Protein 6Q6I (pdb70)

Sequence (749 aa):
YKDLKFPVLIVHRDIKADTVAGERVRGIAHELEQDGFSILSTASSAEGRIVASTHHGLACILVAAEGAGENQRLLQDVVELIRVARVRAPQLPIFALGEQVTIENAPAESMADLHQLRGILYLFEDTVPFLARQVARAARNYLAGLLPPFFRALVEHTAQSNYSWHTPGHGGGVAYRKSPVGQAFHQFFGENTLRSDLSVSVPELGSLLDHTGPLAEAEDRAARNFGADHTFFVINGTSTANKIVWHSMVGREDLVLVDRNCHKSILHSIIMTGAIPLYLTPERNELGIIGPIPLSEFSKESIAAKIAASPLARGREPKVKLAVVTNSTYDGLCYNAELIKQTLGDSVEVLHFDEAWYAYAAFHEFYDGRYGMGTSRSEEGPLVFATHSTHKMLAAFSQASMIHVQDGGTRKLDVARFNEAFMMHISTSPQYGIIASLDVASAMMEGPAGRSLIQETFDEALSFRRALANVRQNLDRNDWWFGVWQPEQVEGTDQVGTHDWVLEPSADWHGFGDIAEDYVLLDPIKVTLTTPGLSAGGKLSEQGIPAAIVSRFLWERGLVVEKTGLYSFLVLFSMGITKGKWSTLVTELLEFKRCYDANLPLLDVLPSVAQAGGKRYNGVGLRDLSDAMHASYRDNATAKAMKRMYTVLPEVAMRPSEAYDKLVRGEVEAVPIARLEGRIAAVMLVPYPPGIPLIMPGERFTEATRSILDYLEFARTFERAFPGFDSDVHGLQHQDGPSGRCYTVECIK

InterPro domains:
  IPR000310 Orn/Lys/Arg decarboxylase, major domain [PF01276] (149-581)
  IPR000310 Orn/Lys/Arg decarboxylase, major domain [PS00703] (388-402)
  IPR000310 Orn/Lys/Arg decarboxylase, major domain [cd00615] (150-469)
  IPR005308 Orn/Lys/Arg decarboxylase, N-terminal [PF03709] (22-143)
  IPR008286 Orn/Lys/Arg decarboxylase, C-terminal [PF03711] (607-736)
  IPR011193 Ornithine/lysine/arginine decarboxylase [PIRSF009393] (9-751)
  IPR011193 Ornithine/lysine/arginine decarboxylase [PTHR45229] (16-744)
  IPR015421 Pyridoxal phosphate-dependent transferase, major domain [G3DSA:3.40.640.10] (149-454)
  IPR015422 Pyridoxal phosphate-dependent transferase, small domain [G3DSA:3.90.1150.10] (455-627)
  IPR015424 Pyridoxal phosphate-dependent transferase [SSF53383] (149-599)
  IPR036633 Orn/Lys/Arg decarboxylase, C-terminal domain superfamily [SSF55904] (602-751)

GO terms:
  GO:0008923 lysine decarboxylase activity (F, EXP)

Solvent-accessible surface area: 31708 Å² total; per-residue (Å²): 93,189,71,49,141,55,19,0,0,6,0,4,44,93,127,53,8,104,44,116,98,33,43,93,7,93,27,0,10,106,70,1,84,147,67,54,22,40,37,54,78,16,35,35,16,56,113,0,62,116,30,13,54,66,118,88,39,9,0,0,1,0,2,5,3,56,0,70,20,83,155,119,129,31,2,46,8,2,0,42,1,1,123,42,6,49,70,49,36,35,117,10,0,0,2,0,0,1,47,122,95,0,20,119,69,28,91,93,24,49,148,16,1,88,131,43,18,106,26,55,0,58,5,87,92,35,83,46,93,56,3,1,56,68,0,4,177,8,0,123,88,25,6,41,55,50,12,6,11,0,60,95,19,12,39,72,5,27,65,123,61,62,218,82,206,52,96,63,60,41,35,20,0,77,55,69,120,147,61,114,125,13,83,67,80,7,133,155,88,32,76,84,61,11,103,10,50,24,38,85,4,98,72,87,0,1,16,4,18,94,42,59,32,30,0,30,106,0,4,66,62,0,8,176,36,6,31,18,54,40,2,19,0,0,6,38,6,17,65,20,0,1,41,0,0,0,56,23,20,8,43,172,85,25,2,0,3,3,6,11,23,9,121,32,8,0,5,87,1,5,24,85,8,15,0,1,4,6,22,5,43,9,66,26,19,88,19,2,0,7,1,2,7,31,41,77,45,5,49,132,124,25,6,43,55,47,18,73,44,8,38,86,24,127,12,202,121,39,111,0,19,0,4,4,5,16,0,0,2,41,0,0,0,0,6,14,0,41,44,0,18,137,30,3,15,56,9,4,9,0,6,0,0,6,1,11,36,0,0,2,0,19,11,17,109,2,0,80,28,10,34,0,11,21,3,95,126,60,164,90,2,7,0,0,4,0,0,3,1,0,77,63,11,0,53,14,118,80,94,0,0,0,0,0,0,2,44,11,28,111,86,104,42,15,148,51,170,3,34,118,13,1,91,110,33,17,67,96,50,7,0,50,17,36,1,3,17,0,2,50,0,2,16,71,2,51,53,66,20,0,69,37,45,1,58,37,3,4,88,7,0,7,32,0,1,102,30,0,18,61,23,114,148,100,172,42,203,116,106,80,25,0,26,10,19,1,89,63,128,13,63,6,63,106,107,53,20,53,133,32,3,10,0,83,51,86,34,126,21,11,39,2,50,127,12,28,124,48,2,0,0,0,0,0,1,0,0,0,0,21,0,26,7,31,45,90,78,29,113,25,57,84,61,0,2,3,9,9,2,0,2,54,2,0,130,91,94,54,33,123,8,38,30,4,5,17,4,1,1,0,11,44,9,21,35,67,54,86,155,36,101,77,50,44,12,22,79,31,0,66,60,2,16,185,27,2,67,71,26,78,52,1,48,64,12,2,53,46,6,5,56,89,23,60,96,58,7,75,65,56,19,5,93,103,12,1,41,62,17,1,26,28,16,88,120,56,40,0,21,85,0,1,110,125,6,11,74,48,94,25,68,6,15,34,43,1,24,63,0,116,62,64,86,128,171,45,51,47,91,84,1,40,7,80,152,4,77,46,69,22,0,4,27,25,5,17,4,89,31,9,20,6,4,11,4,7,6,0,0,96,9,93,45,69,81,18,18,5,27,39,7,7,46,1,0,66,63,3,15,142,74,14,44,48,26,26,32,32,9,110,29,22,93,61,72,133,51,136,59,42,102,37,7,20,2,10,0,14,112

Radius of gyration: 29.62 Å; Cα contacts (8 Å, |Δi|>4): 1468; chains: 1; bounding box: 69×91×63 Å

Secondary structure (DSSP, 8-state):
--S----EEEE--TTTSSS-SS-STTHHHHHHHHHT---EEESSSTTHHHHTTSS---SEEEEE--SS-TTTTSHHHHHHHHHHHTTS-TTS-EEEEESS--STT--S--SSSTTTEEEEEETTTS-HHHHHHHHHHHHHHHHHHSS-HHHHHHHTTSSS-SSS---SSSTTTTGGGSSHHHHHHHHHH-STTGGG--SS--TTT--TTTT-GGGGGTTTTHHHHHT-SEEEEE-S-HHHHHHHHHHSS--SS-EEEEESS--TTHHHHHHHHT-EEEEEPPP--SSS---PPPGGGSSTTHHHHHHHT-SS---SS---EEEEE-SSBTTTB---HHHHHHHHTTT-S-EEE--SS-TTGGGSSSSTTTSTT-S---TT---EEEE--TTSSS---TT-EEEEE---TT----SSTTHHHHGGGS-S--SSHHHHHTTTTTTTTSTHHHHHHHHHHHHHHTTTSHHHHTTTTSS-SSS-S-EES--STT-SSS---TTTSSPPTT-SSS--SS--TT--PBPTTS-EEEPTTB-TTSSB-S----HHHHHHHHHHHT------SSSEEE----SSS-TT-HHHHHHHHHTGGGSSSS--BGGGT-TTTTTTSTTTTTT-BHHHHHHHHHHHTTTTTHHHHHHHHHHS--EE-S-TTTTTHHHHSS-EEEEESTT-TTSBB-S-BB-TTT-S-SB-TTEE--STTS-THHHHHHHHHHHHHSSSSS---BT-EE--SSSSS-EEEEEE-

Foldseek 3Di:
DVDDQAAAEEEDAQCQPPHDDDDLVVVLVVLVVVVPHHYHYDHHLVRLLVVLLPDGRHLEYEAEFAAPVVVVCRLVSQLSSLVSNCQQPLLRAYEYEEQDDGNVHHPPPCVRRVVRHPYYCNRPPDDRSVSSVVVVVSRVVVVLVLAAQLLSQLVVCLVVHDDDDPDPDCQQLNVLVVDPVSVVVDVVVDRSQSRFQFQFDDDQNHFQLVCDHCLVVLWVVLCVLQPFPTKHKAFQALLVLLLLVLQLPAQDAAEAEEEFQDDPSNLVSLLRSNYFYFYFFAAAFLWQDRDDGDLVCAAVPNVVVSLVVAPADRDPQALHEEYEDAAQGPLFWQWQLLSSCVRHLQSYQAAEHAPEQVQCQRQEPQCASRANSRRPADARRRWHKYWYGQVFFLNFPHRIIMIGTHTHHDDDPCPCSSSVSSPVRHDNRDRHRSSSRSSVSSSCRRDSNCNVLVVVLLVLQLVLQQVQCVCCVPPQPDHAHWDWLCPDDSRHDDDSHNPVQFDDAQDQSGRRHGDDDSTTRGDSQFTWTAHAFADSVRGGDQQFAFQVVLQLQCVVVPDHFAGATGRTRTRGGHSPDDRPCSVVVSVSRVVVVVQVVVQFQCLVRGCPFDVVVPDQRPRNGSRVVGRVVSCLCPVLVVSVVSSQLSPDDFNQQDRLNRLAVLVVVVQWDWDFDPPQQFFFASWFKAQPPHGGRSHHSRRGHPGCSNVNVSVVVSLLVVCQNGPDDRVPIPQWAFDDDDDRRGTTHITGD

Structure (mmCIF, N/CA/C/O backbone):
data_6Q6I
#
_entry.id   6Q6I
#
_cell.length_a   1.00
_cell.length_b   1.00
_cell.length_c   1.00
_cell.angle_alpha   90.00
_cell.angle_beta   90.00
_cell.angle_gamma   90.00
#
_symmetry.space_group_name_H-M   'P 1'
#
loop_
_entity.id
_entity.type
_entity.pdbx_description
1 polymer 'Biodegradative arginine decarboxylase'
2 non-polymer "PYRIDOXAL-5'-PHOSPHATE"
#
loop_
_atom_site.group_PDB
_atom_site.id
_atom_site.type_symbol
_atom_site.label_atom_id
_atom_site.label_alt_id
_atom_site.label_comp_id
_atom_site.label_asym_id
_atom_site.label_entity_id
_atom_site.label_seq_id
_atom_site.pdbx_PDB_ins_code
_atom_site.Cartn_x
_atom_site.Cartn_y
_atom_site.Cartn_z
_atom_site.occupancy
_atom_site.B_iso_or_equiv
_atom_site.auth_seq_id
_atom_site.auth_comp_id
_atom_site.auth_asym_id
_atom_site.auth_atom_id
_atom_site.pdbx_PDB_model_num
ATOM 1 N N . TYR A 1 2 ? -22.073 24.200 5.345 1.00 52.90 2 TYR A N 1
ATOM 2 C CA . TYR A 1 2 ? -22.515 24.039 3.966 1.00 52.90 2 TYR A CA 1
ATOM 3 C C . TYR A 1 2 ? -21.437 23.339 3.153 1.00 52.90 2 TYR A C 1
ATOM 4 O O . TYR A 1 2 ? -20.932 22.288 3.546 1.00 52.90 2 TYR A O 1
ATOM 13 N N . LYS A 1 3 ? -21.091 23.929 2.008 1.00 50.69 3 LYS A N 1
ATOM 14 C CA . LYS A 1 3 ? -19.930 23.460 1.258 1.00 50.69 3 LYS A CA 1
ATOM 15 C C . LYS A 1 3 ? -18.660 23.939 1.942 1.00 50.69 3 LYS A C 1
ATOM 16 O O . LYS A 1 3 ? -17.634 23.252 1.954 1.00 50.69 3 LYS A O 1
ATOM 22 N N . ASP A 1 4 ? -18.730 25.129 2.516 1.00 50.72 4 ASP A N 1
ATOM 23 C CA . ASP A 1 4 ? -17.825 25.646 3.528 1.00 50.72 4 ASP A CA 1
ATOM 24 C C . ASP A 1 4 ? -18.377 25.239 4.897 1.00 50.72 4 ASP A C 1
ATOM 25 O O . ASP A 1 4 ? -19.075 24.226 5.008 1.00 50.72 4 ASP A O 1
ATOM 30 N N . LEU A 1 5 ? -18.011 25.981 5.948 1.00 46.70 5 LEU A N 1
ATOM 31 C CA . LEU A 1 5 ? -18.508 25.814 7.320 1.00 46.70 5 LEU A CA 1
ATOM 32 C C . LEU A 1 5 ? -18.103 24.448 7.886 1.00 46.70 5 LEU A C 1
ATOM 33 O O . LEU A 1 5 ? -18.913 23.541 8.071 1.00 46.70 5 LEU A O 1
ATOM 38 N N . LYS A 1 6 ? -16.795 24.329 8.144 1.00 47.92 6 LYS A N 1
ATOM 39 C CA . LYS A 1 6 ? -16.178 23.131 8.708 1.00 47.92 6 LYS A CA 1
ATOM 40 C C . LYS A 1 6 ? -16.316 23.038 10.229 1.00 47.92 6 LYS A C 1
ATOM 41 O O . LYS A 1 6 ? -15.467 22.392 10.856 1.00 47.92 6 LYS A O 1
ATOM 47 N N . PHE A 1 7 ? -17.325 23.702 10.809 1.00 42.91 7 PHE A N 1
ATOM 48 C CA . PHE A 1 7 ? -17.748 23.732 12.204 1.00 42.91 7 PHE A CA 1
ATOM 49 C C . PHE A 1 7 ? -17.720 22.353 12.841 1.00 42.91 7 PHE A C 1
ATOM 50 O O . PHE A 1 7 ? -18.373 21.433 12.341 1.00 42.91 7 PHE A O 1
ATOM 58 N N . PRO A 1 8 ? -17.003 22.166 13.933 1.00 43.51 8 PRO A N 1
ATOM 59 C CA . PRO A 1 8 ? -16.853 20.833 14.510 1.00 43.51 8 PRO A CA 1
ATOM 60 C C . PRO A 1 8 ? -18.046 20.466 15.381 1.00 43.51 8 PRO A C 1
ATOM 61 O O . PRO A 1 8 ? -18.980 21.238 15.559 1.00 43.51 8 PRO A O 1
ATOM 65 N N . VAL A 1 9 ? -18.001 19.248 15.912 1.00 39.34 9 VAL A N 1
ATOM 66 C CA . VAL A 1 9 ? -18.970 18.763 16.884 1.00 39.34 9 VAL A CA 1
ATOM 67 C C . VAL A 1 9 ? -18.183 18.096 18.001 1.00 39.34 9 VAL A C 1
ATOM 68 O O . VAL A 1 9 ? -17.486 17.103 17.768 1.00 39.34 9 VAL A O 1
ATOM 72 N N . LEU A 1 10 ? -18.240 18.669 19.190 1.00 41.17 10 LEU A N 1
ATOM 73 C CA . LEU A 1 10 ? -17.498 18.121 20.307 1.00 41.17 10 LEU A CA 1
ATOM 74 C C . LEU A 1 10 ? -18.180 16.862 20.797 1.00 41.17 10 LEU A C 1
ATOM 75 O O . LEU A 1 10 ? -19.396 16.828 20.965 1.00 41.17 10 LEU A O 1
ATOM 80 N N . ILE A 1 11 ? -17.401 15.813 21.017 1.00 45.47 11 ILE A N 1
ATOM 81 C CA . ILE A 1 11 ? -17.923 14.562 21.537 1.00 45.47 11 ILE A CA 1
ATOM 82 C C . ILE A 1 11 ? -17.192 14.270 22.836 1.00 45.47 11 ILE A C 1
ATOM 83 O O . ILE A 1 11 ? -15.973 14.059 22.835 1.00 45.47 11 ILE A O 1
ATOM 88 N N . VAL A 1 12 ? -17.920 14.288 23.942 1.00 51.97 12 VAL A N 1
ATOM 89 C CA . VAL A 1 12 ? -17.385 13.945 25.249 1.00 51.97 12 VAL A CA 1
ATOM 90 C C . VAL A 1 12 ? -17.957 12.597 25.632 1.00 51.97 12 VAL A C 1
ATOM 91 O O . VAL A 1 12 ? -19.174 12.398 25.572 1.00 51.97 12 VAL A O 1
ATOM 95 N N . HIS A 1 13 ? -17.091 11.673 26.015 1.00 70.84 13 HIS A N 1
ATOM 96 C CA . HIS A 1 13 ? -17.538 10.402 26.553 1.00 70.84 13 HIS A CA 1
ATOM 97 C C . HIS A 1 13 ? -16.435 9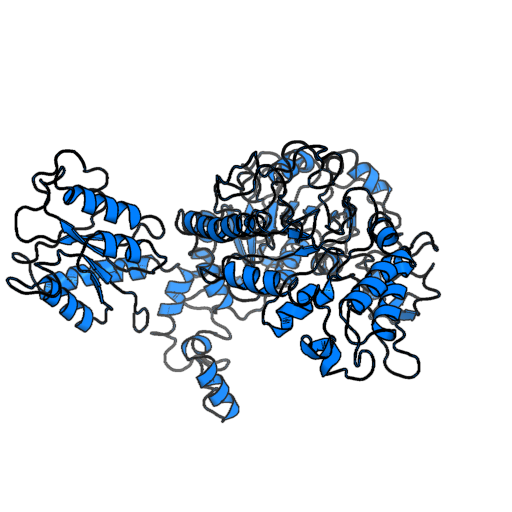.887 27.455 1.00 70.84 13 HIS A C 1
ATOM 98 O O . HIS A 1 13 ? -15.312 10.392 27.431 1.00 70.84 13 HIS A O 1
ATOM 105 N N . ARG A 1 14 ? -16.760 8.883 28.260 1.00 80.98 14 ARG A N 1
ATOM 106 C CA . ARG A 1 14 ? -15.810 8.406 29.252 1.00 80.98 14 ARG A CA 1
ATOM 107 C C . ARG A 1 14 ? -14.655 7.678 28.583 1.00 80.98 14 ARG A C 1
ATOM 108 O O . ARG A 1 14 ? -14.795 7.116 27.496 1.00 80.98 14 ARG A O 1
ATOM 116 N N . ASP A 1 15 ? -13.493 7.724 29.243 1.00 91.00 15 ASP A N 1
ATOM 117 C CA . ASP A 1 15 ? -12.247 7.220 28.672 1.00 91.00 15 ASP A CA 1
ATOM 118 C C . ASP A 1 15 ? -12.242 5.709 28.508 1.00 91.00 15 ASP A C 1
ATOM 119 O O . ASP A 1 15 ? -11.463 5.189 27.704 1.00 91.00 15 ASP A O 1
ATOM 124 N N . ILE A 1 16 ? -13.088 4.996 29.256 1.00 92.99 16 ILE A N 1
ATOM 125 C CA . ILE A 1 16 ? -13.273 3.568 29.025 1.00 92.99 16 ILE A CA 1
ATOM 126 C C . ILE A 1 16 ? -14.154 3.350 27.796 1.00 92.99 16 ILE A C 1
ATOM 127 O O . ILE A 1 16 ? -14.044 2.323 27.114 1.00 92.99 16 ILE A O 1
ATOM 132 N N . LYS A 1 17 ? -14.993 4.335 27.448 1.00 88.93 17 LYS A N 1
ATOM 133 C CA . LYS A 1 17 ? -15.952 4.166 26.363 1.00 88.93 17 LYS A CA 1
ATOM 134 C C . LYS A 1 17 ? -15.860 5.253 25.294 1.00 88.93 17 LYS A C 1
ATOM 135 O O . LYS A 1 17 ? -16.812 5.428 24.525 1.00 88.93 17 LYS A O 1
ATOM 141 N N . ALA A 1 18 ? -14.759 5.998 25.236 1.00 87.19 18 ALA A N 1
ATOM 142 C CA . ALA A 1 18 ? -14.422 6.813 24.079 1.00 87.19 18 ALA A CA 1
ATOM 143 C C . ALA A 1 18 ? -12.997 6.486 23.679 1.00 87.19 18 ALA A C 1
ATOM 144 O O . ALA A 1 18 ? -12.173 6.150 24.536 1.00 87.19 18 ALA A O 1
ATOM 146 N N . ASP A 1 19 ? -12.729 6.584 22.367 1.00 89.17 19 ASP A N 1
ATOM 147 C CA . ASP A 1 19 ? -11.542 6.091 21.652 1.00 89.17 19 ASP A CA 1
ATOM 148 C C . ASP A 1 19 ? -11.052 4.734 22.160 1.00 89.17 19 ASP A C 1
ATOM 149 O O . ASP A 1 19 ? -9.846 4.500 22.285 1.00 89.17 19 ASP A O 1
ATOM 154 N N . THR A 1 20 ? -11.991 3.830 22.414 1.00 90.35 20 THR A N 1
ATOM 155 C CA . THR A 1 20 ? -11.766 2.549 23.072 1.00 90.35 20 THR A CA 1
ATOM 156 C C . THR A 1 20 ? -12.748 1.535 22.490 1.00 90.35 20 THR A C 1
ATOM 157 O O . THR A 1 20 ? -13.242 1.698 21.370 1.00 90.35 20 THR A O 1
ATOM 161 N N . VAL A 1 21 ? -13.009 0.469 23.242 1.00 88.82 21 VAL A N 1
ATOM 162 C CA . VAL A 1 21 ? -13.678 -0.725 22.735 1.00 88.82 21 VAL A CA 1
ATOM 163 C C . VAL A 1 21 ? -14.952 -1.037 23.516 1.00 88.82 21 VAL A C 1
ATOM 164 O O . VAL A 1 21 ? -15.402 -0.231 24.341 1.00 88.82 21 VAL A O 1
ATOM 168 N N . ALA A 1 22 ? -15.556 -2.191 23.200 1.00 79.50 22 ALA A N 1
ATOM 169 C CA . ALA A 1 22 ? -16.672 -2.806 23.933 1.00 79.50 22 ALA A CA 1
ATOM 170 C C . ALA A 1 22 ? -17.941 -1.955 23.874 1.00 79.50 22 ALA A C 1
ATOM 171 O O . ALA A 1 22 ? -18.434 -1.437 24.876 1.00 79.50 22 ALA A O 1
ATOM 173 N N . GLY A 1 23 ? -18.461 -1.819 22.662 1.00 74.98 23 GLY A N 1
ATOM 174 C CA . GLY A 1 23 ? -19.684 -1.088 22.426 1.00 74.98 23 GLY A CA 1
ATOM 175 C C . GLY A 1 23 ? -19.344 0.287 21.905 1.00 74.98 23 GLY A C 1
ATOM 176 O O . GLY A 1 23 ? -19.074 1.206 22.684 1.00 74.98 23 GLY A O 1
ATOM 177 N N . GLU A 1 24 ? -19.362 0.440 20.583 1.00 72.44 24 GLU A N 1
ATOM 178 C CA . GLU A 1 24 ? -18.859 1.649 19.938 1.00 72.44 24 GLU A CA 1
ATOM 179 C C . GLU A 1 24 ? -19.805 2.060 18.822 1.00 72.44 24 GLU A C 1
ATOM 180 O O . GLU A 1 24 ? -19.607 1.713 17.656 1.00 72.44 24 GLU A O 1
ATOM 186 N N . ARG A 1 25 ? -20.831 2.811 19.195 1.00 67.65 25 ARG A N 1
ATOM 187 C CA . ARG A 1 25 ? -21.655 3.520 18.241 1.00 67.65 25 ARG A CA 1
ATOM 188 C C . ARG A 1 25 ? -21.402 5.011 18.284 1.00 67.65 25 ARG A C 1
ATOM 189 O O . ARG A 1 25 ? -21.815 5.721 17.363 1.00 67.65 25 ARG A O 1
ATOM 197 N N . VAL A 1 26 ? -20.720 5.491 19.326 1.00 68.74 26 VAL A N 1
ATOM 198 C CA . VAL A 1 26 ? -20.313 6.887 19.379 1.00 68.74 26 VAL A CA 1
ATOM 199 C C . VAL A 1 26 ? -19.249 7.167 18.321 1.00 68.74 26 VAL A C 1
ATOM 200 O O . VAL A 1 26 ? -19.281 8.205 17.649 1.00 68.74 26 VAL A O 1
ATOM 204 N N . ARG A 1 27 ? -18.348 6.215 18.085 1.00 66.18 27 ARG A N 1
ATOM 205 C CA . ARG A 1 27 ? -17.435 6.361 16.961 1.00 66.18 27 ARG A CA 1
ATOM 206 C C . ARG A 1 27 ? -18.151 6.152 15.641 1.00 66.18 27 ARG A C 1
ATOM 207 O O . ARG A 1 27 ? -17.771 6.746 14.629 1.00 66.18 27 ARG A O 1
ATOM 215 N N . GLY A 1 28 ? -19.205 5.338 15.639 1.00 69.86 28 GLY A N 1
ATOM 216 C CA . GLY A 1 28 ? -20.010 5.191 14.440 1.00 69.86 28 GLY A CA 1
ATOM 217 C C . GLY A 1 28 ? -20.760 6.459 14.082 1.00 69.86 28 GLY A C 1
ATOM 218 O O . GLY A 1 28 ? -20.844 6.827 12.907 1.00 69.86 28 GLY A O 1
ATOM 219 N N . ILE A 1 29 ? -21.299 7.160 15.087 1.00 66.89 29 ILE A N 1
ATOM 220 C CA . ILE A 1 29 ? -21.948 8.441 14.817 1.00 66.89 29 ILE A CA 1
ATOM 221 C C . ILE A 1 29 ? -20.958 9.585 14.763 1.00 66.89 29 ILE A C 1
ATOM 222 O O . ILE A 1 29 ? -21.367 10.736 14.574 1.00 66.89 29 ILE A O 1
ATOM 227 N N . ALA A 1 30 ? -19.673 9.316 14.958 1.00 63.50 30 ALA A N 1
ATOM 228 C CA . ALA A 1 30 ? -18.677 10.258 14.474 1.00 63.50 30 ALA A CA 1
ATOM 229 C C . ALA A 1 30 ? -18.399 10.024 12.998 1.00 63.50 30 ALA A C 1
ATOM 230 O O . ALA A 1 30 ? -18.300 10.978 12.220 1.00 63.50 30 ALA A O 1
ATOM 232 N N . HIS A 1 31 ? -18.294 8.754 12.603 1.00 67.57 31 HIS A N 1
ATOM 233 C CA . HIS A 1 31 ? -17.947 8.422 11.228 1.00 67.57 31 HIS A CA 1
ATOM 234 C C . HIS A 1 31 ? -19.055 8.791 10.258 1.00 67.57 31 HIS A C 1
ATOM 235 O O . HIS A 1 31 ? -18.777 9.268 9.155 1.00 67.57 31 HIS A O 1
ATOM 242 N N . GLU A 1 32 ? -20.311 8.590 10.645 1.00 65.86 32 GLU A N 1
ATOM 243 C CA . GLU A 1 32 ? -21.395 8.962 9.746 1.00 65.86 32 GLU A CA 1
ATOM 244 C C . GLU A 1 32 ? -21.516 10.476 9.625 1.00 65.86 32 GLU A C 1
ATOM 245 O O . GLU A 1 32 ? -21.862 10.986 8.552 1.00 65.86 32 GLU A O 1
ATOM 251 N N . LEU A 1 33 ? -21.180 11.211 10.687 1.00 61.51 33 LEU A N 1
ATOM 252 C CA . LEU A 1 33 ? -21.127 12.663 10.580 1.00 61.51 33 LEU A CA 1
ATOM 253 C C . LEU A 1 33 ? -19.965 13.110 9.709 1.00 61.51 33 LEU A C 1
ATOM 254 O O . LEU A 1 33 ? -20.059 14.137 9.028 1.00 61.51 33 LEU A O 1
ATOM 259 N N . GLU A 1 34 ? -18.869 12.351 9.712 1.00 64.85 34 GLU A N 1
ATOM 260 C CA . GLU A 1 34 ? -17.779 12.639 8.786 1.00 64.85 34 GLU A CA 1
ATOM 261 C C . GLU A 1 34 ? -18.209 12.397 7.347 1.00 64.85 34 GLU A C 1
ATOM 262 O O . GLU A 1 34 ? -17.880 13.186 6.455 1.00 64.85 34 GLU A O 1
ATOM 268 N N . GLN A 1 35 ? -18.973 11.329 7.106 1.00 67.66 35 GLN A N 1
ATOM 269 C CA . GLN A 1 35 ? -19.528 11.113 5.774 1.00 67.66 35 GLN A CA 1
ATOM 270 C C . GLN A 1 35 ? -20.598 12.138 5.426 1.00 67.66 35 GLN A C 1
ATOM 271 O O . GLN A 1 35 ? -20.935 12.283 4.248 1.00 67.66 35 GLN A O 1
ATOM 277 N N . ASP A 1 36 ? -21.158 12.830 6.418 1.00 66.79 36 ASP A N 1
ATOM 278 C CA . ASP A 1 36 ? -21.924 14.031 6.114 1.00 66.79 36 ASP A CA 1
ATOM 279 C C . ASP A 1 36 ? -20.998 15.194 5.783 1.00 66.79 36 ASP A C 1
ATOM 280 O O . ASP A 1 36 ? -21.382 16.099 5.035 1.00 66.79 36 ASP A O 1
ATOM 285 N N . GLY A 1 37 ? -19.771 15.171 6.294 1.00 62.66 37 GLY A N 1
ATOM 286 C CA . GLY A 1 37 ? -18.884 16.304 6.123 1.00 62.66 37 GLY A CA 1
ATOM 287 C C . GLY A 1 37 ? -18.801 17.176 7.356 1.00 62.66 37 GLY A C 1
ATOM 288 O O . GLY A 1 37 ? -18.939 18.401 7.274 1.00 62.66 37 GLY A O 1
ATOM 289 N N . PHE A 1 38 ? -18.589 16.551 8.510 1.00 54.20 38 PHE A N 1
ATOM 290 C CA . PHE A 1 38 ? -18.443 17.259 9.770 1.00 54.20 38 PHE A CA 1
ATOM 291 C C . PHE A 1 38 ? -17.076 16.988 10.370 1.00 54.20 38 PHE A C 1
ATOM 292 O O . PHE A 1 38 ? -16.504 15.908 10.198 1.00 54.20 38 PHE A O 1
ATOM 300 N N . SER A 1 39 ? -16.558 17.978 11.081 1.00 48.40 39 SER A N 1
ATOM 301 C CA . SER A 1 39 ? -15.377 17.746 11.883 1.00 48.40 39 SER A CA 1
ATOM 302 C C . SER A 1 39 ? -15.778 17.048 13.176 1.00 48.40 39 SER A C 1
ATOM 303 O O . SER A 1 39 ? -16.956 16.957 13.522 1.00 48.40 39 SER A O 1
ATOM 306 N N . ILE A 1 40 ? -14.786 16.526 13.888 1.00 48.16 40 ILE A N 1
ATOM 307 C CA . ILE A 1 40 ? -15.023 15.836 15.148 1.00 48.16 40 ILE A CA 1
ATOM 308 C C . ILE A 1 40 ? -13.949 16.278 16.123 1.00 48.16 40 ILE A C 1
ATOM 309 O O . ILE A 1 40 ? -12.756 16.163 15.826 1.00 48.16 40 ILE A O 1
ATOM 314 N N . LEU A 1 41 ? -14.355 16.804 17.267 1.00 47.41 41 LEU A N 1
ATOM 315 C CA . LEU A 1 41 ? -13.432 17.033 18.367 1.00 47.41 41 LEU A CA 1
ATOM 316 C C . LEU A 1 41 ? -13.776 15.997 19.426 1.00 47.41 41 LEU A C 1
ATOM 317 O O . LEU A 1 41 ? -14.633 16.222 20.277 1.00 47.41 41 LEU A O 1
ATOM 322 N N . SER A 1 42 ? -13.120 14.848 19.353 1.00 49.77 42 SER A N 1
ATOM 323 C CA . SER A 1 42 ? -13.282 13.845 20.385 1.00 49.77 42 SER A CA 1
ATOM 324 C C . SER A 1 42 ? -12.656 14.334 21.680 1.00 49.77 42 SER A C 1
ATOM 325 O O . SER A 1 42 ? -11.771 15.188 21.686 1.00 49.77 42 SER A O 1
ATOM 328 N N . THR A 1 43 ? -13.146 13.809 22.793 1.00 57.56 43 THR A N 1
ATOM 329 C CA . THR A 1 43 ? -12.581 14.144 24.091 1.00 57.56 43 THR A CA 1
ATOM 330 C C . THR A 1 43 ? -12.795 12.962 25.019 1.00 57.56 43 THR A C 1
ATOM 331 O O . THR A 1 43 ? -13.889 12.399 25.060 1.00 57.56 43 THR A O 1
ATOM 335 N N . ALA A 1 44 ? -11.753 12.583 25.747 1.00 66.75 44 ALA A N 1
ATOM 336 C CA . ALA A 1 44 ? -11.801 11.373 26.546 1.00 66.75 44 ALA A CA 1
ATOM 337 C C . ALA A 1 44 ? -12.357 11.582 27.945 1.00 66.75 44 ALA A C 1
ATOM 338 O O . ALA A 1 44 ? -12.631 10.593 28.628 1.00 66.75 44 ALA A O 1
ATOM 340 N N . SER A 1 45 ? -12.531 12.816 28.403 1.00 64.14 45 SER A N 1
ATOM 341 C CA . SER A 1 45 ? -13.003 13.022 29.763 1.00 64.14 45 SER A CA 1
ATOM 342 C C . SER A 1 45 ? -13.812 14.305 29.838 1.00 64.14 45 SER A C 1
ATOM 343 O O . SER A 1 45 ? -13.959 15.032 28.855 1.00 64.14 45 SER A O 1
ATOM 346 N N . SER A 1 46 ? -14.324 14.589 31.034 1.00 65.30 46 SER A N 1
ATOM 347 C CA . SER A 1 46 ? -15.244 15.705 31.210 1.00 65.30 46 SER A CA 1
ATOM 348 C C . SER A 1 46 ? -14.513 17.041 31.205 1.00 65.30 46 SER A C 1
ATOM 349 O O . SER A 1 46 ? -14.839 17.934 30.416 1.00 65.30 46 SER A O 1
ATOM 352 N N . ALA A 1 47 ? -13.519 17.195 32.083 1.00 65.11 47 ALA A N 1
ATOM 353 C CA . ALA A 1 47 ? -12.866 18.488 32.246 1.00 65.11 47 ALA A CA 1
ATOM 354 C C . ALA A 1 47 ? -11.992 18.852 31.060 1.00 65.11 47 ALA A C 1
ATOM 355 O O . ALA A 1 47 ? -11.690 20.031 30.868 1.00 65.11 47 ALA A O 1
ATOM 357 N N . GLU A 1 48 ? -11.585 17.874 30.259 1.00 67.87 48 GLU A N 1
ATOM 358 C CA . GLU A 1 48 ? -10.910 18.183 29.011 1.00 67.87 48 GLU A CA 1
ATOM 359 C C . GLU A 1 48 ? -11.882 18.660 27.945 1.00 67.87 48 GLU A C 1
ATOM 360 O O . GLU A 1 48 ? -11.456 19.258 26.955 1.00 67.87 48 GLU A O 1
ATOM 366 N N . GLY A 1 49 ? -13.172 18.412 28.127 1.00 63.42 49 GLY A N 1
ATOM 367 C CA . GLY A 1 49 ? -14.175 18.922 27.218 1.00 63.42 49 GLY A CA 1
ATOM 368 C C . GLY A 1 49 ? -14.708 20.260 27.675 1.00 63.42 49 GLY A C 1
ATOM 369 O O . GLY A 1 49 ? -15.105 21.102 26.867 1.00 63.42 49 GLY A O 1
ATOM 370 N N . ARG A 1 50 ? -14.687 20.476 28.988 1.00 67.33 50 ARG A N 1
ATOM 371 C CA . ARG A 1 50 ? -15.117 21.741 29.565 1.00 67.33 50 ARG A CA 1
ATOM 372 C C . ARG A 1 50 ? -14.130 22.867 29.334 1.00 67.33 50 ARG A C 1
ATOM 373 O O . ARG A 1 50 ? -14.394 23.993 29.762 1.00 67.33 50 ARG A O 1
ATOM 381 N N . ILE A 1 51 ? -13.000 22.590 28.698 1.00 61.74 51 ILE A N 1
ATOM 382 C CA . ILE A 1 51 ? -12.077 23.608 28.236 1.00 61.74 51 ILE A CA 1
ATOM 383 C C . ILE A 1 51 ? -12.310 23.934 26.768 1.00 61.74 51 ILE A C 1
ATOM 384 O O . ILE A 1 51 ? -12.451 25.100 26.403 1.00 61.74 51 ILE A O 1
ATOM 389 N N . VAL A 1 52 ? -12.400 22.906 25.919 1.00 58.37 52 VAL A N 1
ATOM 390 C CA . VAL A 1 52 ? -12.574 23.121 24.486 1.00 58.37 52 VAL A CA 1
ATOM 391 C C . VAL A 1 52 ? -13.963 23.668 24.185 1.00 58.37 52 VAL A C 1
ATOM 392 O O . VAL A 1 52 ? -14.135 24.461 23.251 1.00 58.37 52 VAL A O 1
ATOM 396 N N . ALA A 1 53 ? -14.961 23.331 25.003 1.00 58.29 53 ALA A N 1
ATOM 397 C CA . ALA A 1 53 ? -16.266 23.951 24.830 1.00 58.29 53 ALA A CA 1
ATOM 398 C C . ALA A 1 53 ? -16.274 25.373 25.360 1.00 58.29 53 ALA A C 1
ATOM 399 O O . ALA A 1 53 ? -17.064 26.201 24.894 1.00 58.29 53 ALA A O 1
ATOM 401 N N . SER A 1 54 ? -15.404 25.676 26.322 1.00 62.57 54 SER A N 1
ATOM 402 C CA . SER A 1 54 ? -15.396 26.999 26.926 1.00 62.57 54 SER A CA 1
ATOM 403 C C . SER A 1 54 ? -14.680 28.022 26.066 1.00 62.57 54 SER A C 1
ATOM 404 O O . SER A 1 54 ? -15.065 29.196 26.076 1.00 62.57 54 SER A O 1
ATOM 407 N N . THR A 1 55 ? -13.641 27.616 25.340 1.00 57.53 55 THR A N 1
ATOM 408 C CA . THR A 1 55 ? -12.961 28.542 24.453 1.00 57.53 55 THR A CA 1
ATOM 409 C C . THR A 1 55 ? -13.842 28.883 23.264 1.00 57.53 55 THR A C 1
ATOM 410 O O . THR A 1 55 ? -14.775 28.157 22.917 1.00 57.53 55 THR A O 1
ATOM 414 N N . HIS A 1 56 ? -13.486 29.977 22.592 1.00 49.63 56 HIS A N 1
ATOM 415 C CA . HIS A 1 56 ? -14.393 30.675 21.687 1.00 49.63 56 HIS A CA 1
ATOM 416 C C . HIS A 1 56 ? -14.570 29.957 20.359 1.00 49.63 56 HIS A C 1
ATOM 417 O O . HIS A 1 56 ? -14.357 30.542 19.296 1.00 49.63 56 HIS A O 1
ATOM 424 N N . HIS A 1 57 ? -14.980 28.700 20.413 1.00 47.00 57 HIS A N 1
ATOM 425 C CA . HIS A 1 57 ? -15.226 27.941 19.212 1.00 47.00 57 HIS A CA 1
ATOM 426 C C . HIS A 1 57 ? -16.568 28.322 18.625 1.00 47.00 57 HIS A C 1
ATOM 427 O O . HIS A 1 57 ? -17.446 28.856 19.306 1.00 47.00 57 HIS A O 1
ATOM 434 N N . GLY A 1 58 ? -16.715 28.054 17.336 1.00 42.32 58 GLY A N 1
ATOM 435 C CA . GLY A 1 58 ? -18.037 27.935 16.769 1.00 42.32 58 GLY A CA 1
ATOM 436 C C . GLY A 1 58 ? -18.397 26.470 16.754 1.00 42.32 58 GLY A C 1
ATOM 437 O O . GLY A 1 58 ? -18.012 25.745 15.837 1.00 42.32 58 GLY A O 1
ATOM 438 N N . LEU A 1 59 ? -19.115 26.014 17.770 1.00 40.36 59 LEU A N 1
ATOM 439 C CA . LEU A 1 59 ? -19.397 24.600 17.943 1.00 40.36 59 LEU A CA 1
ATOM 440 C C . LEU A 1 59 ? -20.814 24.311 17.476 1.00 40.36 59 LEU A C 1
ATOM 441 O O . LEU A 1 59 ? -21.761 24.976 17.902 1.00 40.36 59 LEU A O 1
ATOM 446 N N . ALA A 1 60 ? -20.955 23.325 16.596 1.00 40.08 60 ALA A N 1
ATOM 447 C CA . ALA A 1 60 ? -22.276 22.986 16.097 1.00 40.08 60 ALA A CA 1
ATOM 448 C C . ALA A 1 60 ? -23.076 22.242 17.155 1.00 40.08 60 ALA A C 1
ATOM 449 O O . ALA A 1 60 ? -24.078 22.754 17.654 1.00 40.08 60 ALA A O 1
ATOM 451 N N . CYS A 1 61 ? -22.633 21.052 17.538 1.00 39.61 61 CYS A N 1
ATOM 452 C CA . CYS A 1 61 ? -23.301 20.279 18.573 1.00 39.61 61 CYS A CA 1
ATOM 453 C C . CYS A 1 61 ? -22.309 19.897 19.650 1.00 39.61 61 CYS A C 1
ATOM 454 O O . CYS A 1 61 ? -21.102 20.064 19.505 1.00 39.61 61 CYS A O 1
ATOM 457 N N . ILE A 1 62 ? -22.836 19.364 20.740 1.00 35.42 62 ILE A N 1
ATOM 458 C CA . ILE A 1 62 ? -22.03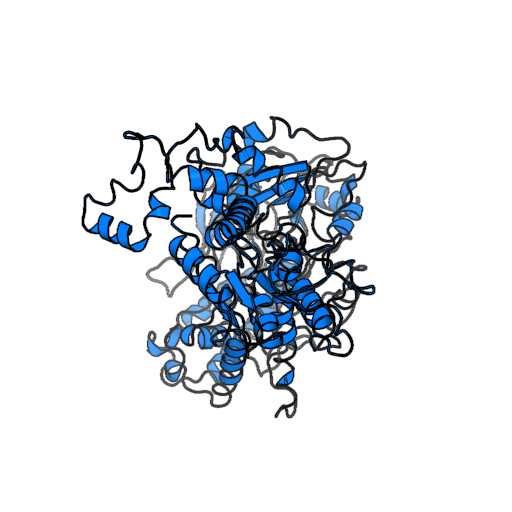8 18.848 21.839 1.00 35.42 62 ILE A CA 1
ATOM 459 C C . ILE A 1 62 ? -22.670 17.535 22.273 1.00 35.42 62 ILE A C 1
ATOM 460 O O . ILE A 1 62 ? -23.886 17.464 22.459 1.00 35.42 62 ILE A O 1
ATOM 465 N N . LEU A 1 63 ? -21.869 16.493 22.406 1.00 39.27 63 LEU A N 1
ATOM 466 C CA . LEU A 1 63 ? -22.376 15.182 22.781 1.00 39.27 63 LEU A CA 1
ATOM 467 C C . LEU A 1 63 ? -21.767 14.793 24.119 1.00 39.27 63 LEU A C 1
ATOM 468 O O . LEU A 1 63 ? -20.563 14.548 24.205 1.00 39.27 63 LEU A O 1
ATOM 473 N N . VAL A 1 64 ? -22.595 14.717 25.151 1.00 43.95 64 VAL A N 1
ATOM 474 C CA . VAL A 1 64 ? -22.142 14.493 26.517 1.00 43.95 64 VAL A CA 1
ATOM 475 C C . VAL A 1 64 ? -22.512 13.078 26.935 1.00 43.95 64 VAL A C 1
ATOM 476 O O . VAL A 1 64 ? -23.467 12.496 26.420 1.00 43.95 64 VAL A O 1
ATOM 480 N N . ALA A 1 65 ? -21.759 12.518 27.873 1.00 56.14 65 ALA A N 1
ATOM 481 C CA . ALA A 1 65 ? -22.052 11.201 28.421 1.00 56.14 65 ALA A CA 1
ATOM 482 C C . ALA A 1 65 ? -22.713 11.358 29.781 1.00 56.14 65 ALA A C 1
ATOM 483 O O . ALA A 1 65 ? -22.084 11.851 30.719 1.00 56.14 65 ALA A O 1
ATOM 485 N N . ALA A 1 66 ? -23.961 10.912 29.898 1.00 63.66 66 ALA A N 1
ATOM 486 C CA . ALA A 1 66 ? -24.728 11.071 31.124 1.00 63.66 66 ALA A CA 1
ATOM 487 C C . ALA A 1 66 ? -25.120 9.713 31.694 1.00 63.66 66 ALA A C 1
ATOM 488 O O . ALA A 1 66 ? -25.339 8.755 30.950 1.00 63.66 66 ALA A O 1
ATOM 490 N N . GLU A 1 67 ? -25.173 9.633 33.038 1.00 77.19 67 GLU A N 1
ATOM 491 C CA . GLU A 1 67 ? -25.592 8.419 33.736 1.00 77.19 67 GLU A CA 1
ATOM 492 C C . GLU A 1 67 ? -26.471 8.688 34.955 1.00 77.19 67 GLU A C 1
ATOM 493 O O . GLU A 1 67 ? -26.770 7.745 35.696 1.00 77.19 67 GLU A O 1
ATOM 499 N N . GLY A 1 68 ? -26.845 9.936 35.221 1.00 83.04 68 GLY A N 1
ATOM 500 C CA . GLY A 1 68 ? -28.003 10.229 36.048 1.00 83.04 68 GLY A CA 1
ATOM 501 C C . GLY A 1 68 ? -27.898 10.189 37.558 1.00 83.04 68 GLY A C 1
ATOM 502 O O . GLY A 1 68 ? -27.868 11.242 38.198 1.00 83.04 68 GLY A O 1
ATOM 503 N N . ALA A 1 69 ? -27.866 8.996 38.152 1.00 94.30 69 ALA A N 1
ATOM 504 C CA . ALA A 1 69 ? -28.011 8.891 39.600 1.00 94.30 69 ALA A CA 1
ATOM 505 C C . ALA A 1 69 ? -26.760 9.298 40.370 1.00 94.30 69 ALA A C 1
ATOM 506 O O . ALA A 1 69 ? -26.860 9.606 41.562 1.00 94.30 69 ALA A O 1
ATOM 508 N N . GLY A 1 70 ? -25.599 9.316 39.726 1.00 103.66 70 GLY A N 1
ATOM 509 C CA . GLY A 1 70 ? -24.362 9.598 40.425 1.00 103.66 70 GLY A CA 1
ATOM 510 C C . GLY A 1 70 ? -24.075 11.069 40.624 1.00 103.66 70 GLY A C 1
ATOM 511 O O . GLY A 1 70 ? -23.213 11.631 39.944 1.00 103.66 70 GLY A O 1
ATOM 512 N N . GLU A 1 71 ? -24.783 11.705 41.559 1.00 113.98 71 GLU A N 1
ATOM 513 C CA . GLU A 1 71 ? -24.546 13.114 41.856 1.00 113.98 71 GLU A CA 1
ATOM 514 C C . GLU A 1 71 ? -23.420 13.322 42.859 1.00 113.98 71 GLU A C 1
ATOM 515 O O . GLU A 1 71 ? -22.667 14.292 42.740 1.00 113.98 71 GLU A O 1
ATOM 521 N N . ASN A 1 72 ? -23.296 12.453 43.865 1.00 119.34 72 ASN A N 1
ATOM 522 C CA . ASN A 1 72 ? -22.088 12.455 44.678 1.00 119.34 72 ASN A CA 1
ATOM 523 C C . ASN A 1 72 ? -20.905 11.863 43.924 1.00 119.34 72 ASN A C 1
ATOM 524 O O . ASN A 1 72 ? -19.754 12.159 44.262 1.00 119.34 72 ASN A O 1
ATOM 529 N N . GLN A 1 73 ? -21.172 11.043 42.905 1.00 113.87 73 GLN A N 1
ATOM 530 C CA . GLN A 1 73 ? -20.210 10.680 41.872 1.00 113.87 73 GLN A CA 1
ATOM 531 C C . GLN A 1 73 ? -19.929 11.841 40.922 1.00 113.87 73 GLN A C 1
ATOM 532 O O . GLN A 1 73 ? -18.893 11.825 40.244 1.00 113.87 73 GLN A O 1
ATOM 538 N N . ARG A 1 74 ? -20.787 12.869 40.943 1.00 100.78 74 ARG A N 1
ATOM 539 C CA . ARG A 1 74 ? -20.809 14.046 40.061 1.00 100.78 74 ARG A CA 1
ATOM 540 C C . ARG A 1 74 ? -20.535 13.686 38.603 1.00 100.78 74 ARG A C 1
ATOM 541 O O . ARG A 1 74 ? -19.576 14.132 37.975 1.00 100.78 74 ARG A O 1
ATOM 549 N N . LEU A 1 75 ? -21.418 12.846 38.067 1.00 88.13 75 LEU A N 1
ATOM 550 C CA . LEU A 1 75 ? -21.428 12.569 36.639 1.00 88.13 75 LEU A CA 1
ATOM 551 C C . LEU A 1 75 ? -22.538 13.348 35.944 1.00 88.13 75 LEU A C 1
ATOM 552 O O . LEU A 1 75 ? -22.284 14.036 34.952 1.00 88.13 75 LEU A O 1
ATOM 557 N N . LEU A 1 76 ? -23.768 13.253 36.463 1.00 84.59 76 LEU A N 1
ATOM 558 C CA . LEU A 1 76 ? -24.832 14.172 36.071 1.00 84.59 76 LEU A CA 1
ATOM 559 C C . LEU A 1 76 ? -24.468 15.611 36.403 1.00 84.59 76 LEU A C 1
ATOM 560 O O . LEU A 1 76 ? -24.795 16.537 35.651 1.00 84.59 76 LEU A O 1
ATOM 565 N N . GLN A 1 77 ? -23.785 15.812 37.529 1.00 83.20 77 GLN A N 1
ATOM 566 C CA . GLN A 1 77 ? -23.315 17.144 37.886 1.00 83.20 77 GLN A CA 1
ATOM 567 C C . GLN A 1 77 ? -22.232 17.621 36.923 1.00 83.20 77 GLN A C 1
ATOM 568 O O . GLN A 1 77 ? -22.189 18.804 36.572 1.00 83.20 77 GLN A O 1
ATOM 574 N N . ASP A 1 78 ? -21.390 16.707 36.434 1.00 78.38 78 ASP A N 1
ATOM 575 C CA . ASP A 1 78 ? -20.427 17.073 35.400 1.00 78.38 78 ASP A CA 1
ATOM 576 C C . ASP A 1 78 ? -21.125 17.406 34.085 1.00 78.38 78 ASP A C 1
ATOM 577 O O . ASP A 1 78 ? -20.688 18.304 33.352 1.00 78.38 78 ASP A O 1
ATOM 579 N N . VAL A 1 79 ? -22.222 16.703 33.785 1.00 73.45 79 VAL A N 1
ATOM 580 C CA . VAL A 1 79 ? -23.016 16.993 32.590 1.00 73.45 79 VAL A CA 1
ATOM 581 C C . VAL A 1 79 ? -23.610 18.395 32.670 1.00 73.45 79 VAL A C 1
ATOM 582 O O . VAL A 1 79 ? -23.551 19.169 31.705 1.00 73.45 79 VAL A O 1
ATOM 586 N N . VAL A 1 80 ? -24.159 18.757 33.832 1.00 74.36 80 VAL A N 1
ATOM 587 C CA . VAL A 1 80 ? -24.795 20.067 33.926 1.00 74.36 80 VAL A CA 1
ATOM 588 C C . VAL A 1 80 ? -23.744 21.179 34.001 1.00 74.36 80 VAL A C 1
ATOM 589 O O . VAL A 1 80 ? -23.989 22.295 33.519 1.00 74.36 80 VAL A O 1
ATOM 593 N N . GLU A 1 81 ? -22.536 20.879 34.508 1.00 73.27 81 GLU A N 1
ATOM 594 C CA . GLU A 1 81 ? -21.443 21.843 34.391 1.00 73.27 81 GLU A CA 1
ATOM 595 C C . GLU A 1 81 ? -21.047 22.056 32.940 1.00 73.27 81 GLU A C 1
ATOM 596 O O . GLU A 1 81 ? -20.785 23.192 32.528 1.00 73.27 81 GLU A O 1
ATOM 602 N N . LEU A 1 82 ? -21.004 20.977 32.155 1.00 62.31 82 LEU A N 1
ATOM 603 C CA . LEU A 1 82 ? -20.601 21.108 30.760 1.00 62.31 82 LEU A CA 1
ATOM 604 C C . LEU A 1 82 ? -21.650 21.871 29.966 1.00 62.31 82 LEU A C 1
ATOM 605 O O . LEU A 1 82 ? -21.312 22.671 29.088 1.00 62.31 82 LEU A O 1
ATOM 610 N N . ILE A 1 83 ? -22.925 21.658 30.285 1.00 62.39 83 ILE A N 1
ATOM 611 C CA . ILE A 1 83 ? -24.002 22.367 29.602 1.00 62.39 83 ILE A CA 1
ATOM 612 C C . ILE A 1 83 ? -23.970 23.854 29.940 1.00 62.39 83 ILE A C 1
ATOM 613 O O . ILE A 1 83 ? -24.110 24.715 29.052 1.00 62.39 83 ILE A O 1
ATOM 618 N N . ARG A 1 84 ? -23.755 24.178 31.223 1.00 64.99 84 ARG A N 1
ATOM 619 C CA . ARG A 1 84 ? -23.695 25.572 31.650 1.00 64.99 84 ARG A CA 1
ATOM 620 C C . ARG A 1 84 ? -22.505 26.296 31.037 1.00 64.99 84 ARG A C 1
ATOM 621 O O . ARG A 1 84 ? -22.638 27.437 30.586 1.00 64.99 84 ARG A O 1
ATOM 629 N N . VAL A 1 85 ? -21.344 25.641 30.974 1.00 60.79 85 VAL A N 1
ATOM 630 C CA . VAL A 1 85 ? -20.198 26.303 30.364 1.00 60.79 85 VAL A CA 1
ATOM 631 C C . VAL A 1 85 ? -20.331 26.325 28.845 1.00 60.79 85 VAL A C 1
ATOM 632 O O . VAL A 1 85 ? -19.699 27.155 28.184 1.00 60.79 85 VAL A O 1
ATOM 636 N N . ALA A 1 86 ? -21.175 25.467 28.270 1.00 55.71 86 ALA A N 1
ATOM 637 C CA . ALA A 1 86 ? -21.408 25.521 26.834 1.00 55.71 86 ALA A CA 1
ATOM 638 C C . ALA A 1 86 ? -22.234 26.736 26.454 1.00 55.71 86 ALA A C 1
ATOM 639 O O . ALA A 1 86 ? -21.835 27.528 25.595 1.00 55.71 86 ALA A O 1
ATOM 641 N N . ARG A 1 87 ? -23.394 26.897 27.083 1.00 54.20 87 ARG A N 1
ATOM 642 C CA . ARG A 1 87 ? -24.360 27.909 26.640 1.00 54.20 87 ARG A CA 1
ATOM 643 C C . ARG A 1 87 ? -24.077 29.256 27.309 1.00 54.20 87 ARG A C 1
ATOM 644 O O . ARG A 1 87 ? -24.804 29.721 28.187 1.00 54.20 87 ARG A O 1
ATOM 652 N N . VAL A 1 88 ? -22.986 29.891 26.879 1.00 54.32 88 VAL A N 1
ATOM 653 C CA . VAL A 1 88 ? -22.655 31.213 27.401 1.00 54.32 88 VAL A CA 1
ATOM 654 C C . VAL A 1 88 ? -22.398 32.208 26.280 1.00 54.32 88 VAL A C 1
ATOM 655 O O . VAL A 1 88 ? -22.606 33.412 26.451 1.00 54.32 88 VAL A O 1
ATOM 659 N N . ARG A 1 89 ? -21.948 31.725 25.129 1.00 50.56 89 ARG A N 1
ATOM 660 C CA . ARG A 1 89 ? -21.595 32.603 24.028 1.00 50.56 89 ARG A CA 1
ATOM 661 C C . ARG A 1 89 ? -22.382 32.321 22.766 1.00 50.56 89 ARG A C 1
ATOM 662 O O . ARG A 1 89 ? -22.342 33.135 21.840 1.00 50.56 89 ARG A O 1
ATOM 664 N N . ALA A 1 90 ? -23.068 31.197 22.695 1.00 52.09 90 ALA A N 1
ATOM 665 C CA . ALA A 1 90 ? -23.952 30.831 21.604 1.00 52.09 90 ALA A CA 1
ATOM 666 C C . ALA A 1 90 ? -24.936 29.827 22.174 1.00 52.09 90 ALA A C 1
ATOM 667 O O . ALA A 1 90 ? -24.731 28.618 22.038 1.00 52.09 90 ALA A O 1
ATOM 669 N N . PRO A 1 91 ? -26.002 30.287 22.829 1.00 53.48 91 PRO A N 1
ATOM 670 C CA . PRO A 1 91 ? -26.820 29.370 23.629 1.00 53.48 91 PRO A CA 1
ATOM 671 C C . PRO A 1 91 ? -27.668 28.431 22.803 1.00 53.48 91 PRO A C 1
ATOM 672 O O . PRO A 1 91 ? -28.139 27.422 23.338 1.00 53.48 91 PRO A O 1
ATOM 676 N N . GLN A 1 92 ? -27.854 28.697 21.519 1.00 51.59 92 GLN A N 1
ATOM 677 C CA . GLN A 1 92 ? -28.717 27.859 20.706 1.00 51.59 92 GLN A CA 1
ATOM 678 C C . GLN A 1 92 ? -28.014 26.634 20.146 1.00 51.59 92 GLN A C 1
ATOM 679 O O . GLN A 1 92 ? -28.607 25.949 19.311 1.00 51.59 92 GLN A O 1
ATOM 685 N N . LEU A 1 93 ? -26.787 26.329 20.570 1.00 42.76 93 LEU A N 1
ATOM 686 C CA . LEU A 1 93 ? -26.130 25.148 20.030 1.00 42.76 93 LEU A CA 1
ATOM 687 C C . LEU A 1 93 ? -26.712 23.899 20.675 1.00 42.76 93 LEU A C 1
ATOM 688 O O . LEU A 1 93 ? -26.788 23.822 21.901 1.00 42.76 93 LEU A O 1
ATOM 693 N N . PRO A 1 94 ? -27.156 22.946 19.900 1.00 40.05 94 PRO A N 1
ATOM 694 C CA . PRO A 1 94 ? -27.857 21.798 20.468 1.00 40.05 94 PRO A CA 1
ATOM 695 C C . PRO A 1 94 ? -26.959 20.837 21.213 1.00 40.05 94 PRO A C 1
ATOM 696 O O . PRO A 1 94 ? -26.176 20.103 20.609 1.00 40.05 94 PRO A O 1
ATOM 700 N N . ILE A 1 95 ? -27.082 20.828 22.532 1.00 39.02 95 ILE A N 1
ATOM 701 C CA . ILE A 1 95 ? -26.360 19.883 23.368 1.00 39.02 95 ILE A CA 1
ATOM 702 C C . ILE A 1 95 ? -27.139 18.579 23.410 1.00 39.02 95 ILE A C 1
ATOM 703 O O . ILE A 1 95 ? -28.318 18.565 23.768 1.00 39.02 95 ILE A O 1
ATOM 708 N N . PHE A 1 96 ? -26.490 17.483 23.048 1.00 40.35 96 PHE A N 1
ATOM 709 C CA . PHE A 1 96 ? -27.099 16.167 23.130 1.00 40.35 96 PHE A CA 1
ATOM 710 C C . PHE A 1 96 ? -26.419 15.355 24.217 1.00 40.35 96 PHE A C 1
ATOM 711 O O . PHE A 1 96 ? -25.232 15.530 24.486 1.00 40.35 96 PHE A O 1
ATOM 719 N N . ALA A 1 97 ? -27.167 14.462 24.836 1.00 45.71 97 ALA A N 1
ATOM 720 C CA . ALA A 1 97 ? -26.551 13.547 25.775 1.00 45.71 97 ALA A CA 1
ATOM 721 C C . ALA A 1 97 ? -26.252 12.234 25.064 1.00 45.71 97 ALA A C 1
ATOM 722 O O . ALA A 1 97 ? -26.525 12.070 23.876 1.00 45.71 97 ALA A O 1
ATOM 724 N N . LEU A 1 98 ? -25.651 11.295 25.781 1.00 56.17 98 LEU A N 1
ATOM 725 C CA . LEU A 1 98 ? -25.463 9.939 25.291 1.00 56.17 98 LEU A CA 1
ATOM 726 C C . LEU A 1 98 ? -25.827 8.974 26.409 1.00 56.17 98 LEU A C 1
ATOM 727 O O . LEU A 1 98 ? -26.228 9.383 27.500 1.00 56.17 98 LEU A O 1
ATOM 732 N N . GLY A 1 99 ? -25.687 7.683 26.144 1.00 67.57 99 GLY A N 1
ATOM 733 C CA . GLY A 1 99 ? -26.007 6.710 27.162 1.00 67.57 99 GLY A CA 1
ATOM 734 C C . GLY A 1 99 ? -26.483 5.390 26.603 1.00 67.57 99 GLY A C 1
ATOM 735 O O . GLY A 1 99 ? -27.197 5.349 25.600 1.00 67.57 99 GLY A O 1
ATOM 736 N N . GLU A 1 100 ? -26.091 4.298 27.251 1.00 75.18 100 GLU A N 1
ATOM 737 C CA . GLU A 1 100 ? -26.419 2.957 26.794 1.00 75.18 100 GLU A CA 1
ATOM 738 C C . GLU A 1 100 ? -27.579 2.329 27.551 1.00 75.18 100 GLU A C 1
ATOM 739 O O . GLU A 1 100 ? -28.154 1.346 27.076 1.00 75.18 100 GLU A O 1
ATOM 745 N N . GLN A 1 101 ? -27.931 2.876 28.706 1.00 72.86 101 GLN A N 1
ATOM 746 C CA . GLN A 1 101 ? -28.959 2.315 29.566 1.00 72.86 101 GLN A CA 1
ATOM 747 C C . GLN A 1 101 ? -29.745 3.492 30.124 1.00 72.86 101 GLN A C 1
ATOM 748 O O . GLN A 1 101 ? -29.718 4.585 29.549 1.00 72.86 101 GLN A O 1
ATOM 754 N N . VAL A 1 102 ? -30.475 3.245 31.219 1.00 70.14 102 VAL A N 1
ATOM 755 C CA . VAL A 1 102 ? -31.294 4.267 31.871 1.00 70.14 102 VAL A CA 1
ATOM 756 C C . VAL A 1 102 ? -30.430 5.458 32.279 1.00 70.14 102 VAL A C 1
ATOM 757 O O . VAL A 1 102 ? -29.484 5.338 33.067 1.00 70.14 102 VAL A O 1
ATOM 761 N N . THR A 1 103 ? -30.735 6.618 31.696 1.00 70.10 103 THR A N 1
ATOM 762 C CA . THR A 1 103 ? -29.794 7.724 31.612 1.00 70.10 103 THR A CA 1
ATOM 763 C C . THR A 1 103 ? -30.211 8.937 32.431 1.00 70.10 103 THR A C 1
ATOM 764 O O . THR A 1 103 ? -29.465 9.368 33.308 1.00 70.10 103 THR A O 1
ATOM 768 N N . ILE A 1 104 ? -31.369 9.533 32.154 1.00 71.45 104 ILE A N 1
ATOM 769 C CA . ILE A 1 104 ? -31.826 10.655 32.964 1.00 71.45 104 ILE A CA 1
ATOM 770 C C . ILE A 1 104 ? -33.231 10.290 33.432 1.00 71.45 104 ILE A C 1
ATOM 771 O O . ILE A 1 104 ? -34.091 11.148 33.655 1.00 71.45 104 ILE A O 1
ATOM 776 N N . GLU A 1 105 ? -33.477 8.998 33.581 1.00 73.32 105 GLU A N 1
ATOM 777 C CA . GLU A 1 105 ? -34.750 8.508 34.083 1.00 73.32 105 GLU A CA 1
ATOM 778 C C . GLU A 1 105 ? -34.865 8.608 35.598 1.00 73.32 105 GLU A C 1
ATOM 779 O O . GLU A 1 105 ? -35.892 8.206 36.152 1.00 73.32 105 GLU A O 1
ATOM 785 N N . ASN A 1 106 ? -33.835 9.116 36.279 1.00 82.91 106 ASN A N 1
ATOM 786 C CA . ASN A 1 106 ? -33.845 9.234 37.730 1.00 82.91 106 ASN A CA 1
ATOM 787 C C . ASN A 1 106 ? -33.173 10.519 38.198 1.00 82.91 106 ASN A C 1
ATOM 788 O O . ASN A 1 106 ? -32.511 10.523 39.241 1.00 82.91 106 ASN A O 1
ATOM 793 N N . ALA A 1 107 ? -33.301 11.600 37.436 1.00 87.08 107 ALA A N 1
ATOM 794 C CA . ALA A 1 107 ? -32.663 12.864 37.805 1.00 87.08 107 ALA A CA 1
ATOM 795 C C . ALA A 1 107 ? -33.350 13.442 39.034 1.00 87.08 107 ALA A C 1
ATOM 796 O O . ALA A 1 107 ? -34.549 13.747 38.971 1.00 87.08 107 ALA A O 1
ATOM 798 N N . PRO A 1 108 ? -32.646 13.576 40.172 1.00 85.27 108 PRO A N 1
ATOM 799 C CA . PRO A 1 108 ? -33.317 13.921 41.436 1.00 85.27 108 PRO A CA 1
ATOM 800 C C . PRO A 1 108 ? -33.928 15.314 41.481 1.00 85.27 108 PRO A C 1
ATOM 801 O O . PRO A 1 108 ? -35.136 15.451 41.684 1.00 85.27 108 PRO A O 1
ATOM 805 N N . ALA A 1 109 ? -33.115 16.349 41.299 1.00 85.94 109 ALA A N 1
ATOM 806 C CA . ALA A 1 109 ? -33.632 17.709 41.296 1.00 85.94 109 ALA A CA 1
ATOM 807 C C . ALA A 1 109 ? -32.904 18.646 40.348 1.00 85.94 109 ALA A C 1
ATOM 808 O O . ALA A 1 109 ? -33.252 19.830 40.299 1.00 85.94 109 ALA A O 1
ATOM 810 N N . GLU A 1 110 ? -31.910 18.172 39.603 1.00 81.40 110 GLU A N 1
ATOM 811 C CA . GLU A 1 110 ? -31.219 19.013 38.632 1.00 81.40 110 GLU A CA 1
ATOM 812 C C . GLU A 1 110 ? -31.944 18.834 37.309 1.00 81.40 110 GLU A C 1
ATOM 813 O O . GLU A 1 110 ? -31.637 17.941 36.525 1.00 81.40 110 GLU A O 1
ATOM 819 N N . SER A 1 111 ? -32.946 19.672 37.077 1.00 81.38 111 SER A N 1
ATOM 820 C CA . SER A 1 111 ? -33.715 19.594 35.845 1.00 81.38 111 SER A CA 1
ATOM 821 C C . SER A 1 111 ? -34.002 20.959 35.246 1.00 81.38 111 SER A C 1
ATOM 822 O O . SER A 1 111 ? -34.641 21.027 34.193 1.00 81.38 111 SER A O 1
ATOM 825 N N . MET A 1 112 ? -33.568 22.040 35.879 1.00 79.53 112 MET A N 1
ATOM 826 C CA . MET A 1 112 ? -33.701 23.360 35.287 1.00 79.53 112 MET A CA 1
ATOM 827 C C . MET A 1 112 ? -32.631 23.639 34.251 1.00 79.53 112 MET A C 1
ATOM 828 O O . MET A 1 112 ? -32.781 24.575 33.460 1.00 79.53 112 MET A O 1
ATOM 833 N N . ALA A 1 113 ? -31.551 22.864 34.253 1.00 76.19 113 ALA A N 1
ATOM 834 C CA . ALA A 1 113 ? -30.499 23.023 33.265 1.00 76.19 113 ALA A CA 1
ATOM 835 C C . ALA A 1 113 ? -29.998 21.700 32.715 1.00 76.19 113 ALA A C 1
ATOM 836 O O . ALA A 1 113 ? -29.119 21.710 31.852 1.00 76.19 113 ALA A O 1
ATOM 838 N N . ASP A 1 114 ? -30.514 20.565 33.185 1.00 72.86 114 ASP A N 1
ATOM 839 C CA . ASP A 1 114 ? -30.154 19.283 32.593 1.00 72.86 114 ASP A CA 1
ATOM 840 C C . ASP A 1 114 ? -31.169 18.873 31.533 1.00 72.86 114 ASP A C 1
ATOM 841 O O . ASP A 1 114 ? -30.855 18.854 30.342 1.00 72.86 114 ASP A O 1
ATOM 846 N N . LEU A 1 115 ? -32.404 18.606 31.942 1.00 73.96 115 LEU A N 1
ATOM 847 C CA . LEU A 1 115 ? -33.452 18.217 31.007 1.00 73.96 115 LEU A CA 1
ATOM 848 C C . LEU A 1 115 ? -34.031 19.397 30.256 1.00 73.96 115 LEU A C 1
ATOM 849 O O . LEU A 1 115 ? -34.791 19.200 29.305 1.00 73.96 115 LEU A O 1
ATOM 854 N N . HIS A 1 116 ? -33.693 20.609 30.666 1.00 74.39 116 HIS A N 1
ATOM 855 C CA . HIS A 1 116 ? -34.187 21.813 30.028 1.00 74.39 116 HIS A CA 1
ATOM 856 C C . HIS A 1 116 ? -33.349 22.243 28.841 1.00 74.39 116 HIS A C 1
ATOM 857 O O . HIS A 1 116 ? -33.897 22.769 27.867 1.00 74.39 116 HIS A O 1
ATOM 864 N N . GLN A 1 117 ? -32.040 22.041 28.888 1.00 63.46 117 GLN A N 1
ATOM 865 C CA . GLN A 1 117 ? -31.192 22.543 27.824 1.00 63.46 117 GLN A CA 1
ATOM 866 C C . GLN A 1 117 ? -30.853 21.495 26.779 1.00 63.46 117 GLN A C 1
ATOM 867 O O . GLN A 1 117 ? -30.560 21.860 25.639 1.00 63.46 117 GLN A O 1
ATOM 873 N N . LEU A 1 118 ? -30.893 20.215 27.141 1.00 52.93 118 LEU A N 1
ATOM 874 C CA . LEU A 1 118 ? -30.581 19.145 26.203 1.00 52.93 118 LEU A CA 1
ATOM 875 C C . LEU A 1 118 ? -31.641 19.054 25.121 1.00 52.93 118 LEU A C 1
ATOM 876 O O . LEU A 1 118 ? -32.835 18.977 25.412 1.00 52.93 118 LEU A O 1
ATOM 881 N N . ARG A 1 119 ? -31.208 19.052 23.865 1.00 45.07 119 ARG A N 1
ATOM 882 C CA . ARG A 1 119 ? -32.136 19.012 22.747 1.00 45.07 119 ARG A CA 1
ATOM 883 C C . ARG A 1 119 ? -32.386 17.604 22.251 1.00 45.07 119 ARG A C 1
ATOM 884 O O . ARG A 1 119 ? -32.625 17.403 21.057 1.00 45.07 119 ARG A O 1
ATOM 892 N N . GLY A 1 120 ? -32.348 16.630 23.137 1.00 51.56 120 GLY A N 1
ATOM 893 C CA . GLY A 1 120 ? -32.586 15.242 22.798 1.00 51.56 120 GLY A CA 1
ATOM 894 C C . GLY A 1 120 ? -31.560 14.381 23.496 1.00 51.56 120 GLY A C 1
ATOM 895 O O . GLY A 1 120 ? -30.513 14.843 23.937 1.00 51.56 120 GLY A O 1
ATOM 896 N N . ILE A 1 121 ? -31.879 13.106 23.626 1.00 52.82 121 ILE A N 1
ATOM 897 C CA . ILE A 1 121 ? -30.931 12.126 24.128 1.00 52.82 121 ILE A CA 1
ATOM 898 C C . ILE A 1 121 ? -30.641 11.181 22.984 1.00 52.82 121 ILE A C 1
ATOM 899 O O . ILE A 1 121 ? -31.485 10.948 22.118 1.00 52.82 121 ILE A O 1
ATOM 904 N N . LEU A 1 122 ? -29.432 10.668 22.956 1.00 55.74 122 LEU A N 1
ATOM 905 C CA . LEU A 1 122 ? -29.033 9.718 21.940 1.00 55.74 122 LEU A CA 1
ATOM 906 C C . LEU A 1 122 ? -28.718 8.433 22.683 1.00 55.74 122 LEU A C 1
ATOM 907 O O . LEU A 1 122 ? -27.586 8.216 23.112 1.00 55.74 122 LEU A O 1
ATOM 912 N N . TYR A 1 123 ? -29.726 7.595 22.862 1.00 61.07 123 TYR A N 1
ATOM 913 C CA . TYR A 1 123 ? -29.474 6.262 23.386 1.00 61.07 123 TYR A CA 1
ATOM 914 C C . TYR A 1 123 ? -28.772 5.472 22.297 1.00 61.07 123 TYR A C 1
ATOM 915 O O . TYR A 1 123 ? -29.421 4.979 21.375 1.00 61.07 123 TYR A O 1
ATOM 924 N N . LEU A 1 124 ? -27.449 5.359 22.388 1.00 66.21 124 LEU A N 1
ATOM 925 C CA . LEU A 1 124 ? -26.661 4.978 21.224 1.00 66.21 124 LEU A CA 1
ATOM 926 C C . LEU A 1 124 ? -26.787 3.505 20.858 1.00 66.21 124 LEU A C 1
ATOM 927 O O . LEU A 1 124 ? -26.540 3.154 19.700 1.00 66.21 124 LEU A O 1
ATOM 932 N N . PHE A 1 125 ? -27.179 2.638 21.790 1.00 68.07 125 PHE A N 1
ATOM 933 C CA . PHE A 1 125 ? -27.366 1.231 21.443 1.00 68.07 125 PHE A CA 1
ATOM 934 C C . PHE A 1 125 ? -28.743 0.980 20.841 1.00 68.07 125 PHE A C 1
ATOM 935 O O . PHE A 1 125 ? -28.867 0.364 19.778 1.00 68.07 125 PHE A O 1
ATOM 943 N N . GLU A 1 126 ? -29.791 1.455 21.518 1.00 0.00 126 GLU A N 1
ATOM 944 C CA . GLU A 1 126 ? -31.156 1.121 21.130 1.00 0.00 126 GLU A CA 1
ATOM 945 C C . GLU A 1 126 ? -31.563 1.816 19.840 1.00 0.00 126 GLU A C 1
ATOM 946 O O . GLU A 1 126 ? -32.290 1.252 19.020 1.00 0.00 126 GLU A O 1
ATOM 948 N N . ASP A 1 127 ? -31.086 3.035 19.634 1.00 0.00 127 ASP A N 1
ATOM 949 C CA . ASP A 1 127 ? -31.583 3.865 18.547 1.00 0.00 127 ASP A CA 1
ATOM 950 C C . ASP A 1 127 ? -30.928 3.479 17.222 1.00 0.00 127 ASP A C 1
ATOM 951 O O . ASP A 1 127 ? -30.299 2.429 17.070 1.00 0.00 127 ASP A O 1
ATOM 953 N N . THR A 1 128 ? -31.079 4.376 16.249 1.00 0.00 128 THR A N 1
ATOM 954 C CA . THR A 1 128 ? -31.136 4.033 14.834 1.00 0.00 128 THR A CA 1
ATOM 955 C C . THR A 1 128 ? -29.934 4.645 14.117 1.00 0.00 128 THR A C 1
ATOM 956 O O . THR A 1 128 ? -30.066 5.665 13.452 1.00 0.00 128 THR A O 1
ATOM 960 N N . VAL A 1 129 ? -28.791 3.952 14.166 1.00 0.00 129 VAL A N 1
ATOM 961 C CA . VAL A 1 129 ? -27.432 4.504 13.986 1.00 0.00 129 VAL A CA 1
ATOM 962 C C . VAL A 1 129 ? -27.236 5.452 12.793 1.00 0.00 129 VAL A C 1
ATOM 963 O O . VAL A 1 129 ? -26.797 6.592 13.022 1.00 0.00 129 VAL A O 1
ATOM 967 N N . PRO A 1 130 ? -27.598 5.112 11.524 1.00 0.00 130 PRO A N 1
ATOM 968 C CA . PRO A 1 130 ? -27.431 6.130 10.477 1.00 0.00 130 PRO A CA 1
ATOM 969 C C . PRO A 1 130 ? -28.502 7.211 10.542 1.00 0.00 130 PRO A C 1
ATOM 970 O O . PRO A 1 130 ? -28.200 8.383 10.317 1.00 0.00 130 PRO A O 1
ATOM 974 N N . PHE A 1 131 ? -29.742 6.859 10.896 1.00 0.00 131 PHE A N 1
ATOM 975 C CA . PHE A 1 131 ? -30.751 7.882 11.135 1.00 0.00 131 PHE A CA 1
ATOM 976 C C . PHE A 1 131 ? -30.514 8.608 12.451 1.00 0.00 131 PHE A C 1
ATOM 977 O O . PHE A 1 131 ? -30.979 9.739 12.609 1.00 0.00 131 PHE A O 1
ATOM 979 N N . LEU A 1 132 ? -29.777 7.989 13.380 1.00 0.00 132 LEU A N 1
ATOM 980 C CA . LEU A 1 132 ? -29.327 8.676 14.588 1.00 0.00 132 LEU A CA 1
ATOM 981 C C . LEU A 1 132 ? -28.397 9.826 14.242 1.00 0.00 132 LEU A C 1
ATOM 982 O O . LEU A 1 132 ? -28.630 10.979 14.632 1.00 0.00 132 LEU A O 1
ATOM 987 N N . ALA A 1 133 ? -27.346 9.529 13.481 1.00 0.00 133 ALA A N 1
ATOM 988 C CA . ALA A 1 133 ? -26.438 10.588 13.075 1.00 0.00 133 ALA A CA 1
ATOM 989 C C . ALA A 1 133 ? -27.091 11.516 12.062 1.00 0.00 133 ALA A C 1
ATOM 990 O O . ALA A 1 133 ? -26.706 12.681 11.948 1.00 0.00 133 ALA A O 1
ATOM 992 N N . ARG A 1 134 ? -28.115 11.043 11.353 1.00 0.00 134 ARG A N 1
ATOM 993 C CA . ARG A 1 134 ? -28.908 11.937 10.518 1.00 0.00 134 ARG A CA 1
ATOM 994 C C . ARG A 1 134 ? -29.747 12.913 11.328 1.00 0.00 134 ARG A C 1
ATOM 995 O O . ARG A 1 134 ? -29.907 14.054 10.902 1.00 0.00 134 ARG A O 1
ATOM 997 N N . GLN A 1 135 ? -30.260 12.509 12.487 1.00 58.11 135 GLN A N 1
ATOM 998 C CA . GLN A 1 135 ? -30.929 13.411 13.417 1.00 58.11 135 GLN A CA 1
ATOM 999 C C . GLN A 1 135 ? -29.966 14.426 14.020 1.00 58.11 135 GLN A C 1
ATOM 1000 O O . GLN A 1 135 ? -30.304 15.615 14.130 1.00 58.11 135 GLN A O 1
ATOM 1006 N N . VAL A 1 136 ? -28.768 13.967 14.404 1.00 53.29 136 VAL A N 1
ATOM 1007 C CA . VAL A 1 136 ? -27.728 14.876 14.893 1.00 53.29 136 VAL A CA 1
ATOM 1008 C C . VAL A 1 136 ? -27.359 15.892 13.823 1.00 53.29 136 VAL A C 1
ATOM 1009 O O . VAL A 1 136 ? -27.276 17.092 14.088 1.00 53.29 136 VAL A O 1
ATOM 1013 N N . ALA A 1 137 ? -27.169 15.426 12.591 1.00 54.12 137 ALA A N 1
ATOM 1014 C CA . ALA A 1 137 ? -26.857 16.315 11.486 1.00 54.12 137 ALA A CA 1
ATOM 1015 C C . ALA A 1 137 ? -28.038 17.179 11.082 1.00 54.12 137 ALA A C 1
ATOM 1016 O O . ALA A 1 137 ? -27.838 18.225 10.455 1.00 54.12 137 ALA A O 1
ATOM 1018 N N . ARG A 1 138 ? -29.259 16.761 11.400 1.00 53.14 138 ARG A N 1
ATOM 1019 C CA . ARG A 1 138 ? -30.412 17.612 11.161 1.00 53.14 138 ARG A CA 1
ATOM 1020 C C . ARG A 1 138 ? -30.414 18.783 12.129 1.00 53.14 138 ARG A C 1
ATOM 1021 O O . ARG A 1 138 ? -30.557 19.935 11.714 1.00 53.14 138 ARG A O 1
ATOM 1029 N N . ALA A 1 139 ? -30.222 18.502 13.422 1.00 49.95 139 ALA A N 1
ATOM 1030 C CA . ALA A 1 139 ? -30.213 19.574 14.412 1.00 49.95 139 ALA A CA 1
ATOM 1031 C C . ALA A 1 139 ? -28.996 20.468 14.256 1.00 49.95 139 ALA A C 1
ATOM 1032 O O . ALA A 1 139 ? -29.094 21.685 14.456 1.00 49.95 139 ALA A O 1
ATOM 1034 N N . ALA A 1 140 ? -27.866 19.889 13.848 1.00 54.15 140 ALA A N 1
ATOM 1035 C CA . ALA A 1 140 ? -26.637 20.648 13.654 1.00 54.15 140 ALA A CA 1
ATOM 1036 C C . ALA A 1 140 ? -26.790 21.663 12.541 1.00 54.15 140 ALA A C 1
ATOM 1037 O O . ALA A 1 140 ? -26.547 22.854 12.735 1.00 54.15 140 ALA A O 1
ATOM 1039 N N . ARG A 1 141 ? -27.211 21.207 11.365 1.00 57.59 141 ARG A N 1
ATOM 1040 C CA . ARG A 1 141 ? -27.373 22.117 10.244 1.00 57.59 141 ARG A CA 1
ATOM 1041 C C . ARG A 1 141 ? -28.609 22.987 10.389 1.00 57.59 141 ARG A C 1
ATOM 1042 O O . ARG A 1 141 ? -28.647 24.072 9.804 1.00 57.59 141 ARG A O 1
ATOM 1050 N N . ASN A 1 142 ? -29.582 22.574 11.205 1.00 52.57 142 ASN A N 1
ATOM 1051 C CA . ASN A 1 142 ? -30.692 23.448 11.555 1.00 52.57 142 ASN A CA 1
ATOM 1052 C C . ASN A 1 142 ? -30.201 24.656 12.344 1.00 52.57 142 ASN A C 1
ATOM 1053 O O . ASN A 1 142 ? -30.510 25.804 12.005 1.00 52.57 142 ASN A O 1
ATOM 1058 N N . TYR A 1 143 ? -29.394 24.415 13.380 1.00 50.27 143 TYR A N 1
ATOM 1059 C CA . TYR A 1 143 ? -28.804 25.522 14.123 1.00 50.27 143 TYR A CA 1
ATOM 1060 C C . TYR A 1 143 ? -27.792 26.288 13.281 1.00 50.27 143 TYR A C 1
ATOM 1061 O O . TYR A 1 143 ? -27.691 27.511 13.406 1.00 50.27 143 TYR A O 1
ATOM 1070 N N . LEU A 1 144 ? -27.068 25.600 12.396 1.00 51.35 144 LEU A N 1
ATOM 1071 C CA . LEU A 1 144 ? -26.069 26.253 11.559 1.00 51.35 144 LEU A CA 1
ATOM 1072 C C . LEU A 1 144 ? -26.704 27.136 10.502 1.00 51.35 144 LEU A C 1
ATOM 1073 O O . LEU A 1 144 ? -26.064 28.074 10.020 1.00 51.35 144 LEU A O 1
ATOM 1078 N N . ALA A 1 145 ? -27.941 26.851 10.117 1.00 51.58 145 ALA A N 1
ATOM 1079 C CA . ALA A 1 145 ? -28.694 27.781 9.297 1.00 51.58 145 ALA A CA 1
ATOM 1080 C C . ALA A 1 145 ? -29.374 28.851 10.131 1.00 51.58 145 ALA A C 1
ATOM 1081 O O . ALA A 1 145 ? -29.593 29.964 9.641 1.00 51.58 145 ALA A O 1
ATOM 1083 N N . GLY A 1 146 ? -29.709 28.542 11.386 1.00 48.07 146 GLY A N 1
ATOM 1084 C CA . GLY A 1 146 ? -30.367 29.519 12.228 1.00 48.07 146 GLY A CA 1
ATOM 1085 C C . GLY A 1 146 ? -29.452 30.567 12.816 1.00 48.07 146 GLY A C 1
ATOM 1086 O O . GLY A 1 146 ? -29.931 31.629 13.224 1.00 48.07 146 GLY A O 1
ATOM 1087 N N . LEU A 1 147 ? -28.151 30.296 12.875 1.00 48.83 147 LEU A N 1
ATOM 1088 C CA . LEU A 1 147 ? -27.223 31.237 13.486 1.00 48.83 147 LEU A CA 1
ATOM 1089 C C . LEU A 1 147 ? -26.777 32.330 12.539 1.00 48.83 147 LEU A C 1
ATOM 1090 O O . LEU A 1 147 ? -26.301 33.365 13.005 1.00 48.83 147 LEU A O 1
ATOM 1095 N N . LEU A 1 148 ? -26.888 32.119 11.237 1.00 41.50 148 LEU A N 1
ATOM 1096 C CA . LEU A 1 148 ? -26.541 33.166 10.295 1.00 41.50 148 LEU A CA 1
ATOM 1097 C C . LEU A 1 148 ? -27.578 34.284 10.356 1.00 41.50 148 LEU A C 1
ATOM 1098 O O . LEU A 1 148 ? -28.761 34.020 10.568 1.00 41.50 148 LEU A O 1
ATOM 1103 N N . PRO A 1 149 ? -27.169 35.533 10.187 1.00 36.77 149 PRO A N 1
ATOM 1104 C CA . PRO A 1 149 ? -28.120 36.637 10.140 1.00 36.77 149 PRO A CA 1
ATOM 1105 C C . PRO A 1 149 ? -28.880 36.616 8.825 1.00 36.77 149 PRO A C 1
ATOM 1106 O O . PRO A 1 149 ? -28.512 35.844 7.930 1.00 36.77 149 PRO A O 1
ATOM 1110 N N . PRO A 1 150 ? -29.956 37.412 8.673 1.00 36.86 150 PRO A N 1
ATOM 1111 C CA . PRO A 1 150 ? -30.767 37.312 7.439 1.00 36.86 150 PRO A CA 1
ATOM 1112 C C . PRO A 1 150 ? -30.038 37.653 6.151 1.00 36.86 150 PRO A C 1
ATOM 1113 O O . PRO A 1 150 ? -30.076 36.859 5.194 1.00 36.86 150 PRO A O 1
ATOM 1117 N N . PHE A 1 151 ? -29.374 38.809 6.108 1.00 35.20 151 PHE A N 1
ATOM 1118 C CA . PHE A 1 151 ? -28.715 39.246 4.885 1.00 35.20 151 PHE A CA 1
ATOM 1119 C C . PHE A 1 151 ? -27.579 38.318 4.504 1.00 35.20 151 PHE A C 1
ATOM 1120 O O . PHE A 1 151 ? -27.382 38.028 3.321 1.00 35.20 151 PHE A O 1
ATOM 1128 N N . PHE A 1 152 ? -26.815 37.854 5.482 1.00 30.57 152 PHE A N 1
ATOM 1129 C CA . PHE A 1 152 ? -25.715 36.970 5.150 1.00 30.57 152 PHE A CA 1
ATOM 1130 C C . PHE A 1 152 ? -26.213 35.594 4.755 1.00 30.57 152 PHE A C 1
ATOM 1131 O O . PHE A 1 152 ? -25.572 34.925 3.942 1.00 30.57 152 PHE A O 1
ATOM 1139 N N . ARG A 1 153 ? -27.358 35.167 5.285 1.00 35.87 153 ARG A N 1
ATOM 1140 C CA . ARG A 1 153 ? -27.925 33.896 4.854 1.00 35.87 153 ARG A CA 1
ATOM 1141 C C . ARG A 1 153 ? -28.373 33.969 3.406 1.00 35.87 153 ARG A C 1
ATOM 1142 O O . ARG A 1 153 ? -28.091 33.061 2.613 1.00 35.87 153 ARG A O 1
ATOM 1150 N N . ALA A 1 154 ? -29.026 35.068 3.037 1.00 34.48 154 ALA A N 1
ATOM 1151 C CA . ALA A 1 154 ? -29.438 35.229 1.650 1.00 34.48 154 ALA A CA 1
ATOM 1152 C C . ALA A 1 154 ? -28.242 35.416 0.728 1.00 34.48 154 ALA A C 1
ATOM 1153 O O . ALA A 1 154 ? -28.266 34.946 -0.412 1.00 34.48 154 ALA A O 1
ATOM 1155 N N . LEU A 1 155 ? -27.174 36.052 1.203 1.00 29.56 155 LEU A N 1
ATOM 1156 C CA . LEU A 1 155 ? -26.010 36.245 0.350 1.00 29.56 155 LEU A CA 1
ATOM 1157 C C . LEU A 1 155 ? -25.163 34.987 0.237 1.00 29.56 155 LEU A C 1
ATOM 1158 O O . LEU A 1 155 ? -24.441 34.828 -0.746 1.00 29.56 155 LEU A O 1
ATOM 1163 N N . VAL A 1 156 ? -25.224 34.083 1.212 1.00 33.85 156 VAL A N 1
ATOM 1164 C CA . VAL A 1 156 ? -24.518 32.822 1.034 1.00 33.85 156 VAL A CA 1
ATOM 1165 C C . VAL A 1 156 ? -25.372 31.825 0.261 1.00 33.85 156 VAL A C 1
ATOM 1166 O O . VAL A 1 156 ? -24.828 30.886 -0.332 1.00 33.85 156 VAL A O 1
ATOM 1170 N N . GLU A 1 157 ? -26.692 32.007 0.214 1.00 37.09 157 GLU A N 1
ATOM 1171 C CA . GLU A 1 157 ? -27.512 31.205 -0.682 1.00 37.09 157 GLU A CA 1
ATOM 1172 C C . GLU A 1 157 ? -27.814 31.929 -1.979 1.00 37.09 157 GLU A C 1
ATOM 1173 O O . GLU A 1 157 ? -28.707 31.515 -2.718 1.00 37.09 157 GLU A O 1
ATOM 1179 N N . HIS A 1 158 ? -27.101 33.014 -2.253 1.00 34.69 158 HIS A N 1
ATOM 1180 C CA . HIS A 1 158 ? -27.076 33.649 -3.559 1.00 34.69 158 HIS A CA 1
ATOM 1181 C C . HIS A 1 158 ? -25.851 33.268 -4.367 1.00 34.69 158 HIS A C 1
ATOM 1182 O O . HIS A 1 158 ? -25.900 33.299 -5.596 1.00 34.69 158 HIS A O 1
ATOM 1189 N N . THR A 1 159 ? -24.754 32.894 -3.716 1.00 33.76 159 THR A N 1
ATOM 1190 C CA . THR A 1 159 ? -23.562 32.421 -4.413 1.00 33.76 159 THR A CA 1
ATOM 1191 C C . THR A 1 159 ? -23.485 30.908 -4.423 1.00 33.76 159 THR A C 1
ATOM 1192 O O . THR A 1 159 ? -22.406 30.332 -4.296 1.00 33.76 159 THR A O 1
ATOM 1196 N N . ALA A 1 160 ? -24.627 30.240 -4.515 1.00 38.27 160 ALA A N 1
ATOM 1197 C CA . ALA A 1 160 ? -24.652 28.829 -4.860 1.00 38.27 160 ALA A CA 1
ATOM 1198 C C . ALA A 1 160 ? -25.680 28.608 -5.960 1.00 38.27 160 ALA A C 1
ATOM 1199 O O . ALA A 1 160 ? -25.523 27.731 -6.812 1.00 38.27 160 ALA A O 1
ATOM 1201 N N . GLN A 1 161 ? -26.722 29.430 -5.954 1.00 41.02 161 GLN A N 1
ATOM 1202 C CA . GLN A 1 161 ? -27.863 29.320 -6.850 1.00 41.02 161 GLN A CA 1
ATOM 1203 C C . GLN A 1 161 ? -28.146 30.663 -7.503 1.00 41.02 161 GLN A C 1
ATOM 1204 O O . GLN A 1 161 ? -29.261 31.183 -7.462 1.00 41.02 161 GLN A O 1
ATOM 1210 N N . SER A 1 162 ? -27.123 31.250 -8.110 1.00 45.32 162 SER A N 1
ATOM 1211 C CA . SER A 1 162 ? -27.176 32.629 -8.576 1.00 45.32 162 SER A CA 1
ATOM 1212 C C . SER A 1 162 ? -28.019 32.759 -9.840 1.00 45.32 162 SER A C 1
ATOM 1213 O O . SER A 1 162 ? -28.704 31.831 -10.277 1.00 45.32 162 SER A O 1
ATOM 1216 N N . ASN A 1 163 ? -27.990 33.957 -10.422 1.00 47.79 163 ASN A N 1
ATOM 1217 C CA . ASN A 1 163 ? -28.450 34.132 -11.786 1.00 47.79 163 ASN A CA 1
ATOM 1218 C C . ASN A 1 163 ? -27.554 33.320 -12.699 1.00 47.79 163 ASN A C 1
ATOM 1219 O O . ASN A 1 163 ? -26.332 33.479 -12.688 1.00 47.79 163 ASN A O 1
ATOM 1224 N N . TYR A 1 164 ? -28.186 32.456 -13.494 1.00 53.70 164 TYR A N 1
ATOM 1225 C CA . TYR A 1 164 ? -27.585 31.189 -13.895 1.00 53.70 164 TYR A CA 1
ATOM 1226 C C . TYR A 1 164 ? -26.406 31.391 -14.830 1.00 53.70 164 TYR A C 1
ATOM 1227 O O . TYR A 1 164 ? -25.267 31.046 -14.497 1.00 53.70 164 TYR A O 1
ATOM 1236 N N . SER A 1 165 ? -26.645 31.989 -15.984 1.00 53.22 165 SER A N 1
ATOM 1237 C CA . SER A 1 165 ? -25.610 32.080 -16.992 1.00 53.22 165 SER A CA 1
ATOM 1238 C C . SER A 1 165 ? -25.166 33.494 -17.292 1.00 53.22 165 SER A C 1
ATOM 1239 O O . SER A 1 165 ? -24.076 33.675 -17.843 1.00 53.22 165 SER A O 1
ATOM 1241 N N . TRP A 1 166 ? -25.959 34.494 -16.946 1.00 49.20 166 TRP A N 1
ATOM 1242 C CA . TRP A 1 166 ? -25.708 35.826 -17.472 1.00 49.20 166 TRP A CA 1
ATOM 1243 C C . TRP A 1 166 ? -26.177 36.839 -16.433 1.00 49.20 166 TRP A C 1
ATOM 1244 O O . TRP A 1 166 ? -27.336 37.255 -16.434 1.00 49.20 166 TRP A O 1
ATOM 1255 N N . HIS A 1 167 ? -25.272 37.229 -15.559 1.00 48.19 167 HIS A N 1
ATOM 1256 C CA . HIS A 1 167 ? -25.461 38.426 -14.760 1.00 48.19 167 HIS A CA 1
ATOM 1257 C C . HIS A 1 167 ? -24.545 39.451 -15.396 1.00 48.19 167 HIS A C 1
ATOM 1258 O O . HIS A 1 167 ? -23.324 39.280 -15.403 1.00 48.19 167 HIS A O 1
ATOM 1265 N N . THR A 1 168 ? -25.128 40.480 -15.959 1.00 47.35 168 THR A N 1
ATOM 1266 C CA . THR A 1 168 ? -24.393 41.149 -17.016 1.00 47.35 168 THR A CA 1
ATOM 1267 C C . THR A 1 168 ? -23.317 42.165 -16.620 1.00 47.35 168 THR A C 1
ATOM 1268 O O . THR A 1 168 ? -22.192 42.000 -17.101 1.00 47.35 168 THR A O 1
ATOM 1272 N N . PRO A 1 169 ? -23.536 43.199 -15.794 1.00 41.67 169 PRO A N 1
ATOM 1273 C CA . PRO A 1 169 ? -22.49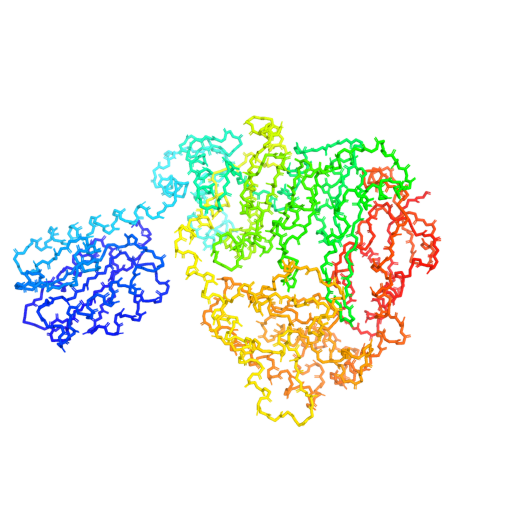2 44.232 -15.695 1.00 41.67 169 PRO A CA 1
ATOM 1274 C C . PRO A 1 169 ? -21.399 43.857 -14.698 1.00 41.67 169 PRO A C 1
ATOM 1275 O O . PRO A 1 169 ? -21.671 43.461 -13.563 1.00 41.67 169 PRO A O 1
ATOM 1279 N N . GLY A 1 170 ? -20.154 43.975 -15.137 1.00 38.75 170 GLY A N 1
ATOM 1280 C CA . GLY A 1 170 ? -19.011 43.759 -14.272 1.00 38.75 170 GLY A CA 1
ATOM 1281 C C . GLY A 1 170 ? -18.362 42.403 -14.442 1.00 38.75 170 GLY A C 1
ATOM 1282 O O . GLY A 1 170 ? -18.509 41.725 -15.459 1.00 38.75 170 GLY A O 1
ATOM 1283 N N . HIS A 1 171 ? -17.636 41.997 -13.405 1.00 34.04 171 HIS A N 1
ATOM 1284 C CA . HIS A 1 171 ? -16.901 40.746 -13.472 1.00 34.04 171 HIS A CA 1
ATOM 1285 C C . HIS A 1 171 ? -17.787 39.523 -13.331 1.00 34.04 171 HIS A C 1
ATOM 1286 O O . HIS A 1 171 ? -17.295 38.415 -13.551 1.00 34.04 171 HIS A O 1
ATOM 1293 N N . GLY A 1 172 ? -19.054 39.692 -12.962 1.00 35.36 172 GLY A N 1
ATOM 1294 C CA . GLY A 1 172 ? -20.053 38.642 -13.104 1.00 35.36 172 GLY A CA 1
ATOM 1295 C C . GLY A 1 172 ? -19.836 37.405 -12.263 1.00 35.36 172 GLY A C 1
ATOM 1296 O O . GLY A 1 172 ? -20.156 36.298 -12.708 1.00 35.36 172 GLY A O 1
ATOM 1297 N N . GLY A 1 173 ? -19.304 37.555 -11.063 1.00 36.23 173 GLY A N 1
ATOM 1298 C CA . GLY A 1 173 ? -18.973 36.425 -10.238 1.00 36.23 173 GLY A CA 1
ATOM 1299 C C . GLY A 1 173 ? -17.529 36.003 -10.308 1.00 36.23 173 GLY A C 1
ATOM 1300 O O . GLY A 1 173 ? -17.240 34.823 -10.097 1.00 36.23 173 GLY A O 1
ATOM 1301 N N . GLY A 1 174 ? -16.617 36.921 -10.602 1.00 35.26 174 GLY A N 1
ATOM 1302 C CA . GLY A 1 174 ? -15.207 36.606 -10.638 1.00 35.26 174 GLY A CA 1
ATOM 1303 C C . GLY A 1 174 ? -14.823 35.877 -11.899 1.00 35.26 174 GLY A C 1
ATOM 1304 O O . GLY A 1 174 ? -14.019 34.946 -11.865 1.00 35.26 174 GLY A O 1
ATOM 1305 N N . VAL A 1 175 ? -15.403 36.289 -13.021 1.00 34.44 175 VAL A N 1
ATOM 1306 C CA . VAL A 1 175 ? -15.139 35.651 -14.295 1.00 34.44 175 VAL A CA 1
ATOM 1307 C C . VAL A 1 175 ? -14.166 36.453 -15.150 1.00 34.44 175 VAL A C 1
ATOM 1308 O O . VAL A 1 175 ? -13.380 35.859 -15.895 1.00 34.44 175 VAL A O 1
ATOM 1312 N N . ALA A 1 176 ? -14.151 37.775 -15.033 1.00 32.61 176 ALA A N 1
ATOM 1313 C CA . ALA A 1 176 ? -13.147 38.534 -15.757 1.00 32.61 176 ALA A CA 1
ATOM 1314 C C . ALA A 1 176 ? -11.782 38.487 -15.101 1.00 32.61 176 ALA A C 1
ATOM 1315 O O . ALA A 1 176 ? -10.832 39.044 -15.655 1.00 32.61 176 ALA A O 1
ATOM 1317 N N . TYR A 1 177 ? -11.657 37.847 -13.943 1.00 29.91 177 TYR A N 1
ATOM 1318 C CA . TYR A 1 177 ? -10.371 37.653 -13.292 1.00 29.91 177 TYR A CA 1
ATOM 1319 C C . TYR A 1 177 ? -9.761 36.310 -13.636 1.00 29.91 177 TYR A C 1
ATOM 1320 O O . TYR A 1 177 ? -9.082 35.704 -12.805 1.00 29.91 177 TYR A O 1
ATOM 1329 N N . ARG A 1 178 ? -10.027 35.813 -14.835 1.00 40.67 178 ARG A N 1
ATOM 1330 C CA . ARG A 1 178 ? -9.308 34.687 -15.405 1.00 40.67 178 ARG A CA 1
ATOM 1331 C C . ARG A 1 178 ? -8.927 35.002 -16.841 1.00 40.67 178 ARG A C 1
ATOM 1332 O O . ARG A 1 178 ? -8.799 34.103 -17.669 1.00 40.67 178 ARG A O 1
ATOM 1340 N N . LYS A 1 179 ? -8.757 36.282 -17.145 1.00 37.28 179 LYS A N 1
ATOM 1341 C CA . LYS A 1 179 ? -8.500 36.734 -18.497 1.00 37.28 179 LYS A CA 1
ATOM 1342 C C . LYS A 1 179 ? -7.112 37.322 -18.676 1.00 37.28 179 LYS A C 1
ATOM 1343 O O . LYS A 1 179 ? -6.803 37.810 -19.768 1.00 37.28 179 LYS A O 1
ATOM 1349 N N . SER A 1 180 ? -6.274 37.286 -17.648 1.00 35.73 180 SER A N 1
ATOM 1350 C CA . SER A 1 180 ? -4.948 37.886 -17.672 1.00 35.73 180 SER A CA 1
ATOM 1351 C C . SER A 1 180 ? -4.157 37.313 -16.510 1.00 35.73 180 SER A C 1
ATOM 1352 O O . SER A 1 180 ? -4.747 36.823 -15.545 1.00 35.73 180 SER A O 1
ATOM 1355 N N . PRO A 1 181 ? -2.822 37.341 -16.573 1.00 36.56 181 PRO A N 1
ATOM 1356 C CA . PRO A 1 181 ? -2.049 36.856 -15.424 1.00 36.56 181 PRO A CA 1
ATOM 1357 C C . PRO A 1 181 ? -2.154 37.755 -14.210 1.00 36.56 181 PRO A C 1
ATOM 1358 O O . PRO A 1 181 ? -2.142 37.247 -13.084 1.00 36.56 181 PRO A O 1
ATOM 1362 N N . VAL A 1 182 ? -2.263 39.068 -14.404 1.00 34.22 182 VAL A N 1
ATOM 1363 C CA . VAL A 1 182 ? -2.453 39.980 -13.282 1.00 34.22 182 VAL A CA 1
ATOM 1364 C C . VAL A 1 182 ? -3.793 39.722 -12.621 1.00 34.22 182 VAL A C 1
ATOM 1365 O O . VAL A 1 182 ? -3.900 39.653 -11.388 1.00 34.22 182 VAL A O 1
ATOM 1369 N N . GLY A 1 183 ? -4.832 39.548 -13.436 1.00 32.50 183 GLY A N 1
ATOM 1370 C CA . GLY A 1 183 ? -6.140 39.235 -12.905 1.00 32.50 183 GLY A CA 1
ATOM 1371 C C . GLY A 1 183 ? -6.191 37.887 -12.231 1.00 32.50 183 GLY A C 1
ATOM 1372 O O . GLY A 1 183 ? -6.853 37.733 -11.208 1.00 32.50 183 GLY A O 1
ATOM 1373 N N . GLN A 1 184 ? -5.465 36.906 -12.753 1.00 32.50 184 GLN A N 1
ATOM 1374 C CA . GLN A 1 184 ? -5.525 35.590 -12.141 1.00 32.50 184 GLN A CA 1
ATOM 1375 C C . GLN A 1 184 ? -4.702 35.532 -10.861 1.00 32.50 184 GLN A C 1
ATOM 1376 O O . GLN A 1 184 ? -5.043 34.782 -9.940 1.00 32.50 184 GLN A O 1
ATOM 1382 N N . ALA A 1 185 ? -3.653 36.351 -10.762 1.00 32.43 185 ALA A N 1
ATOM 1383 C CA . ALA A 1 185 ? -2.963 36.512 -9.488 1.00 32.43 185 ALA A CA 1
ATOM 1384 C C . ALA A 1 185 ? -3.860 37.173 -8.454 1.00 32.43 185 ALA A C 1
ATOM 1385 O O . ALA A 1 185 ? -3.893 36.739 -7.295 1.00 32.43 185 ALA A O 1
ATOM 1387 N N . PHE A 1 186 ? -4.611 38.194 -8.871 1.00 25.26 186 PHE A N 1
ATOM 1388 C CA . PHE A 1 186 ? -5.617 38.798 -8.003 1.00 25.26 186 PHE A CA 1
ATOM 1389 C C . PHE A 1 186 ? -6.659 37.782 -7.574 1.00 25.26 186 PHE A C 1
ATOM 1390 O O . PHE A 1 186 ? -7.103 37.780 -6.420 1.00 25.26 186 PHE A O 1
ATOM 1398 N N . HIS A 1 187 ? -7.040 36.911 -8.499 1.00 33.33 187 HIS A N 1
ATOM 1399 C CA . HIS A 1 187 ? -8.060 35.906 -8.261 1.00 33.33 187 HIS A CA 1
ATOM 1400 C C . HIS A 1 187 ? -7.614 34.911 -7.212 1.00 33.33 187 HIS A C 1
ATOM 1401 O O . HIS A 1 187 ? -8.313 34.684 -6.221 1.00 33.33 187 HIS A O 1
ATOM 1408 N N . GLN A 1 188 ? -6.441 34.321 -7.402 1.00 35.12 188 GLN A N 1
ATOM 1409 C CA . GLN A 1 188 ? -5.975 33.331 -6.449 1.00 35.12 188 GLN A CA 1
ATOM 1410 C C . GLN A 1 188 ? -5.496 33.951 -5.153 1.00 35.12 188 GLN A C 1
ATOM 1411 O O . GLN A 1 188 ? -5.314 33.218 -4.178 1.00 35.12 188 GLN A O 1
ATOM 1417 N N . PHE A 1 189 ? -5.293 35.268 -5.103 1.00 30.88 189 PHE A N 1
ATOM 1418 C CA . PHE A 1 189 ? -5.079 35.896 -3.807 1.00 30.88 189 PHE A CA 1
ATOM 1419 C C . PHE A 1 189 ? -6.387 36.075 -3.048 1.00 30.88 189 PHE A C 1
ATOM 1420 O O . PHE A 1 189 ? -6.505 35.620 -1.909 1.00 30.88 189 PHE A O 1
ATOM 1428 N N . PHE A 1 190 ? -7.383 36.711 -3.663 1.00 24.09 190 PHE A N 1
ATOM 1429 C CA . PHE A 1 190 ? -8.560 37.120 -2.901 1.00 24.09 190 PHE A CA 1
ATOM 1430 C C . PHE A 1 190 ? -9.526 35.997 -2.591 1.00 24.09 190 PHE A C 1
ATOM 1431 O O . PHE A 1 190 ? -10.589 36.272 -2.032 1.00 24.09 190 PHE A O 1
ATOM 1439 N N . GLY A 1 191 ? -9.207 34.761 -2.922 1.00 31.35 191 GLY A N 1
ATOM 1440 C CA . GLY A 1 191 ? -10.181 33.708 -2.788 1.00 31.35 191 GLY A CA 1
ATOM 1441 C C . GLY A 1 191 ? -11.186 33.790 -3.919 1.00 31.35 191 GLY A C 1
ATOM 1442 O O . GLY A 1 191 ? -11.104 34.629 -4.803 1.00 31.35 191 GLY A O 1
ATOM 1443 N N . GLU A 1 192 ? -12.143 32.876 -3.890 1.00 33.13 192 GLU A N 1
ATOM 1444 C CA . GLU A 1 192 ? -13.205 32.878 -4.887 1.00 33.13 192 GLU A CA 1
ATOM 1445 C C . GLU A 1 192 ? -14.500 33.475 -4.378 1.00 33.13 192 GLU A C 1
ATOM 1446 O O . GLU A 1 192 ? -15.181 34.183 -5.117 1.00 33.13 192 GLU A O 1
ATOM 1452 N N . ASN A 1 193 ? -14.837 33.231 -3.120 1.00 29.66 193 ASN A N 1
ATOM 1453 C CA . ASN A 1 193 ? -16.106 33.680 -2.584 1.00 29.66 193 ASN A CA 1
ATOM 1454 C C . ASN A 1 193 ? -16.141 35.163 -2.280 1.00 29.66 193 ASN A C 1
ATOM 1455 O O . ASN A 1 193 ? -17.197 35.669 -1.905 1.00 29.66 193 ASN A O 1
ATOM 1460 N N . THR A 1 194 ? -15.027 35.869 -2.405 1.00 29.89 194 THR A N 1
ATOM 1461 C CA . THR A 1 194 ? -15.101 37.316 -2.327 1.00 29.89 194 THR A CA 1
ATOM 1462 C C . THR A 1 194 ? -15.445 37.909 -3.677 1.00 29.89 194 THR A C 1
ATOM 1463 O O . THR A 1 194 ? -16.267 38.826 -3.762 1.00 29.89 194 THR A O 1
ATOM 1467 N N . LEU A 1 195 ? -14.830 37.394 -4.739 1.00 32.07 195 LEU A N 1
ATOM 1468 C CA . LEU A 1 195 ? -15.136 37.865 -6.083 1.00 32.07 195 LEU A CA 1
ATOM 1469 C C . LEU A 1 195 ? -16.551 37.488 -6.486 1.00 32.07 195 LEU A C 1
ATOM 1470 O O . LEU A 1 195 ? -17.287 38.303 -7.049 1.00 32.07 195 LEU A O 1
ATOM 1475 N N . ARG A 1 196 ? -16.966 36.268 -6.161 1.00 36.12 196 ARG A N 1
ATOM 1476 C CA . ARG A 1 196 ? -18.285 35.766 -6.516 1.00 36.12 196 ARG A CA 1
ATOM 1477 C C . ARG A 1 196 ? -19.383 36.290 -5.608 1.00 36.12 196 ARG A C 1
ATOM 1478 O O . ARG A 1 196 ? -20.478 35.727 -5.597 1.00 36.12 196 ARG A O 1
ATOM 1486 N N . SER A 1 197 ? -19.121 37.334 -4.832 1.00 31.85 197 SER A N 1
ATOM 1487 C CA . SER A 1 197 ? -20.143 37.903 -3.971 1.00 31.85 197 SER A CA 1
ATOM 1488 C C . SER A 1 197 ? -20.059 39.418 -3.907 1.00 31.85 197 SER A C 1
ATOM 1489 O O . SER A 1 197 ? -20.671 40.024 -3.028 1.00 31.85 197 SER A O 1
ATOM 1492 N N . ASP A 1 198 ? -19.312 40.049 -4.798 1.00 32.29 198 ASP A N 1
ATOM 1493 C CA . ASP A 1 198 ? -19.311 41.498 -4.890 1.00 32.29 198 ASP A CA 1
ATOM 1494 C C . ASP A 1 198 ? -20.017 41.836 -6.193 1.00 32.29 198 ASP A C 1
ATOM 1495 O O . ASP A 1 198 ? -19.390 42.070 -7.224 1.00 32.29 198 ASP A O 1
ATOM 1500 N N . LEU A 1 199 ? -21.343 41.859 -6.131 1.00 33.39 199 LEU A N 1
ATOM 1501 C CA . LEU A 1 199 ? -22.160 42.156 -7.292 1.00 33.39 199 LEU A CA 1
ATOM 1502 C C . LEU A 1 199 ? -22.096 43.640 -7.590 1.00 33.39 199 LEU A C 1
ATOM 1503 O O . LEU A 1 199 ? -22.162 44.473 -6.683 1.00 33.39 199 LEU A O 1
ATOM 1508 N N . SER A 1 200 ? -21.950 43.971 -8.866 1.00 37.96 200 SER A N 1
ATOM 1509 C CA . SER A 1 200 ? -21.739 45.363 -9.226 1.00 37.96 200 SER A CA 1
ATOM 1510 C C . SER A 1 200 ? -23.034 46.162 -9.188 1.00 37.96 200 SER A C 1
ATOM 1511 O O . SER A 1 200 ? -23.045 47.293 -8.695 1.00 37.96 200 SER A O 1
ATOM 1514 N N . VAL A 1 201 ? -24.118 45.629 -9.754 1.00 38.66 201 VAL A N 1
ATOM 1515 C CA . VAL A 1 201 ? -25.475 46.116 -9.513 1.00 38.66 201 VAL A CA 1
ATOM 1516 C C . VAL A 1 201 ? -26.363 44.896 -9.324 1.00 38.66 201 VAL A C 1
ATOM 1517 O O . VAL A 1 201 ? -26.258 43.933 -10.090 1.00 38.66 201 VAL A O 1
ATOM 1521 N N . SER A 1 202 ? -27.242 44.926 -8.313 1.00 37.60 202 SER A N 1
ATOM 1522 C CA . SER A 1 202 ? -28.119 43.781 -8.048 1.00 37.60 202 SER A CA 1
ATOM 1523 C C . SER A 1 202 ? -29.334 44.200 -7.244 1.00 37.60 202 SER A C 1
ATOM 1524 O O . SER A 1 202 ? -29.183 44.734 -6.145 1.00 37.60 202 SER A O 1
ATOM 1527 N N . VAL A 1 203 ? -30.524 44.010 -7.808 1.00 39.58 203 VAL A N 1
ATOM 1528 C CA . VAL A 1 203 ? -31.801 44.105 -7.090 1.00 39.58 203 VAL A CA 1
ATOM 1529 C C . VAL A 1 203 ? -32.325 42.820 -6.431 1.00 39.58 203 VAL A C 1
ATOM 1530 O O . VAL A 1 203 ? -32.676 42.851 -5.242 1.00 39.58 203 VAL A O 1
ATOM 1534 N N . PRO A 1 204 ? -32.371 41.663 -7.128 1.00 44.26 204 PRO A N 1
ATOM 1535 C CA . PRO A 1 204 ? -33.591 40.842 -7.082 1.00 44.26 204 PRO A CA 1
ATOM 1536 C C . PRO A 1 204 ? -33.962 40.150 -5.780 1.00 44.26 204 PRO A C 1
ATOM 1537 O O . PRO A 1 204 ? -34.964 40.505 -5.156 1.00 44.26 204 PRO A O 1
ATOM 1541 N N . GLU A 1 205 ? -33.149 39.204 -5.331 1.00 42.40 205 GLU A N 1
ATOM 1542 C CA . GLU A 1 205 ? -33.508 38.345 -4.216 1.00 42.40 205 GLU A CA 1
ATOM 1543 C C . GLU A 1 205 ? -32.770 38.733 -2.962 1.00 42.40 205 GLU A C 1
ATOM 1544 O O . GLU A 1 205 ? -32.879 38.047 -1.943 1.00 42.40 205 GLU A O 1
ATOM 1550 N N . LEU A 1 206 ? -32.028 39.827 -3.017 1.00 38.42 206 LEU A N 1
ATOM 1551 C CA . LEU A 1 206 ? -31.031 40.099 -2.007 1.00 38.42 206 LEU A CA 1
ATOM 1552 C C . LEU A 1 206 ? -31.319 41.494 -1.485 1.00 38.42 206 LEU A C 1
ATOM 1553 O O . LEU A 1 206 ? -31.050 41.806 -0.325 1.00 38.42 206 LEU A O 1
ATOM 1558 N N . GLY A 1 207 ? -31.872 42.338 -2.349 1.00 40.09 207 GLY A N 1
ATOM 1559 C CA . GLY A 1 207 ? -32.525 43.557 -1.922 1.00 40.09 207 GLY A CA 1
ATOM 1560 C C . GLY A 1 207 ? -31.622 44.762 -1.905 1.00 40.09 207 GLY A C 1
ATOM 1561 O O . GLY A 1 207 ? -30.725 44.834 -1.069 1.00 40.09 207 GLY A O 1
ATOM 1562 N N . SER A 1 208 ? -31.874 45.722 -2.791 1.00 44.52 208 SER A N 1
ATOM 1563 C CA . SER A 1 208 ? -31.006 46.881 -2.937 1.00 44.52 208 SER A CA 1
ATOM 1564 C C . SER A 1 208 ? -31.020 47.736 -1.677 1.00 44.52 208 SER A C 1
ATOM 1565 O O . SER A 1 208 ? -32.035 47.846 -0.987 1.00 44.52 208 SER A O 1
ATOM 1568 N N . LEU A 1 209 ? -29.859 48.321 -1.373 1.00 46.04 209 LEU A N 1
ATOM 1569 C CA . LEU A 1 209 ? -29.697 49.059 -0.126 1.00 46.04 209 LEU A CA 1
ATOM 1570 C C . LEU A 1 209 ? -30.532 50.330 -0.122 1.00 46.04 209 LEU A C 1
ATOM 1571 O O . LEU A 1 209 ? -31.227 50.619 0.857 1.00 46.04 209 LEU A O 1
ATOM 1576 N N . LEU A 1 210 ? -30.509 51.076 -1.219 1.00 53.74 210 LEU A N 1
ATOM 1577 C CA . LEU A 1 210 ? -31.112 52.399 -1.245 1.00 53.74 210 LEU A CA 1
ATOM 1578 C C . LEU A 1 210 ? -32.626 52.346 -1.312 1.00 53.74 210 LEU A C 1
ATOM 1579 O O . LEU A 1 210 ? -33.283 53.354 -1.034 1.00 53.74 210 LEU A O 1
ATOM 1584 N N . ASP A 1 211 ? -33.193 51.199 -1.677 1.00 59.66 211 ASP A N 1
ATOM 1585 C CA . ASP A 1 211 ? -34.634 51.009 -1.700 1.00 59.66 211 ASP A CA 1
ATOM 1586 C C . ASP A 1 211 ? -35.158 50.341 -0.440 1.00 59.66 211 ASP A C 1
ATOM 1587 O O . ASP A 1 211 ? -36.374 50.351 -0.224 1.00 59.66 211 ASP A O 1
ATOM 1592 N N . HIS A 1 212 ? -34.261 49.769 0.376 1.00 56.29 212 HIS A N 1
ATOM 1593 C CA . HIS A 1 212 ? -34.569 49.175 1.681 1.00 56.29 212 HIS A CA 1
ATOM 1594 C C . HIS A 1 212 ? -35.580 48.042 1.545 1.00 56.29 212 HIS A C 1
ATOM 1595 O O . HIS A 1 212 ? -36.621 48.018 2.203 1.00 56.29 212 HIS A O 1
ATOM 1602 N N . THR A 1 213 ? -35.262 47.102 0.667 1.00 49.81 213 THR A N 1
ATOM 1603 C CA . THR A 1 213 ? -36.134 45.992 0.340 1.00 49.81 213 THR A CA 1
ATOM 1604 C C . THR A 1 213 ? -35.366 44.690 0.481 1.00 49.81 213 THR A C 1
ATOM 1605 O O . THR A 1 213 ? -34.166 44.679 0.760 1.00 49.81 213 THR A O 1
ATOM 1609 N N . GLY A 1 214 ? -36.068 43.585 0.263 1.00 44.23 214 GLY A N 1
ATOM 1610 C CA . GLY A 1 214 ? -35.471 42.276 0.332 1.00 44.23 214 GLY A CA 1
ATOM 1611 C C . GLY A 1 214 ? -35.079 41.918 1.746 1.00 44.23 214 GLY A C 1
ATOM 1612 O O . GLY A 1 214 ? -35.663 42.405 2.714 1.00 44.23 214 GLY A O 1
ATOM 1613 N N . PRO A 1 215 ? -34.074 41.054 1.896 1.00 41.90 215 PRO A N 1
ATOM 1614 C CA . PRO A 1 215 ? -33.568 40.748 3.236 1.00 41.90 215 PRO A CA 1
ATOM 1615 C C . PRO A 1 215 ? -32.727 41.851 3.849 1.00 41.90 215 PRO A C 1
ATOM 1616 O O . PRO A 1 215 ? -32.376 41.739 5.029 1.00 41.90 215 PRO A O 1
ATOM 1620 N N . LEU A 1 216 ? -32.382 42.902 3.109 1.00 40.74 216 LEU A N 1
ATOM 1621 C CA . LEU A 1 216 ? -31.590 43.961 3.715 1.00 40.74 216 LEU A CA 1
ATOM 1622 C C . LEU A 1 216 ? -32.411 44.761 4.715 1.00 40.74 216 LEU A C 1
ATOM 1623 O O . LEU A 1 216 ? -31.872 45.232 5.720 1.00 40.74 216 LEU A O 1
ATOM 1628 N N . ALA A 1 217 ? -33.709 44.899 4.485 1.00 45.35 217 ALA A N 1
ATOM 1629 C CA . ALA A 1 217 ? -34.568 45.514 5.487 1.00 45.35 217 ALA A CA 1
ATOM 1630 C C . ALA A 1 217 ? -34.991 44.536 6.570 1.00 45.35 217 ALA A C 1
ATOM 1631 O O . ALA A 1 217 ? -35.781 44.906 7.440 1.00 45.35 217 ALA A O 1
ATOM 1633 N N . GLU A 1 218 ? -34.525 43.296 6.510 1.00 45.67 218 GLU A N 1
ATOM 1634 C CA . GLU A 1 218 ? -34.589 42.385 7.636 1.00 45.67 218 GLU A CA 1
ATOM 1635 C C . GLU A 1 218 ? -33.227 42.189 8.277 1.00 45.67 218 GLU A C 1
ATOM 1636 O O . GLU A 1 218 ? -33.116 41.450 9.256 1.00 45.67 218 GLU A O 1
ATOM 1642 N N . ALA A 1 219 ? -32.187 42.808 7.727 1.00 42.87 219 ALA A N 1
ATOM 1643 C CA . ALA A 1 219 ? -30.922 42.971 8.425 1.00 42.87 219 ALA A CA 1
ATOM 1644 C C . ALA A 1 219 ? -30.926 44.256 9.234 1.00 42.87 219 ALA A C 1
ATOM 1645 O O . ALA A 1 219 ? -30.639 44.244 10.434 1.00 42.87 219 ALA A O 1
ATOM 1647 N N . GLU A 1 220 ? -31.248 45.370 8.584 1.00 46.65 220 GLU A N 1
ATOM 1648 C CA . GLU A 1 220 ? -31.781 46.500 9.321 1.00 46.65 220 GLU A CA 1
ATOM 1649 C C . GLU A 1 220 ? -33.099 46.091 9.958 1.00 46.65 220 GLU A C 1
ATOM 1650 O O . GLU A 1 220 ? -33.795 45.194 9.472 1.00 46.65 220 GLU A O 1
ATOM 1656 N N . ASP A 1 221 ? -33.397 46.711 11.098 1.00 55.52 221 ASP A N 1
ATOM 1657 C CA . ASP A 1 221 ? -34.533 46.441 11.980 1.00 55.52 221 ASP A CA 1
ATOM 1658 C C . ASP A 1 221 ? -34.506 45.035 12.584 1.00 55.52 221 ASP A C 1
ATOM 1659 O O . ASP A 1 221 ? -35.466 44.633 13.247 1.00 55.52 221 ASP A O 1
ATOM 1664 N N . ARG A 1 222 ? -33.442 44.270 12.351 1.00 49.50 222 ARG A N 1
ATOM 1665 C CA . ARG A 1 222 ? -32.939 43.271 13.277 1.00 49.50 222 ARG A CA 1
ATOM 1666 C C . ARG A 1 222 ? -31.735 43.802 14.030 1.00 49.50 222 ARG A C 1
ATOM 1667 O O . ARG A 1 222 ? -31.585 43.547 15.233 1.00 49.50 222 ARG A O 1
ATOM 1675 N N . ALA A 1 223 ? -30.920 44.613 13.353 1.00 47.88 223 ALA A N 1
ATOM 1676 C CA . ALA A 1 223 ? -29.907 45.386 14.054 1.00 47.88 223 ALA A CA 1
ATOM 1677 C C . ALA A 1 223 ? -30.532 46.390 15.015 1.00 47.88 223 ALA A C 1
ATOM 1678 O O . ALA A 1 223 ? -29.898 46.771 16.000 1.00 47.88 223 ALA A O 1
ATOM 1680 N N . ALA A 1 224 ? -31.770 46.817 14.764 1.00 51.81 224 ALA A N 1
ATOM 1681 C CA . ALA A 1 224 ? -32.454 47.659 15.740 1.00 51.81 224 ALA A CA 1
ATOM 1682 C C . ALA A 1 224 ? -32.815 46.883 16.989 1.00 51.81 224 ALA A C 1
ATOM 1683 O O . ALA A 1 224 ? -32.757 47.433 18.088 1.00 51.81 224 ALA A O 1
ATOM 1685 N N . ARG A 1 225 ? -33.178 45.617 16.855 1.00 51.93 225 ARG A N 1
ATOM 1686 C CA . ARG A 1 225 ? -33.474 44.813 18.029 1.00 51.93 225 ARG A CA 1
ATOM 1687 C C . ARG A 1 225 ? -32.221 44.299 18.717 1.00 51.93 225 ARG A C 1
ATOM 1688 O O . ARG A 1 225 ? -32.306 43.838 19.860 1.00 51.93 225 ARG A O 1
ATOM 1696 N N . ASN A 1 226 ? -31.069 44.346 18.052 1.00 47.10 226 ASN A N 1
ATOM 1697 C CA . ASN A 1 226 ? -29.823 43.998 18.727 1.00 47.10 226 ASN A CA 1
ATOM 1698 C C . ASN A 1 226 ? -29.199 45.201 19.426 1.00 47.10 226 ASN A C 1
ATOM 1699 O O . ASN A 1 226 ? -28.882 45.138 20.616 1.00 47.10 226 ASN A O 1
ATOM 1704 N N . PHE A 1 227 ? -29.012 46.298 18.701 1.00 46.60 227 PHE A N 1
ATOM 1705 C CA . PHE A 1 227 ? -28.384 47.472 19.288 1.00 46.60 227 PHE A CA 1
ATOM 1706 C C . PHE A 1 227 ? -29.343 48.272 20.147 1.00 46.60 227 PHE A C 1
ATOM 1707 O O . PHE A 1 227 ? -28.927 48.866 21.142 1.00 46.60 227 PHE A O 1
ATOM 1715 N N . GLY A 1 228 ? -30.607 48.331 19.766 1.00 53.47 228 GLY A N 1
ATOM 1716 C CA . GLY A 1 228 ? -31.548 49.170 20.469 1.00 53.47 228 GLY A CA 1
ATOM 1717 C C . GLY A 1 228 ? -31.798 50.440 19.690 1.00 53.47 228 GLY A C 1
ATOM 1718 O O . GLY A 1 228 ? -31.040 51.402 19.821 1.00 53.47 228 GLY A O 1
ATOM 1719 N N . ALA A 1 229 ? -32.873 50.455 18.909 1.00 59.83 229 ALA A N 1
ATOM 1720 C CA . ALA A 1 229 ? -33.236 51.575 18.048 1.00 59.83 229 ALA A CA 1
ATOM 1721 C C . ALA A 1 229 ? -34.638 51.330 17.520 1.00 59.83 229 ALA A C 1
ATOM 1722 O O . ALA A 1 229 ? -35.207 50.250 17.686 1.00 59.83 229 ALA A O 1
ATOM 1724 N N . ASP A 1 230 ? -35.179 52.347 16.861 1.00 70.00 230 ASP A N 1
ATOM 1725 C CA . ASP A 1 230 ? -36.454 52.199 16.175 1.00 70.00 230 ASP A CA 1
ATOM 1726 C C . ASP A 1 230 ? -36.280 51.948 14.688 1.00 70.00 230 ASP A C 1
ATOM 1727 O O . ASP A 1 230 ? -37.173 51.369 14.057 1.00 70.00 230 ASP A O 1
ATOM 1732 N N . HIS A 1 231 ? -35.149 52.376 14.128 1.00 57.13 231 HIS A N 1
ATOM 1733 C CA . HIS A 1 231 ? -34.762 52.077 12.756 1.00 57.13 231 HIS A CA 1
ATOM 1734 C C . HIS A 1 231 ? -33.276 52.361 12.605 1.00 57.13 231 HIS A C 1
ATOM 1735 O O . HIS A 1 231 ? -32.811 53.439 12.981 1.00 57.13 231 HIS A O 1
ATOM 1742 N N . THR A 1 232 ? -32.535 51.389 12.083 1.00 46.71 232 THR A N 1
ATOM 1743 C CA . THR A 1 232 ? -31.122 51.555 11.785 1.00 46.71 232 THR A CA 1
ATOM 1744 C C . THR A 1 232 ? -30.901 51.512 10.283 1.00 46.71 232 THR A C 1
ATOM 1745 O O . THR A 1 232 ? -31.711 50.973 9.528 1.00 46.71 232 THR A O 1
ATOM 1749 N N . PHE A 1 233 ? -29.780 52.078 9.850 1.00 41.82 233 PHE A N 1
ATOM 1750 C CA . PHE A 1 233 ? -29.440 52.114 8.437 1.00 41.82 233 PHE A CA 1
ATOM 1751 C C . PHE A 1 233 ? -27.972 51.783 8.294 1.00 41.82 233 PHE A C 1
ATOM 1752 O O . PHE A 1 233 ? -27.136 52.432 8.926 1.00 41.82 233 PHE A O 1
ATOM 1760 N N . PHE A 1 234 ? -27.654 50.787 7.481 1.00 32.60 234 PHE A N 1
ATOM 1761 C CA . PHE A 1 234 ? -26.262 50.567 7.140 1.00 32.60 234 PHE A CA 1
ATOM 1762 C C . PHE A 1 234 ? -25.796 51.669 6.205 1.00 32.60 234 PHE A C 1
ATOM 1763 O O . PHE A 1 234 ? -26.569 52.205 5.412 1.00 32.60 234 PHE A O 1
ATOM 1771 N N . VAL A 1 235 ? -24.530 52.047 6.343 1.00 32.34 235 VAL A N 1
ATOM 1772 C CA . VAL A 1 235 ? -23.904 53.070 5.514 1.00 32.34 235 VAL A CA 1
ATOM 1773 C C . VAL A 1 235 ? -22.525 52.564 5.160 1.00 32.34 235 VAL A C 1
ATOM 1774 O O . VAL A 1 235 ? -21.755 52.195 6.047 1.00 32.34 235 VAL A O 1
ATOM 1778 N N . ILE A 1 236 ? -22.205 52.534 3.875 1.00 29.90 236 ILE A N 1
ATOM 1779 C CA . ILE A 1 236 ? -21.057 51.780 3.404 1.00 29.90 236 ILE A CA 1
ATOM 1780 C C . ILE A 1 236 ? -19.907 52.661 2.951 1.00 29.90 236 ILE A C 1
ATOM 1781 O O . ILE A 1 236 ? -18.745 52.254 3.088 1.00 29.90 236 ILE A O 1
ATOM 1786 N N . ASN A 1 237 ? -20.162 53.893 2.544 1.00 35.88 237 ASN A N 1
ATOM 1787 C CA . ASN A 1 237 ? -19.080 54.746 2.069 1.00 35.88 237 ASN A CA 1
ATOM 1788 C C . ASN A 1 237 ? -18.178 55.279 3.186 1.00 35.88 237 ASN A C 1
ATOM 1789 O O . ASN A 1 237 ? -17.293 56.090 2.906 1.00 35.88 237 ASN A O 1
ATOM 1791 N N . GLY A 1 238 ? -18.369 54.840 4.422 1.00 39.31 238 GLY A N 1
ATOM 1792 C CA . GLY A 1 238 ? -17.474 55.142 5.515 1.00 39.31 238 GLY A CA 1
ATOM 1793 C C . GLY A 1 238 ? -18.172 55.927 6.609 1.00 39.31 238 GLY A C 1
ATOM 1794 O O . GLY A 1 238 ? -19.284 56.429 6.452 1.00 39.31 238 GLY A O 1
ATOM 1795 N N . THR A 1 239 ? -17.483 56.027 7.742 1.00 42.81 239 THR A N 1
ATOM 1796 C CA . THR A 1 239 ? -17.990 56.897 8.786 1.00 42.81 239 THR A CA 1
ATOM 1797 C C . THR A 1 239 ? -17.805 58.359 8.429 1.00 42.81 239 THR A C 1
ATOM 1798 O O . THR A 1 239 ? -18.621 59.183 8.840 1.00 42.81 239 THR A O 1
ATOM 1802 N N . SER A 1 240 ? -16.805 58.691 7.610 1.00 49.09 240 SER A N 1
ATOM 1803 C CA . SER A 1 240 ? -16.681 60.049 7.086 1.00 49.09 240 SER A CA 1
ATOM 1804 C C . SER A 1 240 ? -17.778 60.400 6.095 1.00 49.09 240 SER A C 1
ATOM 1805 O O . SER A 1 240 ? -17.857 61.554 5.668 1.00 49.09 240 SER A O 1
ATOM 1808 N N . THR A 1 241 ? -18.585 59.431 5.680 1.00 48.36 241 THR A N 1
ATOM 1809 C CA . THR A 1 241 ? -19.873 59.705 5.086 1.00 48.36 241 THR A CA 1
ATOM 1810 C C . THR A 1 241 ? -21.033 59.369 6.004 1.00 48.36 241 THR A C 1
ATOM 1811 O O . THR A 1 241 ? -22.131 59.874 5.781 1.00 48.36 241 THR A O 1
ATOM 1815 N N . ALA A 1 242 ? -20.827 58.547 7.033 1.00 47.18 242 ALA A N 1
ATOM 1816 C CA . ALA A 1 242 ? -21.937 58.259 7.933 1.00 47.18 242 ALA A CA 1
ATOM 1817 C C . ALA A 1 242 ? -22.230 59.434 8.840 1.00 47.18 242 ALA A C 1
ATOM 1818 O O . ALA A 1 242 ? -23.370 59.613 9.269 1.00 47.18 242 ALA A O 1
ATOM 1820 N N . ASN A 1 243 ? -21.226 60.246 9.142 1.00 50.03 243 ASN A N 1
ATOM 1821 C CA . ASN A 1 243 ? -21.515 61.522 9.776 1.00 50.03 243 ASN A CA 1
ATOM 1822 C C . ASN A 1 243 ? -22.167 62.466 8.782 1.00 50.03 243 ASN A C 1
ATOM 1823 O O . ASN A 1 243 ? -23.090 63.205 9.139 1.00 50.03 243 ASN A O 1
ATOM 1828 N N . LYS A 1 244 ? -21.740 62.403 7.520 1.00 52.40 244 LYS A N 1
ATOM 1829 C CA . LYS A 1 244 ? -22.215 63.335 6.509 1.00 52.40 244 LYS A CA 1
ATOM 1830 C C . LYS A 1 244 ? -23.678 63.093 6.162 1.00 52.40 244 LYS A C 1
ATOM 1831 O O . LYS A 1 244 ? -24.391 64.038 5.814 1.00 52.40 244 LYS A O 1
ATOM 1837 N N . ILE A 1 245 ? -24.150 61.857 6.300 1.00 53.67 245 ILE A N 1
ATOM 1838 C CA . ILE A 1 245 ? -25.547 61.565 6.003 1.00 53.67 245 ILE A CA 1
ATOM 1839 C C . ILE A 1 245 ? -26.456 62.197 7.045 1.00 53.67 245 ILE A C 1
ATOM 1840 O O . ILE A 1 245 ? -27.421 62.889 6.707 1.00 53.67 245 ILE A O 1
ATOM 1845 N N . VAL A 1 246 ? -26.147 62.001 8.324 1.00 56.82 246 VAL A N 1
ATOM 1846 C CA . VAL A 1 246 ? -26.997 62.578 9.353 1.00 56.82 246 VAL A CA 1
ATOM 1847 C C . VAL A 1 246 ? -26.757 64.065 9.535 1.00 56.82 246 VAL A C 1
ATOM 1848 O O . VAL A 1 246 ? -27.612 64.747 10.107 1.00 56.82 246 VAL A O 1
ATOM 1852 N N . TRP A 1 247 ? -25.625 64.597 9.076 1.00 60.78 247 TRP A N 1
ATOM 1853 C CA . TRP A 1 247 ? -25.494 66.046 9.034 1.00 60.78 247 TRP A CA 1
ATOM 1854 C C . TRP A 1 247 ? -26.346 66.616 7.915 1.00 60.78 247 TRP A C 1
ATOM 1855 O O . TRP A 1 247 ? -27.010 67.644 8.080 1.00 60.78 247 TRP A O 1
ATOM 1866 N N . HIS A 1 248 ? -26.365 65.924 6.785 1.00 61.65 248 HIS A N 1
ATOM 1867 C CA . HIS A 1 248 ? -26.927 66.420 5.547 1.00 61.65 248 HIS A CA 1
ATOM 1868 C C . HIS A 1 248 ? -28.418 66.171 5.454 1.00 61.65 248 HIS A C 1
ATOM 1869 O O . HIS A 1 248 ? -29.141 66.973 4.856 1.00 61.65 248 HIS A O 1
ATOM 1876 N N . SER A 1 249 ? -28.898 65.073 6.032 1.00 65.72 249 SER A N 1
ATOM 1877 C CA . SER A 1 249 ? -30.332 64.926 6.192 1.00 65.72 249 SER A CA 1
ATOM 1878 C C . SER A 1 249 ? -30.859 65.818 7.295 1.00 65.72 249 SER A C 1
ATOM 1879 O O . SER A 1 249 ? -32.070 66.039 7.366 1.00 65.72 249 SER A O 1
ATOM 1882 N N . MET A 1 250 ? -29.989 66.301 8.174 1.00 73.23 250 MET A N 1
ATOM 1883 C CA . MET A 1 250 ? -30.343 67.393 9.062 1.00 73.23 250 MET A CA 1
ATOM 1884 C C . MET A 1 250 ? -29.940 68.707 8.395 1.00 73.23 250 MET A C 1
ATOM 1885 O O . MET A 1 250 ? -29.651 68.724 7.195 1.00 73.23 250 MET A O 1
ATOM 1890 N N . VAL A 1 251 ? -29.913 69.798 9.173 1.00 78.78 251 VAL A N 1
ATOM 1891 C CA . VAL A 1 251 ? -29.952 71.162 8.647 1.00 78.78 251 VAL A CA 1
ATOM 1892 C C . VAL A 1 251 ? -28.751 71.474 7.761 1.00 78.78 251 VAL A C 1
ATOM 1893 O O . VAL A 1 251 ? -27.597 71.185 8.104 1.00 78.78 251 VAL A O 1
ATOM 1897 N N . GLY A 1 252 ? -29.035 72.006 6.573 1.00 76.99 252 GLY A N 1
ATOM 1898 C CA . GLY A 1 252 ? -28.022 72.342 5.594 1.00 76.99 252 GLY A CA 1
ATOM 1899 C C . GLY A 1 252 ? -28.100 73.781 5.128 1.00 76.99 252 GLY A C 1
ATOM 1900 O O . GLY A 1 252 ? -27.964 74.060 3.934 1.00 76.99 252 GLY A O 1
ATOM 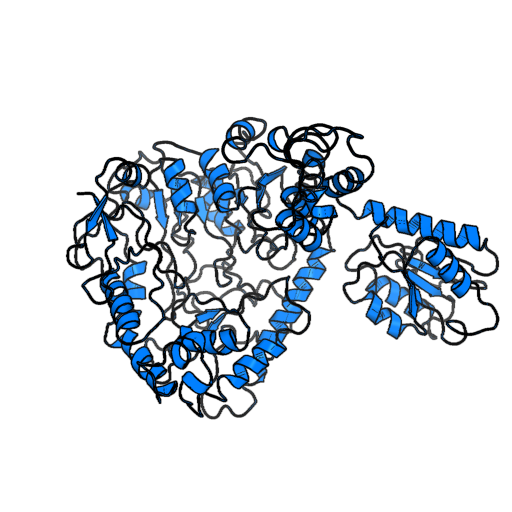1901 N N . ARG A 1 253 ? -28.324 74.705 6.053 1.00 79.99 253 ARG A N 1
ATOM 1902 C CA . ARG A 1 253 ? -28.586 76.091 5.691 1.00 79.99 253 ARG A CA 1
ATOM 1903 C C . ARG A 1 253 ? -28.022 76.988 6.789 1.00 79.99 253 ARG A C 1
ATOM 1904 O O . ARG A 1 253 ? -27.118 76.588 7.529 1.00 79.99 253 ARG A O 1
ATOM 1912 N N . GLU A 1 254 ? -28.545 78.218 6.871 1.00 88.86 254 GLU A N 1
ATOM 1913 C CA . GLU A 1 254 ? -27.974 79.295 7.678 1.00 88.86 254 GLU A CA 1
ATOM 1914 C C . GLU A 1 254 ? -27.964 79.011 9.182 1.00 88.86 254 GLU A C 1
ATOM 1915 O O . GLU A 1 254 ? -27.221 79.676 9.913 1.00 88.86 254 GLU A O 1
ATOM 1921 N N . ASP A 1 255 ? -28.732 78.028 9.655 1.00 86.00 255 ASP A N 1
ATOM 1922 C CA . ASP A 1 255 ? -28.953 77.812 11.081 1.00 86.00 255 ASP A CA 1
ATOM 1923 C C . ASP A 1 255 ? -27.666 77.403 11.801 1.00 86.00 255 ASP A C 1
ATOM 1924 O O . ASP A 1 255 ? -26.684 76.968 11.197 1.00 86.00 255 ASP A O 1
ATOM 1926 N N . LEU A 1 256 ? -27.686 77.570 13.119 1.00 82.18 256 LEU A N 1
ATOM 1927 C CA . LEU A 1 256 ? -26.524 77.363 13.971 1.00 82.18 256 LEU A CA 1
ATOM 1928 C C . LEU A 1 256 ? -26.473 75.920 14.449 1.00 82.18 256 LEU A C 1
ATOM 1929 O O . LEU A 1 256 ? -27.505 75.260 14.599 1.00 82.18 256 LEU A O 1
ATOM 1934 N N . VAL A 1 257 ? -25.261 75.421 14.670 1.00 82.19 257 VAL A N 1
ATOM 1935 C CA . VAL A 1 257 ? -25.062 74.020 15.030 1.00 82.19 257 VAL A CA 1
ATOM 1936 C C . VAL A 1 257 ? -23.995 73.917 16.118 1.00 82.19 257 VAL A C 1
ATOM 1937 O O . VAL A 1 257 ? -22.889 74.446 15.960 1.00 82.19 257 VAL A O 1
ATOM 1941 N N . LEU A 1 258 ? -24.323 73.233 17.217 1.00 84.62 258 LEU A N 1
ATOM 1942 C CA . LEU A 1 258 ? -23.394 73.045 18.327 1.00 84.62 258 LEU A CA 1
ATOM 1943 C C . LEU A 1 258 ? -22.469 71.875 18.034 1.00 84.62 258 LEU A C 1
ATOM 1944 O O . LEU A 1 258 ? -22.909 70.723 17.991 1.00 84.62 258 LEU A O 1
ATOM 1949 N N . VAL A 1 259 ? -21.188 72.171 17.841 1.00 81.81 259 VAL A N 1
ATOM 1950 C CA . VAL A 1 259 ? -20.169 71.162 17.589 1.00 81.81 259 VAL A CA 1
ATOM 1951 C C . VAL A 1 259 ? -19.124 71.233 18.692 1.00 81.81 259 VAL A C 1
ATOM 1952 O O . VAL A 1 259 ? -18.935 72.282 19.315 1.00 81.81 259 VAL A O 1
ATOM 1956 N N . ASP A 1 260 ? -18.499 70.101 18.988 1.00 74.10 260 ASP A N 1
ATOM 1957 C CA . ASP A 1 260 ? -17.416 70.112 19.957 1.00 74.10 260 ASP A CA 1
ATOM 1958 C C . ASP A 1 260 ? -16.110 70.355 19.221 1.00 74.10 260 ASP A C 1
ATOM 1959 O O . ASP A 1 260 ? -16.067 70.463 17.995 1.00 74.10 260 ASP A O 1
ATOM 1964 N N . ARG A 1 261 ? -15.014 70.396 19.957 1.00 79.67 261 ARG A N 1
ATOM 1965 C CA . ARG A 1 261 ? -13.729 70.532 19.304 1.00 79.67 261 ARG A CA 1
ATOM 1966 C C . ARG A 1 261 ? -12.868 69.341 19.675 1.00 79.67 261 ARG A C 1
ATOM 1967 O O . ARG A 1 261 ? -11.735 69.507 20.113 1.00 79.67 261 ARG A O 1
ATOM 1975 N N . ASN A 1 262 ? -13.433 68.147 19.585 1.00 67.72 262 ASN A N 1
ATOM 1976 C CA . ASN A 1 262 ? -12.674 66.907 19.506 1.00 67.72 262 ASN A CA 1
ATOM 1977 C C . ASN A 1 262 ? -13.197 66.093 18.343 1.00 67.72 262 ASN A C 1
ATOM 1978 O O . ASN A 1 262 ? -13.147 64.861 18.328 1.00 67.72 262 ASN A O 1
ATOM 1983 N N . CYS A 1 263 ? -13.730 66.793 17.356 1.00 70.68 263 CYS A N 1
ATOM 1984 C CA . CYS A 1 263 ? -14.345 66.173 16.193 1.00 70.68 263 CYS A CA 1
ATOM 1985 C C . CYS A 1 263 ? -13.209 65.613 15.345 1.00 70.68 263 CYS A C 1
ATOM 1986 O O . CYS A 1 263 ? -12.061 66.024 15.470 1.00 70.68 263 CYS A O 1
ATOM 1989 N N . HIS A 1 264 ? -13.520 64.636 14.503 1.00 0.00 264 HIS A N 1
ATOM 1990 C CA . HIS A 1 264 ? -12.509 64.161 13.569 1.00 0.00 264 HIS A CA 1
ATOM 1991 C C . HIS A 1 264 ? -12.440 65.108 12.382 1.00 0.00 264 HIS A C 1
ATOM 1992 O O . HIS A 1 264 ? -13.194 66.086 12.309 1.00 0.00 264 HIS A O 1
ATOM 1999 N N . LYS A 1 265 ? -11.587 64.801 11.405 1.00 0.00 265 LYS A N 1
ATOM 2000 C CA . LYS A 1 265 ? -11.523 65.633 10.210 1.00 0.00 265 LYS A CA 1
ATOM 2001 C C . LYS A 1 265 ? -12.679 65.365 9.259 1.00 0.00 265 LYS A C 1
ATOM 2002 O O . LYS A 1 265 ? -12.699 65.915 8.156 1.00 0.00 265 LYS A O 1
ATOM 2004 N N . SER A 1 266 ? -13.627 64.518 9.652 1.00 0.00 266 SER A N 1
ATOM 2005 C CA . SER A 1 266 ? -14.836 64.240 8.900 1.00 0.00 266 SER A CA 1
ATOM 2006 C C . SER A 1 266 ? -15.985 65.139 9.293 1.00 0.00 266 SER A C 1
ATOM 2007 O O . SER A 1 266 ? -16.877 65.390 8.475 1.00 0.00 266 SER A O 1
ATOM 2010 N N . ILE A 1 267 ? -15.978 65.660 10.510 1.00 0.00 267 ILE A N 1
ATOM 2011 C CA . ILE A 1 267 ? -17.146 66.376 10.997 1.00 0.00 267 ILE A CA 1
ATOM 2012 C C . ILE A 1 267 ? -17.134 67.822 10.516 1.00 0.00 267 ILE A C 1
ATOM 2013 O O . ILE A 1 267 ? -18.171 68.365 10.124 1.00 0.00 267 ILE A O 1
ATOM 2018 N N . LEU A 1 268 ? -15.958 68.446 10.452 1.00 0.00 268 LEU A N 1
ATOM 2019 C CA . LEU A 1 268 ? -15.894 69.767 9.833 1.00 0.00 268 LEU A CA 1
ATOM 2020 C C . LEU A 1 268 ? -16.120 69.696 8.330 1.00 0.00 268 LEU A C 1
ATOM 2021 O O . LEU A 1 268 ? -16.719 70.612 7.747 1.00 0.00 268 LEU A O 1
ATOM 2023 N N . HIS A 1 269 ? -15.646 68.620 7.694 1.00 0.00 269 HIS A N 1
ATOM 2024 C CA . HIS A 1 269 ? -15.971 68.368 6.296 1.00 0.00 269 HIS A CA 1
ATOM 2025 C C . HIS A 1 269 ? -17.468 68.248 6.093 1.00 0.00 269 HIS A C 1
ATOM 2026 O O . HIS A 1 269 ? -18.006 68.814 5.139 1.00 0.00 269 HIS A O 1
ATOM 2033 N N . SER A 1 270 ? -18.162 67.607 7.021 1.00 0.00 270 SER A N 1
ATOM 2034 C CA . SER A 1 270 ? -19.609 67.547 6.935 1.00 0.00 270 SER A CA 1
ATOM 2035 C C . SER A 1 270 ? -20.285 68.862 7.298 1.00 0.00 270 SER A C 1
ATOM 2036 O O . SER A 1 270 ? -21.453 69.050 6.943 1.00 0.00 270 SER A O 1
ATOM 2039 N N . ILE A 1 271 ? -19.596 69.760 8.009 1.00 0.00 271 ILE A N 1
ATOM 2040 C CA . ILE A 1 271 ? -20.103 71.125 8.132 1.00 0.00 271 ILE A CA 1
ATOM 2041 C C . ILE A 1 271 ? -20.079 71.822 6.786 1.00 0.00 271 ILE A C 1
ATOM 2042 O O . ILE A 1 271 ? -21.047 72.503 6.420 1.00 0.00 271 ILE A O 1
ATOM 2047 N N . ILE A 1 272 ? -18.992 71.638 6.031 1.00 0.00 272 ILE A N 1
ATOM 2048 C CA . ILE A 1 272 ? -18.830 72.321 4.744 1.00 0.00 272 ILE A CA 1
ATOM 2049 C C . ILE A 1 272 ? -19.886 71.878 3.731 1.00 0.00 272 ILE A C 1
ATOM 2050 O O . ILE A 1 272 ? -20.432 72.707 2.993 1.00 0.00 272 ILE A O 1
ATOM 2055 N N . MET A 1 273 ? -20.226 70.588 3.709 1.00 63.91 273 MET A N 1
ATOM 2056 C CA . MET A 1 273 ? -21.355 70.112 2.914 1.00 63.91 273 MET A CA 1
ATOM 2057 C C . MET A 1 273 ? -22.694 70.610 3.422 1.00 63.91 273 MET A C 1
ATOM 2058 O O . MET A 1 273 ? -23.642 70.713 2.637 1.00 63.91 273 MET A O 1
ATOM 2063 N N . THR A 1 274 ? -22.805 70.901 4.715 1.00 68.21 274 THR A N 1
ATOM 2064 C CA . THR A 1 274 ? -24.049 71.458 5.224 1.00 68.21 274 THR A CA 1
ATOM 2065 C C . THR A 1 274 ? -24.190 72.912 4.810 1.00 68.21 274 THR A C 1
ATOM 2066 O O . THR A 1 274 ? -25.174 73.292 4.170 1.00 68.21 274 THR A O 1
ATOM 2068 N N . GLY A 1 275 ? -23.200 73.730 5.133 1.00 73.17 275 GLY A N 1
ATOM 2069 C CA . GLY A 1 275 ? -23.280 75.148 4.860 1.00 73.17 275 GLY A CA 1
ATOM 2070 C C . GLY A 1 275 ? -23.639 75.998 6.053 1.00 73.17 275 GLY A C 1
ATOM 2071 O O . GLY A 1 275 ? -24.071 77.143 5.876 1.00 73.17 275 GLY A O 1
ATOM 2072 N N . ALA A 1 276 ? -23.466 75.478 7.261 1.00 81.14 276 ALA A N 1
ATOM 2073 C CA . ALA A 1 276 ? -23.953 76.116 8.471 1.00 81.14 276 ALA A CA 1
ATOM 2074 C C . ALA A 1 276 ? -22.810 76.719 9.272 1.00 81.14 276 ALA A C 1
ATOM 2075 O O . ALA A 1 276 ? -21.671 76.252 9.230 1.00 81.14 276 ALA A O 1
ATOM 2077 N N . ILE A 1 277 ? -23.139 77.769 10.014 1.00 84.37 277 ILE A N 1
ATOM 2078 C CA . ILE A 1 277 ? -22.181 78.382 10.923 1.00 84.37 277 ILE A CA 1
ATOM 2079 C C . ILE A 1 277 ? -22.223 77.609 12.234 1.00 84.37 277 ILE A C 1
ATOM 2080 O O . ILE A 1 277 ? -23.305 77.371 12.788 1.00 84.37 277 ILE A O 1
ATOM 2085 N N . PRO A 1 278 ? -21.090 77.133 12.715 1.00 83.42 278 PRO A N 1
ATOM 2086 C CA . PRO A 1 278 ? -21.096 76.298 13.916 1.00 83.42 278 PRO A CA 1
ATOM 2087 C C . PRO A 1 278 ? -20.786 77.061 15.193 1.00 83.42 278 PRO A C 1
ATOM 2088 O O . PRO A 1 278 ? -20.328 78.205 15.144 1.00 83.42 278 PRO A O 1
ATOM 2092 N N . LEU A 1 279 ? -21.039 76.428 16.341 1.00 84.57 279 LEU A N 1
ATOM 2093 C CA . LEU A 1 279 ? -20.603 76.921 17.640 1.00 84.57 279 LEU A CA 1
ATOM 2094 C C . LEU A 1 279 ? -19.748 75.848 18.289 1.00 84.57 279 LEU A C 1
ATOM 2095 O O . LEU A 1 279 ? -20.055 74.658 18.180 1.00 84.57 279 LEU A O 1
ATOM 2100 N N . TYR A 1 280 ? -18.682 76.268 18.964 1.00 89.41 280 TYR A N 1
ATOM 2101 C CA . TYR A 1 280 ? -17.650 75.359 19.445 1.00 89.41 280 TYR A CA 1
ATOM 2102 C C . TYR A 1 280 ? -17.622 75.321 20.965 1.00 89.41 280 TYR A C 1
ATOM 2103 O O . TYR A 1 280 ? -17.842 76.339 21.625 1.00 89.41 280 TYR A O 1
ATOM 2112 N N . LEU A 1 281 ? -17.347 74.136 21.513 1.00 86.25 281 LEU A N 1
ATOM 2113 C CA . LEU A 1 281 ? -17.197 73.921 22.953 1.00 86.25 281 LEU A CA 1
ATOM 2114 C C . LEU A 1 281 ? -15.884 73.181 23.171 1.00 86.25 281 LEU A C 1
ATOM 2115 O O . LEU A 1 281 ? -15.862 71.950 23.214 1.00 86.25 281 LEU A O 1
ATOM 2120 N N . THR A 1 282 ? -14.801 73.925 23.318 1.00 91.30 282 THR A N 1
ATOM 2121 C CA . THR A 1 282 ? -13.492 73.316 23.486 1.00 91.30 282 THR A CA 1
ATOM 2122 C C . THR A 1 282 ? -13.362 72.745 24.890 1.00 91.30 282 THR A C 1
ATOM 2123 O O . THR A 1 282 ? -13.552 73.479 25.863 1.00 91.30 282 THR A O 1
ATOM 2127 N N . PRO A 1 283 ? -13.044 71.467 25.043 1.00 90.04 283 PRO A N 1
ATOM 2128 C CA . PRO A 1 283 ? -12.870 70.895 26.378 1.00 90.04 283 PRO A CA 1
ATOM 2129 C C . PRO A 1 283 ? -11.522 71.282 26.974 1.00 90.04 283 PRO A C 1
ATOM 2130 O O . PRO A 1 283 ? -10.599 71.707 26.277 1.00 90.04 283 PRO A O 1
ATOM 2134 N N . GLU A 1 284 ? -11.423 71.121 28.287 1.00 88.94 284 GLU A N 1
ATOM 2135 C CA . GLU A 1 284 ? -10.175 71.359 28.991 1.00 88.94 284 GLU A CA 1
ATOM 2136 C C . GLU A 1 284 ? -9.408 70.054 29.136 1.00 88.94 284 GLU A C 1
ATOM 2137 O O . GLU A 1 284 ? -9.997 68.977 29.241 1.00 88.94 284 GLU A O 1
ATOM 2143 N N . ARG A 1 285 ? -8.087 70.163 29.141 1.00 94.77 285 ARG A N 1
ATOM 2144 C CA . ARG A 1 285 ? -7.203 69.013 29.209 1.00 94.77 285 ARG A CA 1
ATOM 2145 C C . ARG A 1 285 ? -6.324 69.098 30.449 1.00 94.77 285 ARG A C 1
ATOM 2146 O O . ARG A 1 285 ? -6.366 70.065 31.211 1.00 94.77 285 ARG A O 1
ATOM 2154 N N . ASN A 1 286 ? -5.510 68.067 30.630 1.00 94.04 286 ASN A N 1
ATOM 2155 C CA . ASN A 1 286 ? -4.568 68.015 31.732 1.00 94.04 286 ASN A CA 1
ATOM 2156 C C . ASN A 1 286 ? -3.224 68.585 31.287 1.00 94.04 286 ASN A C 1
ATOM 2157 O O . ASN A 1 286 ? -3.115 69.263 30.263 1.00 94.04 286 ASN A O 1
ATOM 2162 N N . GLU A 1 287 ? -2.184 68.310 32.070 1.00 103.09 287 GLU A N 1
ATOM 2163 C CA . GLU A 1 287 ? -0.830 68.761 31.785 1.00 103.09 287 GLU A CA 1
ATOM 2164 C C . GLU A 1 287 ? 0.042 67.647 31.213 1.00 103.09 287 GLU A C 1
ATOM 2165 O O . GLU A 1 287 ? 1.267 67.657 31.386 1.00 103.09 287 GLU A O 1
ATOM 2171 N N . LEU A 1 288 ? -0.565 66.707 30.493 1.00 90.33 288 LEU A N 1
ATOM 2172 C CA . LEU A 1 288 ? 0.167 65.584 29.923 1.00 90.33 288 LEU A CA 1
ATOM 2173 C C . LEU A 1 288 ? 0.010 65.547 28.407 1.00 90.33 288 LEU A C 1
ATOM 2174 O O . LEU A 1 288 ? 0.948 65.203 27.682 1.00 90.33 288 LEU A O 1
ATOM 2179 N N . GLY A 1 289 ? -1.167 65.926 27.922 1.00 93.68 289 GLY A N 1
ATOM 2180 C CA . GLY A 1 289 ? -1.423 65.938 26.497 1.00 93.68 289 GLY A CA 1
ATOM 2181 C C . GLY A 1 289 ? -2.704 65.207 26.159 1.00 93.68 289 GLY A C 1
ATOM 2182 O O . GLY A 1 289 ? -3.167 65.244 25.015 1.00 93.68 289 GLY A O 1
ATOM 2183 N N . ILE A 1 290 ? -3.276 64.534 27.155 1.00 84.45 290 ILE A N 1
ATOM 2184 C CA . ILE A 1 290 ? -4.517 63.800 26.962 1.00 84.45 290 ILE A CA 1
ATOM 2185 C C . ILE A 1 290 ? -5.642 64.799 26.747 1.00 84.45 290 ILE A C 1
ATOM 2186 O O . ILE A 1 290 ? -5.851 65.697 27.569 1.00 84.45 290 ILE A O 1
ATOM 2191 N N . ILE A 1 291 ? -6.344 64.664 25.625 1.00 84.54 291 ILE A N 1
ATOM 2192 C CA . ILE A 1 291 ? -7.513 65.493 25.367 1.00 84.54 291 ILE A CA 1
ATOM 2193 C C . ILE A 1 291 ? -8.593 65.142 26.383 1.00 84.54 291 ILE A C 1
ATOM 2194 O O . ILE A 1 291 ? -9.045 63.996 26.477 1.00 84.54 291 ILE A O 1
ATOM 2199 N N . GLY A 1 292 ? -8.972 66.120 27.190 1.00 85.15 292 GLY A N 1
ATOM 2200 C CA . GLY A 1 292 ? -9.841 65.867 28.306 1.00 85.15 292 GLY A CA 1
ATOM 2201 C C . GLY A 1 292 ? -11.305 65.928 27.935 1.00 85.15 292 GLY A C 1
ATOM 2202 O O . GLY A 1 292 ? -11.672 66.086 26.768 1.00 85.15 292 GLY A O 1
ATOM 2203 N N . PRO A 1 293 ? -12.172 65.798 28.931 1.00 78.88 293 PRO A N 1
ATOM 2204 C CA . PRO A 1 293 ? -13.608 65.760 28.674 1.00 78.88 293 PRO A CA 1
ATOM 2205 C C . PRO A 1 293 ? -14.225 67.152 28.665 1.00 78.88 293 PRO A C 1
ATOM 2206 O O . PRO A 1 293 ? -13.614 68.142 29.070 1.00 78.88 293 PRO A O 1
ATOM 2210 N N . ILE A 1 294 ? -15.470 67.200 28.212 1.00 77.54 294 ILE A N 1
ATOM 2211 C CA . ILE A 1 294 ? -16.196 68.454 28.048 1.00 77.54 294 ILE A CA 1
ATOM 2212 C C . ILE A 1 294 ? -16.848 68.782 29.388 1.00 77.54 294 ILE A C 1
ATOM 2213 O O . ILE A 1 294 ? -17.084 67.870 30.198 1.00 77.54 294 ILE A O 1
ATOM 2218 N N . PRO A 1 295 ? -17.066 70.056 29.716 1.00 87.18 295 PRO A N 1
ATOM 2219 C CA . PRO A 1 295 ? -17.919 70.380 30.867 1.00 87.18 295 PRO A CA 1
ATOM 2220 C C . PRO A 1 295 ? -19.385 70.314 30.474 1.00 87.18 295 PRO A C 1
ATOM 2221 O O . PRO A 1 295 ? -19.781 70.831 29.428 1.00 87.18 295 PRO A O 1
ATOM 2225 N N . LEU A 1 296 ? -20.200 69.695 31.328 1.00 85.67 296 LEU A N 1
ATOM 2226 C CA . LEU A 1 296 ? -21.630 69.706 31.069 1.00 85.67 296 LEU A CA 1
ATOM 2227 C C . LEU A 1 296 ? -22.279 71.044 31.391 1.00 85.67 296 LEU A C 1
ATOM 2228 O O . LEU A 1 296 ? -23.445 71.245 31.041 1.00 85.67 296 LEU A O 1
ATOM 2233 N N . SER A 1 297 ? -21.564 71.958 32.047 1.00 89.83 297 SER A N 1
ATOM 2234 C CA . SER A 1 297 ? -22.094 73.296 32.272 1.00 89.83 297 SER A CA 1
ATOM 2235 C C . SER A 1 297 ? -22.149 74.125 31.000 1.00 89.83 297 SER A C 1
ATOM 2236 O O . SER A 1 297 ? -22.828 75.157 30.986 1.00 89.83 297 SER A O 1
ATOM 2239 N N . GLU A 1 298 ? -21.464 73.702 29.937 1.00 93.39 298 GLU A N 1
ATOM 2240 C CA . GLU A 1 298 ? -21.589 74.316 28.623 1.00 93.39 298 GLU A CA 1
ATOM 2241 C C . GLU A 1 298 ? -22.758 73.757 27.826 1.00 93.39 298 GLU A C 1
ATOM 2242 O O . GLU A 1 298 ? -22.834 73.978 26.615 1.00 93.39 298 GLU A O 1
ATOM 2248 N N . PHE A 1 299 ? -23.665 73.043 28.482 1.00 88.79 299 PHE A N 1
ATOM 2249 C CA . PHE A 1 299 ? -24.774 72.386 27.825 1.00 88.79 299 PHE A CA 1
ATOM 2250 C C . PHE A 1 299 ? -26.121 72.870 28.337 1.00 88.79 299 PHE A C 1
ATOM 2251 O O . PHE A 1 299 ? -27.148 72.545 27.734 1.00 88.79 299 PHE A O 1
ATOM 2259 N N . SER A 1 300 ? -26.149 73.625 29.430 1.00 96.87 300 SER A N 1
ATOM 2260 C CA . SER A 1 300 ? -27.391 74.171 29.940 1.00 96.87 300 SER A CA 1
ATOM 2261 C C . SER A 1 300 ? -27.848 75.339 29.072 1.00 96.87 300 SER A C 1
ATOM 2262 O O . SER A 1 300 ? -27.089 75.887 28.267 1.00 96.87 300 SER A O 1
ATOM 2265 N N . LYS A 1 301 ? -29.101 75.745 29.266 1.00 100.67 301 LYS A N 1
ATOM 2266 C CA . LYS A 1 301 ? -29.701 76.789 28.437 1.00 100.67 301 LYS A CA 1
ATOM 2267 C C . LYS A 1 301 ? -29.373 78.199 28.947 1.00 100.67 301 LYS A C 1
ATOM 2268 O O . LYS A 1 301 ? -30.250 79.045 29.145 1.00 100.67 301 LYS A O 1
ATOM 2274 N N . GLU A 1 302 ? -28.099 78.453 29.230 1.00 110.86 302 GLU A N 1
ATOM 2275 C CA . GLU A 1 302 ? -27.540 79.801 29.272 1.00 110.86 302 GLU A CA 1
ATOM 2276 C C . GLU A 1 302 ? -26.164 79.889 28.632 1.00 110.86 302 GLU A C 1
ATOM 2277 O O . GLU A 1 302 ? -25.841 80.922 28.035 1.00 110.86 302 GLU A O 1
ATOM 2283 N N . SER A 1 303 ? -25.369 78.821 28.677 1.00 104.73 303 SER A N 1
ATOM 2284 C CA . SER A 1 303 ? -24.009 78.847 28.164 1.00 104.73 303 SER A CA 1
ATOM 2285 C C . SER A 1 303 ? -23.973 78.879 26.644 1.00 104.73 303 SER A C 1
ATOM 2286 O O . SER A 1 303 ? -23.229 79.673 26.060 1.00 104.73 303 SER A O 1
ATOM 2289 N N . ILE A 1 304 ? -24.789 78.060 25.984 1.00 105.87 304 ILE A N 1
ATOM 2290 C CA . ILE A 1 304 ? -24.879 78.132 24.533 1.00 105.87 304 ILE A CA 1
ATOM 2291 C C . ILE A 1 304 ? -25.632 79.373 24.065 1.00 105.87 304 ILE A C 1
ATOM 2292 O O . ILE A 1 304 ? -25.402 79.836 22.939 1.00 105.87 304 ILE A O 1
ATOM 2297 N N . ALA A 1 305 ? -26.492 79.952 24.907 1.00 108.00 305 ALA A N 1
ATOM 2298 C CA . ALA A 1 305 ? -27.077 81.246 24.589 1.00 108.00 305 ALA A CA 1
ATOM 2299 C C . ALA A 1 305 ? -26.037 82.351 24.650 1.00 108.00 305 ALA A C 1
ATOM 2300 O O . ALA A 1 305 ? -26.131 83.322 23.893 1.00 108.00 305 ALA A O 1
ATOM 2302 N N . ALA A 1 306 ? -25.055 82.223 25.540 1.00 113.03 306 ALA A N 1
ATOM 2303 C CA . ALA A 1 306 ? -23.885 83.088 25.494 1.00 113.03 306 ALA A CA 1
ATOM 2304 C C . ALA A 1 306 ? -22.997 82.799 24.292 1.00 113.03 306 ALA A C 1
ATOM 2305 O O . ALA A 1 306 ? -22.366 83.725 23.771 1.00 113.03 306 ALA A O 1
ATOM 2307 N N . LYS A 1 307 ? -22.926 81.544 23.852 1.00 109.16 307 LYS A N 1
ATOM 2308 C CA . LYS A 1 307 ? -22.192 81.188 22.642 1.00 109.16 307 LYS A CA 1
ATOM 2309 C C . LYS A 1 307 ? -22.825 81.737 21.373 1.00 109.16 307 LYS A C 1
ATOM 2310 O O . LYS A 1 307 ? -22.111 81.958 20.389 1.00 109.16 307 LYS A O 1
ATOM 2316 N N . ILE A 1 308 ? -24.149 81.922 21.372 1.00 103.12 308 ILE A N 1
ATOM 2317 C CA . ILE A 1 308 ? -24.850 82.473 20.211 1.00 103.12 308 ILE A CA 1
ATOM 2318 C C . ILE A 1 308 ? -24.375 83.894 19.929 1.00 103.12 308 ILE A C 1
ATOM 2319 O O . ILE A 1 308 ? -24.064 84.253 18.787 1.00 103.12 308 ILE A O 1
ATOM 2324 N N . ALA A 1 309 ? -24.269 84.710 20.977 1.00 106.63 309 ALA A N 1
ATOM 2325 C CA . ALA A 1 309 ? -23.742 86.058 20.815 1.00 106.63 309 ALA A CA 1
ATOM 2326 C C . ALA A 1 309 ? -22.236 86.069 20.592 1.00 106.63 309 ALA A C 1
ATOM 2327 O O . ALA A 1 309 ? -21.694 87.091 20.160 1.00 106.63 309 ALA A O 1
ATOM 2329 N N . ALA A 1 310 ? -21.549 84.960 20.874 1.00 103.34 310 ALA A N 1
ATOM 2330 C CA . ALA A 1 310 ? -20.111 84.870 20.667 1.00 103.34 310 ALA A CA 1
ATOM 2331 C C . ALA A 1 310 ? -19.731 84.580 19.221 1.00 103.34 310 ALA A C 1
ATOM 2332 O O . ALA A 1 310 ? -18.541 84.628 18.895 1.00 103.34 310 ALA A O 1
ATOM 2334 N N . SER A 1 311 ? -20.693 84.281 18.361 1.00 107.91 311 SER A N 1
ATOM 2335 C CA . SER A 1 311 ? -20.422 84.027 16.949 1.00 107.91 311 SER A CA 1
ATOM 2336 C C . SER A 1 311 ? -20.075 85.334 16.253 1.00 107.91 311 SER A C 1
ATOM 2337 O O . SER A 1 311 ? -20.942 86.213 16.154 1.00 107.91 311 SER A O 1
ATOM 2340 N N . PRO A 1 312 ? -18.854 85.510 15.763 1.00 106.82 312 PRO A N 1
ATOM 2341 C CA . PRO A 1 312 ? -18.429 86.831 15.284 1.00 106.82 312 PRO A CA 1
ATOM 2342 C C . PRO A 1 312 ? -19.031 87.226 13.946 1.00 106.82 312 PRO A C 1
ATOM 2343 O O . PRO A 1 312 ? -19.451 88.372 13.766 1.00 106.82 312 PRO A O 1
ATOM 2347 N N . LEU A 1 313 ? -19.081 86.284 13.004 1.00 107.13 313 LEU A N 1
ATOM 2348 C CA . LEU A 1 313 ? -19.455 86.620 11.634 1.00 107.13 313 LEU A CA 1
ATOM 2349 C C . LEU A 1 313 ? -20.967 86.717 11.472 1.00 107.13 313 LEU A C 1
ATOM 2350 O O . LEU A 1 313 ? -21.504 87.792 11.186 1.00 107.13 313 LEU A O 1
ATOM 2355 N N . ALA A 1 314 ? -21.670 85.605 11.656 1.00 100.79 314 ALA A N 1
ATOM 2356 C CA . ALA A 1 314 ? -23.120 85.564 11.544 1.00 100.79 314 ALA A CA 1
ATOM 2357 C C . ALA A 1 314 ? -23.700 85.242 12.908 1.00 100.79 314 ALA A C 1
ATOM 2358 O O . ALA A 1 314 ? -23.271 84.287 13.560 1.00 100.79 314 ALA A O 1
ATOM 2360 N N . ARG A 1 315 ? -24.659 86.044 13.339 1.00 107.48 315 ARG A N 1
ATOM 2361 C CA . ARG A 1 315 ? -25.307 85.864 14.629 1.00 107.48 315 ARG A CA 1
ATOM 2362 C C . ARG A 1 315 ? -26.761 85.496 14.373 1.00 107.48 315 ARG A C 1
ATOM 2363 O O . ARG A 1 315 ? -27.564 86.351 13.988 1.00 107.48 315 ARG A O 1
ATOM 2371 N N . GLY A 1 316 ? -27.087 84.221 14.559 1.00 103.78 316 GLY A N 1
ATOM 2372 C CA . GLY A 1 316 ? -28.463 83.796 14.472 1.00 103.78 316 GLY A CA 1
ATOM 2373 C C . GLY A 1 316 ? -29.302 84.378 15.590 1.00 103.78 316 GLY A C 1
ATOM 2374 O O . GLY A 1 316 ? -28.805 84.792 16.637 1.00 103.78 316 GLY A O 1
ATOM 2375 N N . ARG A 1 317 ? -30.606 84.421 15.352 1.00 111.89 317 ARG A N 1
ATOM 2376 C CA . ARG A 1 317 ? -31.535 85.071 16.274 1.00 111.89 317 ARG A CA 1
ATOM 2377 C C . ARG A 1 317 ? -32.138 84.048 17.235 1.00 111.89 317 ARG A C 1
ATOM 2378 O O . ARG A 1 317 ? -33.348 83.807 17.260 1.00 111.89 317 ARG A O 1
ATOM 2386 N N . GLU A 1 318 ? -31.240 83.464 18.042 1.00 110.96 318 GLU A N 1
ATOM 2387 C CA . GLU A 1 318 ? -31.477 82.430 19.045 1.00 110.96 318 GLU A CA 1
ATOM 2388 C C . GLU A 1 318 ? -32.228 81.251 18.437 1.00 110.96 318 GLU A C 1
ATOM 2389 O O . GLU A 1 318 ? -33.457 81.163 18.564 1.00 110.96 318 GLU A O 1
ATOM 2395 N N . PRO A 1 319 ? -31.553 80.364 17.714 1.00 102.01 319 PRO A N 1
ATOM 2396 C CA . PRO A 1 319 ? -32.226 79.163 17.226 1.00 102.01 319 PRO A CA 1
ATOM 2397 C C . PRO A 1 319 ? -32.300 78.099 18.310 1.00 102.01 319 PRO A C 1
ATOM 2398 O O . PRO A 1 319 ? -31.593 78.141 19.319 1.00 102.01 319 PRO A O 1
ATOM 2402 N N . LYS A 1 320 ? -33.191 77.143 18.092 1.00 94.37 320 LYS A N 1
ATOM 2403 C CA . LYS A 1 320 ? -33.052 75.847 18.743 1.00 94.37 320 LYS A CA 1
ATOM 2404 C C . LYS A 1 320 ? -31.836 75.213 18.094 1.00 94.37 320 LYS A C 1
ATOM 2405 O O . LYS A 1 320 ? -31.914 74.731 16.965 1.00 94.37 320 LYS A O 1
ATOM 2411 N N . VAL A 1 321 ? -30.698 75.272 18.783 1.00 88.25 321 VAL A N 1
ATOM 2412 C CA . VAL A 1 321 ? -29.387 75.019 18.186 1.00 88.25 321 VAL A CA 1
ATOM 2413 C C . VAL A 1 321 ? -29.289 73.540 17.828 1.00 88.25 321 VAL A C 1
ATOM 2414 O O . VAL A 1 321 ? -29.383 72.670 18.695 1.00 88.25 321 VAL A O 1
ATOM 2418 N N . LYS A 1 322 ? -29.112 73.254 16.547 1.00 82.72 322 LYS A N 1
ATOM 2419 C CA . LYS A 1 322 ? -29.345 71.919 16.034 1.00 82.72 322 LYS A CA 1
ATOM 2420 C C . LYS A 1 322 ? -28.066 71.100 16.023 1.00 82.72 322 LYS A C 1
ATOM 2421 O O . LYS A 1 322 ? -26.960 71.634 16.083 1.00 82.72 322 LYS A O 1
ATOM 2427 N N . LEU A 1 323 ? -28.250 69.778 15.981 1.00 75.20 323 LEU A N 1
ATOM 2428 C CA . LEU A 1 323 ? -27.261 68.791 15.545 1.00 75.20 323 LEU A CA 1
ATOM 2429 C C . LEU A 1 323 ? -26.015 68.809 16.436 1.00 75.20 323 LEU A C 1
ATOM 2430 O O . LEU A 1 323 ? -24.921 69.203 16.041 1.00 75.20 323 LEU A O 1
ATOM 2435 N N . ALA A 1 324 ? -26.227 68.406 17.679 1.00 73.91 324 ALA A N 1
ATOM 2436 C CA . ALA A 1 324 ? -25.135 68.388 18.637 1.00 73.91 324 ALA A CA 1
ATOM 2437 C C . ALA A 1 324 ? -24.251 67.177 18.393 1.00 73.91 324 ALA A C 1
ATOM 2438 O O . ALA A 1 324 ? -24.691 66.035 18.559 1.00 73.91 324 ALA A O 1
ATOM 2440 N N . VAL A 1 325 ? -23.005 67.420 18.007 1.00 70.17 325 VAL A N 1
ATOM 2441 C CA . VAL A 1 325 ? -22.028 66.363 17.806 1.00 70.17 325 VAL A CA 1
ATOM 2442 C C . VAL A 1 325 ? -21.025 66.419 18.949 1.00 70.17 325 VAL A C 1
ATOM 2443 O O . VAL A 1 325 ? -20.570 67.502 19.339 1.00 70.17 325 VAL A O 1
ATOM 2447 N N . VAL A 1 326 ? -20.753 65.263 19.539 1.00 63.59 326 VAL A N 1
ATOM 2448 C CA . VAL A 1 326 ? -19.738 65.122 20.570 1.00 63.59 326 VAL A CA 1
ATOM 2449 C C . VAL A 1 326 ? -19.166 63.716 20.468 1.00 63.59 326 VAL A C 1
ATOM 2450 O O . VAL A 1 326 ? -19.915 62.736 20.433 1.00 63.59 326 VAL A O 1
ATOM 2454 N N . THR A 1 327 ? -17.842 63.618 20.376 1.00 57.36 327 THR A N 1
ATOM 2455 C CA . THR A 1 327 ? -17.209 62.323 20.173 1.00 57.36 327 THR A CA 1
ATOM 2456 C C . THR A 1 327 ? -17.289 61.506 21.450 1.00 57.36 327 THR A C 1
ATOM 2457 O O . THR A 1 327 ? -16.386 61.564 22.290 1.00 57.36 327 THR A O 1
ATOM 2461 N N . ASN A 1 328 ? -18.397 60.789 21.617 1.00 46.46 328 ASN A N 1
ATOM 2462 C CA . ASN A 1 328 ? -18.532 59.813 22.684 1.00 46.46 328 ASN A CA 1
ATOM 2463 C C . ASN A 1 328 ? -17.427 58.781 22.581 1.00 46.46 328 ASN A C 1
ATOM 2464 O O . ASN A 1 328 ? -17.143 58.271 21.498 1.00 46.46 328 ASN A O 1
ATOM 2469 N N . SER A 1 329 ? -16.800 58.500 23.722 1.00 45.96 329 SER A N 1
ATOM 2470 C CA . SER A 1 329 ? -15.572 57.712 23.835 1.00 45.96 329 SER A CA 1
ATOM 2471 C C . SER A 1 329 ? -14.476 58.300 22.952 1.00 45.96 329 SER A C 1
ATOM 2472 O O . SER A 1 329 ? -14.183 57.804 21.868 1.00 45.96 329 SER A O 1
ATOM 2475 N N . THR A 1 330 ? -13.924 59.412 23.421 1.00 49.12 330 THR A N 1
ATOM 2476 C CA . THR A 1 330 ? -12.753 59.997 22.796 1.00 49.12 330 THR A CA 1
ATOM 2477 C C . THR A 1 330 ? -11.587 59.007 22.769 1.00 49.12 330 THR A C 1
ATOM 2478 O O . THR A 1 330 ? -11.595 57.970 23.434 1.00 49.12 330 THR A O 1
ATOM 2482 N N . TYR A 1 331 ? -10.548 59.412 22.032 1.00 54.73 331 TYR A N 1
ATOM 2483 C CA . TYR A 1 331 ? -9.493 58.536 21.515 1.00 54.73 331 TYR A CA 1
ATOM 2484 C C . TYR A 1 331 ? -8.841 57.658 22.584 1.00 54.73 331 TYR A C 1
ATOM 2485 O O . TYR A 1 331 ? -8.500 56.501 22.316 1.00 54.73 331 TYR A O 1
ATOM 2494 N N . ASP A 1 332 ? -8.700 58.177 23.809 1.00 60.53 332 ASP A N 1
ATOM 2495 C CA . ASP A 1 332 ? -8.049 57.469 24.906 1.00 60.53 332 ASP A CA 1
ATOM 2496 C C . ASP A 1 332 ? -9.035 56.893 25.919 1.00 60.53 332 ASP A C 1
ATOM 2497 O O . ASP A 1 332 ? -8.650 56.605 27.055 1.00 60.53 332 ASP A O 1
ATOM 2502 N N . GLY A 1 333 ? -10.294 56.712 25.534 1.00 56.48 333 GLY A N 1
ATOM 2503 C CA . GLY A 1 333 ? -11.253 56.061 26.405 1.00 56.48 333 GLY A CA 1
ATOM 2504 C C . GLY A 1 333 ? -11.856 56.935 27.474 1.00 56.48 333 GLY A C 1
ATOM 2505 O O . GLY A 1 333 ? -11.649 56.696 28.662 1.00 56.48 333 GLY A O 1
ATOM 2506 N N . LEU A 1 334 ? -12.599 57.960 27.078 1.00 51.24 334 LEU A N 1
ATOM 2507 C CA . LEU A 1 334 ? -13.387 58.738 28.022 1.00 51.24 334 LEU A CA 1
ATOM 2508 C C . LEU A 1 334 ? -14.829 58.656 27.570 1.00 51.24 334 LEU A C 1
ATOM 2509 O O . LEU A 1 334 ? -15.347 59.567 26.928 1.00 51.24 334 LEU A O 1
ATOM 2514 N N . CYS A 1 335 ? -15.484 57.566 27.939 1.00 50.81 335 CYS A N 1
ATOM 2515 C CA . CYS A 1 335 ? -16.883 57.389 27.603 1.00 50.81 335 CYS A CA 1
ATOM 2516 C C . CYS A 1 335 ? -17.725 58.347 28.422 1.00 50.81 335 CYS A C 1
ATOM 2517 O O . CYS A 1 335 ? -17.674 58.334 29.653 1.00 50.81 335 CYS A O 1
ATOM 2520 N N . TYR A 1 336 ? -18.483 59.191 27.748 1.00 56.77 336 TYR A N 1
ATOM 2521 C CA . TYR A 1 336 ? -19.267 60.149 28.497 1.00 56.77 336 TYR A CA 1
ATOM 2522 C C . TYR A 1 336 ? -20.537 59.487 29.008 1.00 56.77 336 TYR A C 1
ATOM 2523 O O . TYR A 1 336 ? -20.841 58.334 28.699 1.00 56.77 336 TYR A O 1
ATOM 2532 N N . ASN A 1 337 ? -21.290 60.240 29.791 1.00 64.58 337 ASN A N 1
ATOM 2533 C CA . ASN A 1 337 ? -22.643 59.846 30.153 1.00 64.58 337 ASN A CA 1
ATOM 2534 C C . ASN A 1 337 ? -23.556 60.406 29.082 1.00 64.58 337 ASN A C 1
ATOM 2535 O O . ASN A 1 337 ? -23.826 61.605 29.057 1.00 64.58 337 ASN A O 1
ATOM 2540 N N . ALA A 1 338 ? -24.027 59.529 28.195 1.00 65.79 338 ALA A N 1
ATOM 2541 C CA . ALA A 1 338 ? -24.984 59.941 27.177 1.00 65.79 338 ALA A CA 1
ATOM 2542 C C . ALA A 1 338 ? -26.286 60.409 27.805 1.00 65.79 338 ALA A C 1
ATOM 2543 O O . ALA A 1 338 ? -26.890 61.376 27.332 1.00 65.79 338 ALA A O 1
ATOM 2545 N N . GLU A 1 339 ? -26.712 59.760 28.894 1.00 73.04 339 GLU A N 1
ATOM 2546 C CA . GLU A 1 339 ? -27.911 60.197 29.598 1.00 73.04 339 GLU A CA 1
ATOM 2547 C C . GLU A 1 339 ? -27.714 61.554 30.259 1.00 73.04 339 GLU A C 1
ATOM 2548 O O . GLU A 1 339 ? -28.662 62.339 30.346 1.00 73.04 339 GLU A O 1
ATOM 2554 N N . LEU A 1 340 ? -26.501 61.867 30.708 1.00 73.15 340 LEU A N 1
ATOM 2555 C CA . LEU A 1 340 ? -26.278 63.207 31.233 1.00 73.15 340 LEU A CA 1
ATOM 2556 C C . LEU A 1 340 ? -25.994 64.233 30.148 1.00 73.15 340 LEU A C 1
ATOM 2557 O O . LEU A 1 340 ? -25.905 65.421 30.466 1.00 73.15 340 LEU A O 1
ATOM 2562 N N . ILE A 1 341 ? -25.823 63.820 28.892 1.00 73.42 341 ILE A N 1
ATOM 2563 C CA . ILE A 1 341 ? -25.936 64.793 27.811 1.00 73.42 341 ILE A CA 1
ATOM 2564 C C . ILE A 1 341 ? -27.400 65.020 27.475 1.00 73.42 341 ILE A C 1
ATOM 2565 O O . ILE A 1 341 ? -27.810 66.147 27.180 1.00 73.42 341 ILE A O 1
ATOM 2570 N N . LYS A 1 342 ? -28.205 63.959 27.553 1.00 74.95 342 LYS A N 1
ATOM 2571 C CA . LYS A 1 342 ? -29.646 64.062 27.342 1.00 74.95 342 LYS A CA 1
ATOM 2572 C C . LYS A 1 342 ? -30.289 65.010 28.346 1.00 74.95 342 LYS A C 1
ATOM 2573 O O . LYS A 1 342 ? -30.895 66.020 27.968 1.00 74.95 342 LYS A O 1
ATOM 2579 N N . GLN A 1 343 ? -30.116 64.720 29.638 1.00 77.24 343 GLN A N 1
ATOM 2580 C CA . GLN A 1 343 ? -30.765 65.482 30.697 1.00 77.24 343 GLN A CA 1
ATOM 2581 C C . GLN A 1 343 ? -30.227 66.902 30.823 1.00 77.24 343 GLN A C 1
ATOM 2582 O O . GLN A 1 343 ? -30.878 67.741 31.451 1.00 77.24 343 GLN A O 1
ATOM 2588 N N . THR A 1 344 ? -29.065 67.192 30.242 1.00 76.83 344 THR A N 1
ATOM 2589 C CA . THR A 1 344 ? -28.545 68.548 30.231 1.00 76.83 344 THR A CA 1
ATOM 2590 C C . THR A 1 344 ? -28.885 69.296 28.949 1.00 76.83 344 THR A C 1
ATOM 2591 O O . THR A 1 344 ? -28.913 70.532 28.958 1.00 76.83 344 THR A O 1
ATOM 2595 N N . LEU A 1 345 ? -29.181 68.588 27.860 1.00 83.89 345 LEU A N 1
ATOM 2596 C CA . LEU A 1 345 ? -29.224 69.216 26.553 1.00 83.89 345 LEU A CA 1
ATOM 2597 C C . LEU A 1 345 ? -30.574 69.193 25.853 1.00 83.89 345 LEU A C 1
ATOM 2598 O O . LEU A 1 345 ? -30.796 70.052 24.992 1.00 83.89 345 LEU A O 1
ATOM 2603 N N . GLY A 1 346 ? -31.485 68.277 26.208 1.00 88.92 346 GLY A N 1
ATOM 2604 C CA . GLY A 1 346 ? -32.661 67.952 25.398 1.00 88.92 346 GLY A CA 1
ATOM 2605 C C . GLY A 1 346 ? -33.619 69.101 25.124 1.00 88.92 346 GLY A C 1
ATOM 2606 O O . GLY A 1 346 ? -34.400 69.013 24.169 1.00 88.92 346 GLY A O 1
ATOM 2607 N N . ASP A 1 347 ? -33.554 70.180 25.903 1.00 92.43 347 ASP A N 1
ATOM 2608 C CA . ASP A 1 347 ? -34.436 71.319 25.684 1.00 92.43 347 ASP A CA 1
ATOM 2609 C C . ASP A 1 347 ? -34.029 72.126 24.458 1.00 92.43 347 ASP A C 1
ATOM 2610 O O . ASP A 1 347 ? -34.877 72.496 23.640 1.00 92.43 347 ASP A O 1
ATOM 2615 N N . SER A 1 348 ? -32.734 72.399 24.311 1.00 91.42 348 SER A N 1
ATOM 2616 C CA . SER A 1 348 ? -32.241 73.338 23.313 1.00 91.42 348 SER A CA 1
ATOM 2617 C C . SER A 1 348 ? -31.854 72.678 22.001 1.00 91.42 348 SER A C 1
ATOM 2618 O O . SER A 1 34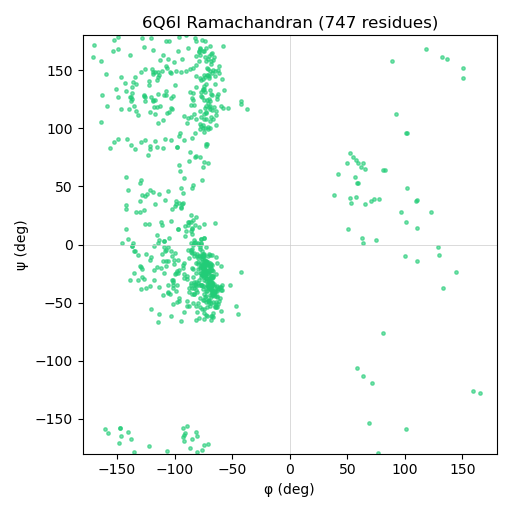8 ? -31.730 73.373 20.987 1.00 91.42 348 SER A O 1
ATOM 2621 N N . VAL A 1 349 ? -31.647 71.369 21.999 1.00 90.83 349 VAL A N 1
ATOM 2622 C CA . VAL A 1 349 ? -31.171 70.638 20.835 1.00 90.83 349 VAL A CA 1
ATOM 2623 C C . VAL A 1 349 ? -32.212 69.587 20.473 1.00 90.83 349 VAL A C 1
ATOM 2624 O O . VAL A 1 349 ? -32.614 68.788 21.325 1.00 90.83 349 VAL A O 1
ATOM 2628 N N . GLU A 1 350 ? -32.648 69.590 19.215 1.00 88.98 350 GLU A N 1
ATOM 2629 C CA . GLU A 1 350 ? -33.683 68.677 18.760 1.00 88.98 350 GLU A CA 1
ATOM 2630 C C . GLU A 1 350 ? -33.144 67.507 17.948 1.00 88.98 350 GLU A C 1
ATOM 2631 O O . GLU A 1 350 ? -33.918 66.613 17.593 1.00 88.98 350 GLU A O 1
ATOM 2637 N N . VAL A 1 351 ? -31.847 67.485 17.648 1.00 78.15 351 VAL A N 1
ATOM 2638 C CA . VAL A 1 351 ? -31.202 66.356 16.982 1.00 78.15 351 VAL A CA 1
ATOM 2639 C C . VAL A 1 351 ? -29.836 66.134 17.620 1.00 78.15 351 VAL A C 1
ATOM 2640 O O . VAL A 1 351 ? -28.975 67.012 17.567 1.00 78.15 351 VAL A O 1
ATOM 2644 N N . LEU A 1 352 ? -29.639 64.979 18.236 1.00 65.20 352 LEU A N 1
ATOM 2645 C CA . LEU A 1 352 ? -28.371 64.663 18.876 1.00 65.20 352 LEU A CA 1
ATOM 2646 C C . LEU A 1 352 ? -27.600 63.693 17.995 1.00 65.20 352 LEU A C 1
ATOM 2647 O O . LEU A 1 352 ? -28.187 62.883 17.276 1.00 65.20 352 LEU A O 1
ATOM 2652 N N . HIS A 1 353 ? -26.274 63.802 18.038 1.00 58.43 353 HIS A N 1
ATOM 2653 C CA . HIS A 1 353 ? -25.407 63.110 17.085 1.00 58.43 353 HIS A CA 1
ATOM 2654 C C . HIS A 1 353 ? -24.170 62.615 17.827 1.00 58.43 353 HIS A C 1
ATOM 2655 O O . HIS A 1 353 ? -23.162 63.311 17.917 1.00 58.43 353 HIS A O 1
ATOM 2662 N N . PHE A 1 354 ? -24.240 61.395 18.333 1.00 52.90 354 PHE A N 1
ATOM 2663 C CA . PHE A 1 354 ? -23.108 60.805 19.028 1.00 52.90 354 PHE A CA 1
ATOM 2664 C C . PHE A 1 354 ? -22.208 60.098 18.034 1.00 52.90 354 PHE A C 1
ATOM 2665 O O . PHE A 1 354 ? -22.557 59.021 17.546 1.00 52.90 354 PHE A O 1
ATOM 2673 N N . ASP A 1 355 ? -21.030 60.653 17.763 1.00 45.76 355 ASP A N 1
ATOM 2674 C CA . ASP A 1 355 ? -20.079 59.968 16.890 1.00 45.76 355 ASP A CA 1
ATOM 2675 C C . ASP A 1 355 ? -19.410 58.868 17.711 1.00 45.76 355 ASP A C 1
ATOM 2676 O O . ASP A 1 355 ? -18.241 58.942 18.089 1.00 45.76 355 ASP A O 1
ATOM 2681 N N . GLU A 1 356 ? -20.160 57.798 17.942 1.00 44.12 356 GLU A N 1
ATOM 2682 C CA . GLU A 1 356 ? -19.662 56.682 18.725 1.00 44.12 356 GLU A CA 1
ATOM 2683 C C . GLU A 1 356 ? -18.688 55.867 17.900 1.00 44.12 356 GLU A C 1
ATOM 2684 O O . GLU A 1 356 ? -18.980 54.719 17.567 1.00 44.12 356 GLU A O 1
ATOM 2690 N N . ALA A 1 357 ? -17.537 56.436 17.566 1.00 41.63 357 ALA A N 1
ATOM 2691 C CA . ALA A 1 357 ? -16.665 55.786 16.606 1.00 41.63 357 ALA A CA 1
ATOM 2692 C C . ALA A 1 357 ? -15.960 54.594 17.225 1.00 41.63 357 ALA A C 1
ATOM 2693 O O . ALA A 1 357 ? -16.085 53.464 16.747 1.00 41.63 357 ALA A O 1
ATOM 2695 N N . TRP A 1 358 ? -15.211 54.833 18.286 1.00 45.42 358 TRP A N 1
ATOM 2696 C CA . TRP A 1 358 ? -14.582 53.755 19.020 1.00 45.42 358 TRP A CA 1
ATOM 2697 C C . TRP A 1 358 ? -15.509 53.169 20.072 1.00 45.42 358 TRP A C 1
ATOM 2698 O O . TRP A 1 358 ? -15.146 52.194 20.735 1.00 45.42 358 TRP A O 1
ATOM 2709 N N . TYR A 1 359 ? -16.691 53.750 20.242 1.00 46.65 359 TYR A N 1
ATOM 2710 C CA . TYR A 1 359 ? -17.705 53.312 21.193 1.00 46.65 359 TYR A CA 1
ATOM 2711 C C . TYR A 1 359 ? -18.690 52.386 20.499 1.00 46.65 359 TYR A C 1
ATOM 2712 O O . TYR A 1 359 ? -19.907 52.540 20.579 1.00 46.65 359 TYR A O 1
ATOM 2721 N N . ALA A 1 360 ? -18.133 51.415 19.786 1.00 45.66 360 ALA A N 1
ATOM 2722 C CA . ALA A 1 360 ? -18.940 50.542 18.954 1.00 45.66 360 ALA A CA 1
ATOM 2723 C C . ALA A 1 360 ? -19.558 49.426 19.776 1.00 45.66 360 ALA A C 1
ATOM 2724 O O . ALA A 1 360 ? -20.685 49.010 19.508 1.00 45.66 360 ALA A O 1
ATOM 2726 N N . TYR A 1 361 ? -18.838 48.944 20.792 1.00 44.82 361 TYR A N 1
ATOM 2727 C CA . TYR A 1 361 ? -19.266 47.842 21.638 1.00 44.82 361 TYR A CA 1
ATOM 2728 C C . TYR A 1 361 ? -20.140 48.275 22.791 1.00 44.82 361 TYR A C 1
ATOM 2729 O O . TYR A 1 361 ? -20.349 47.486 23.714 1.00 44.82 361 TYR A O 1
ATOM 2738 N N . ALA A 1 362 ? -20.619 49.507 22.787 1.00 46.41 362 ALA A N 1
ATOM 2739 C CA . ALA A 1 362 ? -21.148 50.081 24.008 1.00 46.41 362 ALA A CA 1
ATOM 2740 C C . ALA A 1 362 ? -22.507 49.525 24.386 1.00 46.41 362 ALA A C 1
ATOM 2741 O O . ALA A 1 362 ? -22.860 49.543 25.566 1.00 46.41 362 ALA A O 1
ATOM 2743 N N . ALA A 1 363 ? -23.250 48.989 23.433 1.00 50.03 363 ALA A N 1
ATOM 2744 C CA . ALA A 1 363 ? -24.579 48.472 23.705 1.00 50.03 363 ALA A CA 1
ATOM 2745 C C . ALA A 1 363 ? -24.579 47.041 24.197 1.00 50.03 363 ALA A C 1
ATOM 2746 O O . ALA A 1 363 ? -25.655 46.486 24.422 1.00 50.03 363 ALA A O 1
ATOM 2748 N N . PHE A 1 364 ? -23.419 46.426 24.357 1.00 47.81 364 PHE A N 1
ATOM 2749 C CA . PHE A 1 364 ? -23.359 45.017 24.697 1.00 47.81 364 PHE A CA 1
ATOM 2750 C C . PHE A 1 364 ? -22.560 44.786 25.958 1.00 47.81 364 PHE A C 1
ATOM 2751 O O . PHE A 1 364 ? -21.743 43.869 26.025 1.00 47.81 364 PHE A O 1
ATOM 2759 N N . HIS A 1 365 ? -22.767 45.610 26.976 1.00 52.77 365 HIS A N 1
ATOM 2760 C CA . HIS A 1 365 ? -22.265 45.266 28.293 1.00 52.77 365 HIS A CA 1
ATOM 2761 C C . HIS A 1 365 ? -23.184 45.854 29.340 1.00 52.77 365 HIS A C 1
ATOM 2762 O O . HIS A 1 365 ? -24.059 46.672 29.050 1.00 52.77 365 HIS A O 1
ATOM 2769 N N . GLU A 1 366 ? -22.969 45.415 30.568 1.00 52.64 366 GLU A N 1
ATOM 2770 C CA . GLU A 1 366 ? -23.627 45.991 31.721 1.00 52.64 366 GLU A CA 1
ATOM 2771 C C . GLU A 1 366 ? -22.813 47.123 32.331 1.00 52.64 366 GLU A C 1
ATOM 2772 O O . GLU A 1 366 ? -23.180 47.638 33.391 1.00 52.64 366 GLU A O 1
ATOM 2778 N N . PHE A 1 367 ? -21.730 47.531 31.674 1.00 51.72 367 PHE A N 1
ATOM 2779 C CA . PHE A 1 367 ? -20.832 48.543 32.203 1.00 51.72 367 PHE A CA 1
ATOM 2780 C C . PHE A 1 367 ? -21.117 49.928 31.633 1.00 51.72 367 PHE A C 1
ATOM 2781 O O . PHE A 1 367 ? -20.984 50.927 32.345 1.00 51.72 367 PHE A O 1
ATOM 2789 N N . TYR A 1 368 ? -21.519 50.015 30.367 1.00 48.28 368 TYR A N 1
ATOM 2790 C CA . TYR A 1 368 ? -21.821 51.287 29.723 1.00 48.28 368 TYR A CA 1
ATOM 2791 C C . TYR A 1 368 ? -23.309 51.615 29.751 1.00 48.28 368 TYR A C 1
ATOM 2792 O O . TYR A 1 368 ? -23.838 52.165 28.786 1.00 48.28 368 TYR A O 1
ATOM 2801 N N . ASP A 1 369 ? -24.006 51.259 30.818 1.00 55.66 369 ASP A N 1
ATOM 2802 C CA . ASP A 1 369 ? -25.452 51.411 30.834 1.00 55.66 369 ASP A CA 1
ATOM 2803 C C . ASP A 1 369 ? -25.849 52.860 31.053 1.00 55.66 369 ASP A C 1
ATOM 2804 O O . ASP A 1 369 ? -25.340 53.529 31.955 1.00 55.66 369 ASP A O 1
ATOM 2809 N N . GLY A 1 370 ? -26.754 53.350 30.209 1.00 59.46 370 GLY A N 1
ATOM 2810 C CA . GLY A 1 370 ? -27.102 54.755 30.177 1.00 59.46 370 GLY A CA 1
ATOM 2811 C C . GLY A 1 370 ? -26.054 55.633 29.537 1.00 59.46 370 GLY A C 1
ATOM 2812 O O . GLY A 1 370 ? -26.222 56.855 29.502 1.00 59.46 370 GLY A O 1
ATOM 2813 N N . ARG A 1 371 ? -24.988 55.040 29.020 1.00 58.87 371 ARG A N 1
ATOM 2814 C CA . ARG A 1 371 ? -23.778 55.735 28.638 1.00 58.87 371 ARG A CA 1
ATOM 2815 C C . ARG A 1 371 ? -23.561 55.757 27.138 1.00 58.87 371 ARG A C 1
ATOM 2816 O O . ARG A 1 371 ? -22.664 56.464 26.670 1.00 58.87 371 ARG A O 1
ATOM 2824 N N . TYR A 1 372 ? -24.367 55.026 26.375 1.00 54.51 372 TYR A N 1
ATOM 2825 C CA . TYR A 1 372 ? -24.364 55.110 24.924 1.00 54.51 372 TYR A CA 1
ATOM 2826 C C . TYR A 1 372 ? -25.686 55.683 24.445 1.00 54.51 372 TYR A C 1
ATOM 2827 O O . TYR A 1 372 ? -26.737 55.399 25.022 1.00 54.51 372 TYR A O 1
ATOM 2836 N N . GLY A 1 373 ? -25.640 56.449 23.350 1.00 59.84 373 GLY A N 1
ATOM 2837 C CA . GLY A 1 373 ? -26.773 57.241 22.881 1.00 59.84 373 GLY A CA 1
ATOM 2838 C C . GLY A 1 373 ? -27.988 56.442 22.461 1.00 59.84 373 GLY A C 1
ATOM 2839 O O . GLY A 1 373 ? -29.046 57.035 22.237 1.00 59.84 373 GLY A O 1
ATOM 2840 N N . MET A 1 374 ? -27.873 55.131 22.348 1.00 59.31 374 MET A N 1
ATOM 2841 C CA . MET A 1 374 ? -29.051 54.317 22.120 1.00 59.31 374 MET A CA 1
ATOM 2842 C C . MET A 1 374 ? -29.718 53.869 23.412 1.00 59.31 374 MET A C 1
ATOM 2843 O O . MET A 1 374 ? -30.929 53.624 23.419 1.00 59.31 374 MET A O 1
ATOM 2848 N N . GLY A 1 375 ? -28.968 53.746 24.500 1.00 62.62 375 GLY A N 1
ATOM 2849 C CA . GLY A 1 375 ? -29.607 53.502 25.771 1.00 62.62 375 GLY A CA 1
ATOM 2850 C C . GLY A 1 375 ? -29.783 54.821 26.480 1.00 62.62 375 GLY A C 1
ATOM 2851 O O . GLY A 1 375 ? -28.870 55.295 27.157 1.00 62.62 375 GLY A O 1
ATOM 2852 N N . THR A 1 376 ? -30.949 55.445 26.310 1.00 71.73 376 THR A N 1
ATOM 2853 C CA . THR A 1 376 ? -31.261 56.698 26.979 1.00 71.73 376 THR A CA 1
ATOM 2854 C C . THR A 1 376 ? -32.652 56.730 27.589 1.00 71.73 376 THR A C 1
ATOM 2855 O O . THR A 1 376 ? -32.973 57.714 28.266 1.00 71.73 376 THR A O 1
ATOM 2859 N N . SER A 1 377 ? -33.477 55.696 27.372 1.00 81.09 377 SER A N 1
ATOM 2860 C CA . SER A 1 377 ? -34.856 55.593 27.874 1.00 81.09 377 SER A CA 1
ATOM 2861 C C . SER A 1 377 ? -35.696 56.784 27.398 1.00 81.09 377 SER A C 1
ATOM 2862 O O . SER A 1 377 ? -35.964 57.722 28.150 1.00 81.09 377 SER A O 1
ATOM 2865 N N . ARG A 1 378 ? -36.008 56.735 26.097 1.00 82.97 378 ARG A N 1
ATOM 2866 C CA . ARG A 1 378 ? -36.619 57.788 25.282 1.00 82.97 378 ARG A CA 1
ATOM 2867 C C . ARG A 1 378 ? -37.750 58.532 25.978 1.00 82.97 378 ARG A C 1
ATOM 2868 O O . ARG A 1 378 ? -38.752 57.935 26.380 1.00 82.97 378 ARG A O 1
ATOM 2876 N N . SER A 1 379 ? -37.583 59.841 26.108 1.00 89.74 379 SER A N 1
ATOM 2877 C CA . SER A 1 379 ? -38.466 60.692 26.886 1.00 89.74 379 SER A CA 1
ATOM 2878 C C . SER A 1 379 ? -39.325 61.553 25.970 1.00 89.74 379 SER A C 1
ATOM 2879 O O . SER A 1 379 ? -39.172 61.558 24.746 1.00 89.74 379 SER A O 1
ATOM 2882 N N . GLU A 1 380 ? -40.241 62.292 26.591 1.00 96.82 380 GLU A N 1
ATOM 2883 C CA . GLU A 1 380 ? -41.174 63.149 25.865 1.00 96.82 380 GLU A CA 1
ATOM 2884 C C . GLU A 1 380 ? -40.630 64.576 25.819 1.00 96.82 380 GLU A C 1
ATOM 2885 O O . GLU A 1 380 ? -41.141 65.503 26.443 1.00 96.82 380 GLU A O 1
ATOM 2891 N N . GLU A 1 381 ? -39.548 64.722 25.063 1.00 99.33 381 GLU A N 1
ATOM 2892 C CA . GLU A 1 381 ? -38.978 66.026 24.748 1.00 99.33 381 GLU A CA 1
ATOM 2893 C C . GLU A 1 381 ? -38.601 66.165 23.276 1.00 99.33 381 GLU A C 1
ATOM 2894 O O . GLU A 1 381 ? -38.624 67.286 22.751 1.00 99.33 381 GLU A O 1
ATOM 2900 N N . GLY A 1 382 ? -38.348 65.063 22.578 1.00 98.32 382 GLY A N 1
ATOM 2901 C CA . GLY A 1 382 ? -37.967 65.068 21.184 1.00 98.32 382 GLY A CA 1
ATOM 2902 C C . GLY A 1 382 ? -36.497 65.321 20.922 1.00 98.32 382 GLY A C 1
ATOM 2903 O O . GLY A 1 382 ? -36.130 66.335 20.324 1.00 98.32 382 GLY A O 1
ATOM 2904 N N . PRO A 1 383 ? -35.609 64.409 21.368 1.00 85.96 383 PRO A N 1
ATOM 2905 C CA . PRO A 1 383 ? -34.174 64.676 21.224 1.00 85.96 383 PRO A CA 1
ATOM 2906 C C . PRO A 1 383 ? -33.516 64.213 19.928 1.00 85.96 383 PRO A C 1
ATOM 2907 O O . PRO A 1 383 ? -32.552 64.855 19.512 1.00 85.96 383 PRO A O 1
ATOM 2911 N N . LEU A 1 384 ? -34.011 63.139 19.301 1.00 77.21 384 LEU A N 1
ATOM 2912 C CA . LEU A 1 384 ? -33.482 62.542 18.064 1.00 77.21 384 LEU A CA 1
ATOM 2913 C C . LEU A 1 384 ? -31.972 62.299 18.119 1.00 77.21 384 LEU A C 1
ATOM 2914 O O . LEU A 1 384 ? -31.178 62.980 17.475 1.00 77.21 384 LEU A O 1
ATOM 2919 N N . VAL A 1 385 ? -31.594 61.334 18.943 1.00 64.13 385 VAL A N 1
ATOM 2920 C CA . VAL A 1 385 ? -30.184 60.995 19.078 1.00 64.13 385 VAL A CA 1
ATOM 2921 C C . VAL A 1 385 ? -29.754 60.037 17.966 1.00 64.13 385 VAL A C 1
ATOM 2922 O O . VAL A 1 385 ? -30.328 58.958 17.784 1.00 64.13 385 VAL A O 1
ATOM 2926 N N . PHE A 1 386 ? -28.785 60.477 17.168 1.00 53.85 386 PHE A N 1
ATOM 2927 C CA . PHE A 1 386 ? -28.174 59.675 16.121 1.00 53.85 386 PHE A CA 1
ATOM 2928 C C . PHE A 1 386 ? -26.856 59.137 16.644 1.00 53.85 386 PHE A C 1
ATOM 2929 O O . PHE A 1 386 ? -26.091 59.874 17.269 1.00 53.85 386 PHE A O 1
ATOM 2937 N N . ALA A 1 387 ? -26.573 57.872 16.372 1.00 42.36 387 ALA A N 1
ATOM 2938 C CA . ALA A 1 387 ? -25.349 57.250 16.863 1.00 42.36 387 ALA A CA 1
ATOM 2939 C C . ALA A 1 387 ? -24.606 56.648 15.685 1.00 42.36 387 ALA A C 1
ATOM 2940 O O . ALA A 1 387 ? -24.803 55.481 15.353 1.00 42.36 387 ALA A O 1
ATOM 2942 N N . THR A 1 388 ? -23.740 57.435 15.062 1.00 41.84 388 THR A N 1
ATOM 2943 C CA . THR A 1 388 ? -23.064 57.010 13.842 1.00 41.84 388 THR A CA 1
ATOM 2944 C C . THR A 1 388 ? -21.834 56.209 14.200 1.00 41.84 388 THR A C 1
ATOM 2945 O O . THR A 1 388 ? -20.745 56.750 14.347 1.00 41.84 388 THR A O 1
ATOM 2949 N N . HIS A 1 389 ? -22.012 54.900 14.296 1.00 36.79 389 HIS A N 1
ATOM 2950 C CA . HIS A 1 389 ? -20.937 54.008 14.667 1.00 36.79 389 HIS A CA 1
ATOM 2951 C C . HIS A 1 389 ? -19.889 53.938 13.571 1.00 36.79 389 HIS A C 1
ATOM 2952 O O . HIS A 1 389 ? -20.105 54.341 12.430 1.00 36.79 389 HIS A O 1
ATOM 2959 N N . SER A 1 390 ? -18.730 53.433 13.943 1.00 37.68 390 SER A N 1
ATOM 2960 C CA . SER A 1 390 ? -17.630 53.233 13.011 1.00 37.68 390 SER A CA 1
ATOM 2961 C C . SER A 1 390 ? -17.118 51.835 13.313 1.00 37.68 390 SER A C 1
ATOM 2962 O O . SER A 1 390 ? -16.122 51.662 14.016 1.00 37.68 390 SER A O 1
ATOM 2965 N N . THR A 1 391 ? -17.784 50.840 12.762 1.00 27.96 391 THR A N 1
ATOM 2966 C CA . THR A 1 391 ? -17.505 49.490 13.206 1.00 27.96 391 THR A CA 1
ATOM 2967 C C . THR A 1 391 ? -16.461 48.817 12.359 1.00 27.96 391 THR A C 1
ATOM 2968 O O . THR A 1 391 ? -16.553 47.628 12.104 1.00 27.96 391 THR A O 1
ATOM 2972 N N . HIS A 1 392 ? -15.459 49.535 11.887 1.00 36.02 392 HIS A N 1
ATOM 2973 C CA . HIS A 1 392 ? -14.361 48.852 11.238 1.00 36.02 392 HIS A CA 1
ATOM 2974 C C . HIS A 1 392 ? -13.107 48.910 12.077 1.00 36.02 392 HIS A C 1
ATOM 2975 O O . HIS A 1 392 ? -12.352 47.949 12.109 1.00 36.02 392 HIS A O 1
ATOM 2982 N N . LYS A 1 393 ? -13.371 49.914 13.061 1.00 43.04 393 LYS A N 1
ATOM 2983 C CA . LYS A 1 393 ? -12.617 49.719 14.307 1.00 43.04 393 LYS A CA 1
ATOM 2984 C C . LYS A 1 393 ? -13.472 49.217 15.433 1.00 43.04 393 LYS A C 1
ATOM 2985 O O . LYS A 1 393 ? -14.708 49.415 15.341 1.00 43.04 393 LYS A O 1
ATOM 2991 N N . MET A 1 394 ? -12.854 48.616 16.444 1.00 44.79 394 MET A N 1
ATOM 2992 C CA . MET A 1 394 ? -13.509 47.926 17.552 1.00 44.79 394 MET A CA 1
ATOM 2993 C C . MET A 1 394 ? -14.404 46.799 17.075 1.00 44.79 394 MET A C 1
ATOM 2994 O O . MET A 1 394 ? -13.892 45.760 16.673 1.00 44.79 394 MET A O 1
ATOM 2999 N N . LEU A 1 395 ? -15.720 46.995 17.130 1.00 37.77 395 LEU A N 1
ATOM 3000 C CA . LEU A 1 395 ? -16.669 45.921 16.856 1.00 37.77 395 LEU A CA 1
ATOM 3001 C C . LEU A 1 395 ? -16.582 45.515 15.395 1.00 37.77 395 LEU A C 1
ATOM 3002 O O . LEU A 1 395 ? -17.030 46.247 14.516 1.00 37.77 395 LEU A O 1
ATOM 3007 N N . ALA A 1 396 ? -16.021 44.342 15.139 1.00 34.65 396 ALA A N 1
ATOM 3008 C CA . ALA A 1 396 ? -15.297 44.088 13.897 1.00 34.65 396 ALA A CA 1
ATOM 3009 C C . ALA A 1 396 ? -16.230 43.835 12.721 1.00 34.65 396 ALA A C 1
ATOM 3010 O O . ALA A 1 396 ? -16.705 42.718 12.517 1.00 34.65 396 ALA A O 1
ATOM 3012 N N . ALA A 1 397 ? -16.448 44.862 11.915 1.00 29.74 397 ALA A N 1
ATOM 3013 C CA . ALA A 1 397 ? -16.956 44.667 10.573 1.00 29.74 397 ALA A CA 1
ATOM 3014 C C . ALA A 1 397 ? -15.832 44.918 9.577 1.00 29.74 397 ALA A C 1
ATOM 3015 O O . ALA A 1 397 ? -14.689 45.181 9.955 1.00 29.74 397 ALA A O 1
ATOM 3017 N N . PHE A 1 398 ? -16.158 44.820 8.292 1.00 25.16 398 PHE A N 1
ATOM 3018 C CA . PHE A 1 398 ? -15.207 45.168 7.252 1.00 25.16 398 PHE A CA 1
ATOM 3019 C C . PHE A 1 398 ? -14.958 46.657 7.223 1.00 25.16 398 PHE A C 1
ATOM 3020 O O . PHE A 1 398 ? -15.661 47.438 7.858 1.00 25.16 398 PHE A O 1
ATOM 3028 N N . SER A 1 399 ? -13.958 47.040 6.434 1.00 26.11 399 SER A N 1
ATOM 3029 C CA . SER A 1 399 ? -13.573 48.433 6.288 1.00 26.11 399 SER A CA 1
ATOM 3030 C C . SER A 1 399 ? -14.718 49.247 5.719 1.00 26.11 399 SER A C 1
ATOM 3031 O O . SER A 1 399 ? -15.576 48.723 5.011 1.00 26.11 399 SER A O 1
ATOM 3034 N N . GLN A 1 400 ? -14.775 50.511 6.133 1.00 32.05 400 GLN A N 1
ATOM 3035 C CA . GLN A 1 400 ? -15.784 51.501 5.767 1.00 32.05 400 GLN A CA 1
ATOM 3036 C C . GLN A 1 400 ? -17.204 51.174 6.220 1.00 32.05 400 GLN A C 1
ATOM 3037 O O . GLN A 1 400 ? -18.113 51.959 5.954 1.00 32.05 400 GLN A O 1
ATOM 3043 N N . ALA A 1 401 ? -17.424 50.066 6.918 1.00 25.92 401 ALA A N 1
ATOM 3044 C CA . ALA A 1 401 ? -18.767 49.708 7.344 1.00 25.92 401 ALA A CA 1
ATOM 3045 C C . ALA A 1 401 ? -19.174 50.554 8.532 1.00 25.92 401 ALA A C 1
ATOM 3046 O O . ALA A 1 401 ? -18.447 50.635 9.518 1.00 25.92 401 ALA A O 1
ATOM 3048 N N . SER A 1 402 ? -20.333 51.187 8.447 1.00 30.98 402 SER A N 1
ATOM 3049 C CA . SER A 1 402 ? -20.759 52.102 9.496 1.00 30.98 402 SER A CA 1
ATOM 3050 C C . SER A 1 402 ? -22.267 52.033 9.619 1.00 30.98 402 SER A C 1
ATOM 3051 O O . SER A 1 402 ? -22.969 52.383 8.674 1.00 30.98 402 SER A O 1
ATOM 3054 N N . MET A 1 403 ? -22.770 51.602 10.764 1.00 31.96 403 MET A N 1
ATOM 3055 C CA . MET A 1 403 ? -24.198 51.693 10.982 1.00 31.96 403 MET A CA 1
ATOM 3056 C C . MET A 1 403 ? -24.566 53.115 11.365 1.00 31.96 403 MET A C 1
ATOM 3057 O O . MET A 1 403 ? -23.711 53.933 11.686 1.00 31.96 403 MET A O 1
ATOM 3062 N N . ILE A 1 404 ? -25.856 53.421 11.311 1.00 38.29 404 ILE A N 1
ATOM 3063 C CA . ILE A 1 404 ? -26.378 54.662 11.866 1.00 38.29 404 ILE A CA 1
ATOM 3064 C C . ILE A 1 404 ? -27.633 54.313 12.645 1.00 38.29 404 ILE A C 1
ATOM 3065 O O . ILE A 1 404 ? -28.595 53.793 12.075 1.00 38.29 404 ILE A O 1
ATOM 3070 N N . HIS A 1 405 ? -27.631 54.590 13.940 1.00 44.21 405 HIS A N 1
ATOM 3071 C CA . HIS A 1 405 ? -28.723 54.205 14.817 1.00 44.21 405 HIS A CA 1
ATOM 3072 C C . HIS A 1 405 ? -29.585 55.415 15.125 1.00 44.21 405 HIS A C 1
ATOM 3073 O O . HIS A 1 405 ? -29.074 56.450 15.560 1.00 44.21 405 HIS A O 1
ATOM 3080 N N . VAL A 1 406 ? -30.888 55.292 14.883 1.00 58.11 406 VAL A N 1
ATOM 3081 C CA . VAL A 1 406 ? -31.842 56.365 15.134 1.00 58.11 406 VAL A CA 1
ATOM 3082 C C . VAL A 1 406 ? -32.912 55.862 16.092 1.00 58.11 406 VAL A C 1
ATOM 3083 O O . VAL A 1 406 ? -33.404 54.737 15.952 1.00 58.11 406 VAL A O 1
ATOM 3087 N N . GLN A 1 407 ? -33.277 56.698 17.062 1.00 71.55 407 GLN A N 1
ATOM 3088 C CA . GLN A 1 407 ? -34.474 56.469 17.854 1.00 71.55 407 GLN A CA 1
ATOM 3089 C C . GLN A 1 407 ? -35.245 57.776 17.957 1.00 71.55 407 GLN A C 1
ATOM 3090 O O . GLN A 1 407 ? -34.647 58.853 18.017 1.00 71.55 407 GLN A O 1
ATOM 3096 N N . ASP A 1 408 ? -36.574 57.682 17.946 1.00 87.98 408 ASP A N 1
ATOM 3097 C CA . ASP A 1 408 ? -37.406 58.870 17.821 1.00 87.98 408 ASP A CA 1
ATOM 3098 C C . ASP A 1 408 ? -37.742 59.427 19.204 1.00 87.98 408 ASP A C 1
ATOM 3099 O O . ASP A 1 408 ? -37.082 59.125 20.201 1.00 87.98 408 ASP A O 1
ATOM 3104 N N . GLY A 1 409 ? -38.762 60.256 19.263 1.00 101.32 409 GLY A N 1
ATOM 3105 C CA . GLY A 1 409 ? -39.300 60.756 20.511 1.00 101.32 409 GLY A CA 1
ATOM 3106 C C . GLY A 1 409 ? -39.896 62.128 20.285 1.00 101.32 409 GLY A C 1
ATOM 3107 O O . GLY A 1 409 ? -39.507 62.861 19.381 1.00 101.32 409 GLY A O 1
ATOM 3108 N N . GLY A 1 410 ? -40.886 62.460 21.110 1.00 115.85 410 GLY A N 1
ATOM 3109 C CA . GLY A 1 410 ? -41.416 63.807 21.208 1.00 115.85 410 GLY A CA 1
ATOM 3110 C C . GLY A 1 410 ? -42.083 64.385 19.979 1.00 115.85 410 GLY A C 1
ATOM 3111 O O . GLY A 1 410 ? -43.133 63.907 19.543 1.00 115.85 410 GLY A O 1
ATOM 3112 N N . THR A 1 411 ? -41.456 65.413 19.401 1.00 117.18 411 THR A N 1
ATOM 3113 C CA . THR A 1 411 ? -42.098 66.274 18.419 1.00 117.18 411 THR A CA 1
ATOM 3114 C C . THR A 1 411 ? -41.637 66.051 16.988 1.00 117.18 411 THR A C 1
ATOM 3115 O O . THR A 1 411 ? -42.285 66.555 16.065 1.00 117.18 411 THR A O 1
ATOM 3119 N N . ARG A 1 412 ? -40.534 65.340 16.772 1.00 106.41 412 ARG A N 1
ATOM 3120 C CA . ARG A 1 412 ? -39.968 65.173 15.437 1.00 106.41 412 ARG A CA 1
ATOM 3121 C C . ARG A 1 412 ? -39.662 63.699 15.224 1.00 106.41 412 ARG A C 1
ATOM 3122 O O . ARG A 1 412 ? -38.779 63.147 15.884 1.00 106.41 412 ARG A O 1
ATOM 3130 N N . LYS A 1 413 ? -40.402 63.053 14.327 1.00 97.23 413 LYS A N 1
ATOM 3131 C CA . LYS A 1 413 ? -40.053 61.707 13.892 1.00 97.23 413 LYS A CA 1
ATOM 3132 C C . LYS A 1 413 ? -39.404 61.717 12.510 1.00 97.23 413 LYS A C 1
ATOM 3133 O O . LYS A 1 413 ? -38.254 61.292 12.363 1.00 97.23 413 LYS A O 1
ATOM 3139 N N . LEU A 1 414 ? -40.136 62.188 11.490 1.00 88.30 414 LEU A N 1
ATOM 3140 C CA . LEU A 1 414 ? -39.682 62.601 10.151 1.00 88.30 414 LEU A CA 1
ATOM 3141 C C . LEU A 1 414 ? -38.803 61.624 9.374 1.00 88.30 414 LEU A C 1
ATOM 3142 O O . LEU A 1 414 ? -38.244 62.000 8.340 1.00 88.30 414 LEU A O 1
ATOM 3147 N N . ASP A 1 415 ? -38.707 60.369 9.806 1.00 79.33 415 ASP A N 1
ATOM 3148 C CA . ASP A 1 415 ? -37.694 59.460 9.289 1.00 79.33 415 ASP A CA 1
ATOM 3149 C C . ASP A 1 415 ? -38.289 58.347 8.437 1.00 79.33 415 ASP A C 1
ATOM 3150 O O . ASP A 1 415 ? -37.621 57.341 8.185 1.00 79.33 415 ASP A O 1
ATOM 3155 N N . VAL A 1 416 ? -39.533 58.509 7.988 1.00 78.26 416 VAL A N 1
ATOM 3156 C CA . VAL A 1 416 ? -40.173 57.461 7.199 1.00 78.26 416 VAL A CA 1
ATOM 3157 C C . VAL A 1 416 ? -39.561 57.407 5.807 1.00 78.26 416 VAL A C 1
ATOM 3158 O O . VAL A 1 416 ? -38.982 56.393 5.402 1.00 78.26 416 VAL A O 1
ATOM 3162 N N . ALA A 1 417 ? -39.659 58.505 5.067 1.00 69.10 417 ALA A N 1
ATOM 3163 C CA . ALA A 1 417 ? -39.074 58.598 3.738 1.00 69.10 417 ALA A CA 1
ATOM 3164 C C . ALA A 1 417 ? -38.196 59.817 3.538 1.00 69.10 417 ALA A C 1
ATOM 3165 O O . ALA A 1 417 ? -37.352 59.799 2.636 1.00 69.10 417 ALA A O 1
ATOM 3167 N N . ARG A 1 418 ? -38.351 60.865 4.344 1.00 68.22 418 ARG A N 1
ATOM 3168 C CA . ARG A 1 418 ? -37.552 62.070 4.183 1.00 68.22 418 ARG A CA 1
ATOM 3169 C C . ARG A 1 418 ? -36.106 61.872 4.604 1.00 68.22 418 ARG A C 1
ATOM 3170 O O . ARG A 1 418 ? -35.259 62.701 4.265 1.00 68.22 418 ARG A O 1
ATOM 3178 N N . PHE A 1 419 ? -35.804 60.819 5.354 1.00 60.60 419 PHE A N 1
ATOM 3179 C CA . PHE A 1 419 ? -34.413 60.475 5.584 1.00 60.60 419 PHE A CA 1
ATOM 3180 C C . PHE A 1 419 ? -33.829 59.689 4.429 1.00 60.60 419 PHE A C 1
ATOM 3181 O O . PHE A 1 419 ? -32.637 59.820 4.142 1.00 60.60 419 PHE A O 1
ATOM 3189 N N . ASN A 1 420 ? -34.644 58.884 3.752 1.00 64.78 420 ASN A N 1
ATOM 3190 C CA . ASN A 1 420 ? -34.118 58.054 2.677 1.00 64.78 420 ASN A CA 1
ATOM 3191 C C . ASN A 1 420 ? -33.787 58.874 1.440 1.00 64.78 420 ASN A C 1
ATOM 3192 O O . ASN A 1 420 ? -32.922 58.481 0.654 1.00 64.78 420 ASN A O 1
ATOM 3197 N N . GLU A 1 421 ? -34.449 60.009 1.255 1.00 74.53 421 GLU A N 1
ATOM 3198 C CA . GLU A 1 421 ? -34.198 60.892 0.127 1.00 74.53 421 GLU A CA 1
ATOM 3199 C C . GLU A 1 421 ? -33.024 61.825 0.373 1.00 74.53 421 GLU A C 1
ATOM 3200 O O . GLU A 1 421 ? -32.765 62.711 -0.446 1.00 74.53 421 GLU A O 1
ATOM 3206 N N . ALA A 1 422 ? -32.346 61.669 1.509 1.00 61.77 422 ALA A N 1
ATOM 3207 C CA . ALA A 1 422 ? -31.020 62.217 1.723 1.00 61.77 422 ALA A CA 1
ATOM 3208 C C . ALA A 1 422 ? -30.015 61.160 2.131 1.00 61.77 422 ALA A C 1
ATOM 3209 O O . ALA A 1 422 ? -28.828 61.470 2.227 1.00 61.77 422 ALA A O 1
ATOM 3211 N N . PHE A 1 423 ? -30.456 59.939 2.408 1.00 54.84 423 PHE A N 1
ATOM 3212 C CA . PHE A 1 423 ? -29.544 58.818 2.559 1.00 54.84 423 PHE A CA 1
ATOM 3213 C C . PHE A 1 423 ? -28.991 58.376 1.220 1.00 54.84 423 PHE A C 1
ATOM 3214 O O . PHE A 1 423 ? -27.884 57.838 1.165 1.00 54.84 423 PHE A O 1
ATOM 3222 N N . MET A 1 424 ? -29.719 58.636 0.135 1.00 59.99 424 MET A N 1
ATOM 3223 C CA . MET A 1 424 ? -29.279 58.176 -1.173 1.00 59.99 424 MET A CA 1
ATOM 3224 C C . MET A 1 424 ? -28.093 58.973 -1.688 1.00 59.99 424 MET A C 1
ATOM 3225 O O . MET A 1 424 ? -27.182 58.399 -2.293 1.00 59.99 424 MET A O 1
ATOM 3230 N N . MET A 1 425 ? -28.046 60.271 -1.416 1.00 58.58 425 MET A N 1
ATOM 3231 C CA . MET A 1 425 ? -27.066 61.118 -2.075 1.00 58.58 425 MET A CA 1
ATOM 3232 C C . MET A 1 425 ? -25.710 61.115 -1.394 1.00 58.58 425 MET A C 1
ATOM 3233 O O . MET A 1 425 ? -24.921 62.033 -1.609 1.00 58.58 425 MET A O 1
ATOM 3238 N N . HIS A 1 426 ? -25.390 60.113 -0.594 1.00 52.18 426 HIS A N 1
ATOM 3239 C CA . HIS A 1 426 ? -24.021 59.944 -0.139 1.00 52.18 426 HIS A CA 1
ATOM 3240 C C . HIS A 1 426 ? -23.550 58.506 -0.212 1.00 52.18 426 HIS A C 1
ATOM 3241 O O . HIS A 1 426 ? -22.410 58.229 0.163 1.00 52.18 426 HIS A O 1
ATOM 3248 N N . ILE A 1 427 ? -24.378 57.593 -0.680 1.00 47.49 427 ILE A N 1
ATOM 3249 C CA . ILE A 1 427 ? -23.995 56.204 -0.829 1.00 47.49 427 ILE A CA 1
ATOM 3250 C C . ILE A 1 427 ? -24.070 55.863 -2.310 1.00 47.49 427 ILE A C 1
ATOM 3251 O O . ILE A 1 427 ? -24.857 56.448 -3.062 1.00 47.49 427 ILE A O 1
ATOM 3256 N N . SER A 1 428 ? -23.204 54.953 -2.748 1.00 43.87 428 SER A N 1
ATOM 3257 C CA . SER A 1 428 ? -23.174 54.572 -4.147 1.00 43.87 428 SER A CA 1
ATOM 3258 C C . SER A 1 428 ? -24.342 53.656 -4.466 1.00 43.87 428 SER A C 1
ATOM 3259 O O . SER A 1 428 ? -25.086 53.228 -3.590 1.00 43.87 428 SER A O 1
ATOM 3262 N N . THR A 1 429 ? -24.470 53.307 -5.737 1.00 43.38 429 THR A N 1
ATOM 3263 C CA . THR A 1 429 ? -25.551 52.447 -6.196 1.00 43.38 429 THR A CA 1
ATOM 3264 C C . THR A 1 429 ? -25.027 51.064 -6.557 1.00 43.38 429 THR A C 1
ATOM 3265 O O . THR A 1 429 ? -25.465 50.456 -7.532 1.00 43.38 429 THR A O 1
ATOM 3269 N N . SER A 1 430 ? -24.073 50.556 -5.777 1.00 36.45 430 SER A N 1
ATOM 3270 C CA . SER A 1 430 ? -23.489 49.235 -5.985 1.00 36.45 430 SER A CA 1
ATOM 3271 C C . SER A 1 430 ? -23.670 48.402 -4.724 1.00 36.45 430 SER A C 1
ATOM 3272 O O . SER A 1 430 ? -22.727 48.229 -3.945 1.00 36.45 430 SER A O 1
ATOM 3275 N N . PRO A 1 431 ? -24.857 47.885 -4.487 1.00 39.77 431 PRO A N 1
ATOM 3276 C CA . PRO A 1 431 ? -25.126 47.163 -3.242 1.00 39.77 431 PRO A CA 1
ATOM 3277 C C . PRO A 1 431 ? -24.888 45.664 -3.327 1.00 39.77 431 PRO A C 1
ATOM 3278 O O . PRO A 1 431 ? -24.235 45.184 -4.257 1.00 39.77 431 PRO A O 1
ATOM 3282 N N . GLN A 1 432 ? -25.353 44.964 -2.283 1.00 38.09 432 GLN A N 1
ATOM 3283 C CA . GLN A 1 432 ? -25.461 43.511 -2.118 1.00 38.09 432 GLN A CA 1
ATOM 3284 C C . GLN A 1 432 ? -24.145 42.804 -1.897 1.00 38.09 432 GLN A C 1
ATOM 3285 O O . GLN A 1 432 ? -23.962 41.684 -2.378 1.00 38.09 432 GLN A O 1
ATOM 3291 N N . TYR A 1 433 ? -23.247 43.397 -1.128 1.00 28.45 433 TYR A N 1
ATOM 3292 C CA . TYR A 1 433 ? -21.900 42.877 -1.155 1.00 28.45 433 TYR A CA 1
ATOM 3293 C C . TYR A 1 433 ? -21.357 42.837 0.259 1.00 28.45 433 TYR A C 1
ATOM 3294 O O . TYR A 1 433 ? -22.114 42.957 1.224 1.00 28.45 433 TYR A O 1
ATOM 3303 N N . GLY A 1 434 ? -20.044 42.629 0.367 1.00 27.29 434 GLY A N 1
ATOM 3304 C CA . GLY A 1 434 ? -19.459 42.156 1.605 1.00 27.29 434 GLY A CA 1
ATOM 3305 C C . GLY A 1 434 ? -19.557 43.133 2.749 1.00 27.29 434 GLY A C 1
ATOM 3306 O O . GLY A 1 434 ? -19.891 42.741 3.865 1.00 27.29 434 GLY A O 1
ATOM 3307 N N . ILE A 1 435 ? -19.323 44.412 2.481 1.00 25.65 435 ILE A N 1
ATOM 3308 C CA . ILE A 1 435 ? -19.372 45.423 3.524 1.00 25.65 435 ILE A CA 1
ATOM 3309 C C . ILE A 1 435 ? -20.789 45.619 4.063 1.00 25.65 435 ILE A C 1
ATOM 3310 O O . ILE A 1 435 ? -20.961 45.947 5.236 1.00 25.65 435 ILE A O 1
ATOM 3315 N N . ILE A 1 436 ? -21.829 45.363 3.268 1.00 27.59 436 ILE A N 1
ATOM 3316 C CA . ILE A 1 436 ? -23.151 45.293 3.879 1.00 27.59 436 ILE A CA 1
ATOM 3317 C C . ILE A 1 436 ? -23.332 43.947 4.554 1.00 27.59 436 ILE A C 1
ATOM 3318 O O . ILE A 1 436 ? -24.037 43.837 5.559 1.00 27.59 436 ILE A O 1
ATOM 3323 N N . ALA A 1 437 ? -22.697 42.905 4.034 1.00 28.50 437 ALA A N 1
ATOM 3324 C CA . ALA A 1 437 ? -22.858 41.590 4.638 1.00 28.50 437 ALA A CA 1
ATOM 3325 C C . ALA A 1 437 ? -22.039 41.471 5.906 1.00 28.50 437 ALA A C 1
ATOM 3326 O O . ALA A 1 437 ? -22.452 40.799 6.855 1.00 28.50 437 ALA A O 1
ATOM 3328 N N . SER A 1 438 ? -20.868 42.108 5.934 1.00 29.13 438 SER A N 1
ATOM 3329 C CA . SER A 1 438 ? -20.044 42.088 7.132 1.00 29.13 438 SER A CA 1
ATOM 3330 C C . SER A 1 438 ? -20.689 42.874 8.252 1.00 29.13 438 SER A C 1
ATOM 3331 O O . SER A 1 438 ? -20.660 42.460 9.414 1.00 29.13 438 SER A O 1
ATOM 3334 N N . LEU A 1 439 ? -21.312 43.988 7.917 1.00 27.91 439 LEU A N 1
ATOM 3335 C CA . LEU A 1 439 ? -21.951 44.850 8.894 1.00 27.91 439 LEU A CA 1
ATOM 3336 C C . LEU A 1 439 ? -23.214 44.234 9.485 1.00 27.91 439 LEU A C 1
ATOM 3337 O O . LEU A 1 439 ? -23.743 44.757 10.467 1.00 27.91 439 LEU A O 1
ATOM 3342 N N . ASP A 1 440 ? -23.696 43.129 8.925 1.00 34.88 440 ASP A N 1
ATOM 3343 C CA . ASP A 1 440 ? -24.714 42.316 9.564 1.00 34.88 440 ASP A CA 1
ATOM 3344 C C . ASP A 1 440 ? -24.141 41.097 10.272 1.00 34.88 440 ASP A C 1
ATOM 3345 O O . ASP A 1 440 ? -24.884 40.396 10.960 1.00 34.88 440 ASP A O 1
ATOM 3350 N N . VAL A 1 441 ? -22.853 40.814 10.125 1.00 33.38 441 VAL A N 1
ATOM 3351 C CA . VAL A 1 441 ? -22.232 39.840 11.014 1.00 33.38 441 VAL A CA 1
ATOM 3352 C C . VAL A 1 441 ? -21.730 40.516 12.286 1.00 33.38 441 VAL A C 1
ATOM 3353 O O . VAL A 1 441 ? -21.912 39.984 13.387 1.00 33.38 441 VAL A O 1
ATOM 3357 N N . ALA A 1 442 ? -21.208 41.735 12.177 1.00 35.46 442 ALA A N 1
ATOM 3358 C CA . ALA A 1 442 ? -20.827 42.509 13.350 1.00 35.46 442 ALA A CA 1
ATOM 3359 C C . ALA A 1 442 ? -22.014 43.003 14.161 1.00 35.46 442 ALA A C 1
ATOM 3360 O O . ALA A 1 442 ? -21.808 43.570 15.231 1.00 35.46 442 ALA A O 1
ATOM 3362 N N . SER A 1 443 ? -23.237 42.842 13.678 1.00 37.78 443 SER A N 1
ATOM 3363 C CA . SER A 1 443 ? -24.408 43.021 14.513 1.00 37.78 443 SER A CA 1
ATOM 3364 C C . SER A 1 443 ? -25.089 41.703 14.805 1.00 37.78 443 SER A C 1
ATOM 3365 O O . SER A 1 443 ? -26.146 41.689 15.434 1.00 37.78 443 SER A O 1
ATOM 3368 N N . ALA A 1 444 ? -24.531 40.597 14.334 1.00 39.85 444 ALA A N 1
ATOM 3369 C CA . ALA A 1 444 ? -25.002 39.286 14.730 1.00 39.85 444 ALA A CA 1
ATOM 3370 C C . ALA A 1 444 ? -23.948 38.474 15.455 1.00 39.85 444 ALA A C 1
ATOM 3371 O O . ALA A 1 444 ? -24.230 37.341 15.853 1.00 39.85 444 ALA A O 1
ATOM 3373 N N . MET A 1 445 ? -22.743 39.006 15.629 1.00 40.51 445 MET A N 1
ATOM 3374 C CA . MET A 1 445 ? -21.850 38.464 16.636 1.00 40.51 445 MET A CA 1
ATOM 3375 C C . MET A 1 445 ? -22.255 38.887 18.035 1.00 40.51 445 MET A C 1
ATOM 3376 O O . MET A 1 445 ? -21.736 38.328 19.002 1.00 40.51 445 MET A O 1
ATOM 3381 N N . MET A 1 446 ? -23.165 39.851 18.164 1.00 41.16 446 MET A N 1
ATOM 3382 C CA . MET A 1 446 ? -23.568 40.407 19.446 1.00 41.16 446 MET A CA 1
ATOM 3383 C C . MET A 1 446 ? -25.040 40.154 19.738 1.00 41.16 446 MET A C 1
ATOM 3384 O O . MET A 1 446 ? -25.709 40.995 20.340 1.00 41.16 446 MET A O 1
ATOM 3389 N N . GLU A 1 447 ? -25.562 39.011 19.314 1.00 45.61 447 GLU A N 1
ATOM 3390 C CA . GLU A 1 447 ? -26.969 38.681 19.529 1.00 45.61 447 GLU A CA 1
ATOM 3391 C C . GLU A 1 447 ? -27.173 38.278 20.983 1.00 45.61 447 GLU A C 1
ATOM 3392 O O . GLU A 1 447 ? -26.893 37.143 21.368 1.00 45.61 447 GLU A O 1
ATOM 3398 N N . GLY A 1 448 ? -27.675 39.205 21.797 1.00 44.61 448 GLY A N 1
ATOM 3399 C CA . GLY A 1 448 ? -27.971 38.925 23.183 1.00 44.61 448 GLY A CA 1
ATOM 3400 C C . GLY A 1 448 ? -26.728 38.751 24.034 1.00 44.61 448 GLY A C 1
ATOM 3401 O O . GLY A 1 448 ? -25.896 39.654 24.150 1.00 44.61 448 GLY A O 1
ATOM 3402 N N . PRO A 1 449 ? -26.569 37.572 24.636 1.00 44.28 449 PRO A N 1
ATOM 3403 C CA . PRO A 1 449 ? -25.410 37.342 25.497 1.00 44.28 449 PRO A CA 1
ATOM 3404 C C . PRO A 1 449 ? -24.235 36.784 24.727 1.00 44.28 449 PRO A C 1
ATOM 3405 O O . PRO A 1 449 ? -23.274 36.298 25.324 1.00 44.28 449 PRO A O 1
ATOM 3409 N N . ALA A 1 450 ? -24.313 36.814 23.401 1.00 43.56 450 ALA A N 1
ATOM 3410 C CA . ALA A 1 450 ? -23.218 36.306 22.588 1.00 43.56 450 ALA A CA 1
ATOM 3411 C C . ALA A 1 450 ? -22.039 37.259 22.576 1.00 43.56 450 ALA A C 1
ATOM 3412 O O . ALA A 1 450 ? -20.892 36.818 22.460 1.00 43.56 450 ALA A O 1
ATOM 3414 N N . GLY A 1 451 ? -22.300 38.553 22.694 1.00 45.87 451 GLY A N 1
ATOM 3415 C CA . GLY A 1 451 ? -21.251 39.542 22.613 1.00 45.87 451 GLY A CA 1
ATOM 3416 C C . GLY A 1 451 ? -21.006 40.225 23.936 1.00 45.87 451 GLY A C 1
ATOM 3417 O O . GLY A 1 451 ? -19.947 40.821 24.148 1.00 45.87 451 GLY A O 1
ATOM 3418 N N . ARG A 1 452 ? -21.998 40.155 24.823 1.00 45.95 452 ARG A N 1
ATOM 3419 C CA . ARG A 1 452 ? -21.796 40.603 26.193 1.00 45.95 452 ARG A CA 1
ATOM 3420 C C . ARG A 1 452 ? -20.721 39.773 26.873 1.00 45.95 452 ARG A C 1
ATOM 3421 O O . ARG A 1 452 ? -19.897 40.299 27.621 1.00 45.95 452 ARG A O 1
ATOM 3429 N N . SER A 1 453 ? -20.691 38.478 26.590 1.00 43.68 453 SER A N 1
ATOM 3430 C CA . SER A 1 453 ? -19.592 37.624 27.000 1.00 43.68 453 SER A CA 1
ATOM 3431 C C . SER A 1 453 ? -18.466 37.592 25.986 1.00 43.68 453 SER A C 1
ATOM 3432 O O . SER A 1 453 ? -17.664 36.652 26.003 1.00 43.68 453 SER A O 1
ATOM 3435 N N . LEU A 1 454 ? -18.392 38.573 25.089 1.00 43.16 454 LEU A N 1
ATOM 3436 C CA . LEU A 1 454 ? -17.237 38.737 24.217 1.00 43.16 454 LEU A CA 1
ATOM 3437 C C . LEU A 1 454 ? -16.417 39.966 24.563 1.00 43.16 454 LEU A C 1
ATOM 3438 O O . LEU A 1 454 ? -15.188 39.897 24.596 1.00 43.16 454 LEU A O 1
ATOM 3443 N N . ILE A 1 455 ? -17.058 41.101 24.833 1.00 45.84 455 ILE A N 1
ATOM 3444 C CA . ILE A 1 455 ? -16.270 42.225 25.306 1.00 45.84 455 ILE A CA 1
ATOM 3445 C C . ILE A 1 455 ? -16.017 42.125 26.799 1.00 45.84 455 ILE A C 1
ATOM 3446 O O . ILE A 1 455 ? -15.212 42.890 27.336 1.00 45.84 455 ILE A O 1
ATOM 3451 N N . GLN A 1 456 ? -16.674 41.194 27.490 1.00 50.88 456 GLN A N 1
ATOM 3452 C CA . GLN A 1 456 ? -16.216 40.813 28.819 1.00 50.88 456 GLN A CA 1
ATOM 3453 C C . GLN A 1 456 ? -14.913 40.046 28.737 1.00 50.88 456 GLN A C 1
ATOM 3454 O O . GLN A 1 456 ? -14.163 39.992 29.713 1.00 50.88 456 GLN A O 1
ATOM 3460 N N . GLU A 1 457 ? -14.639 39.422 27.594 1.00 50.19 457 GLU A N 1
ATOM 3461 C CA . GLU A 1 457 ? -13.355 38.768 27.424 1.00 50.19 457 GLU A CA 1
ATOM 3462 C C . GLU A 1 457 ? -12.258 39.772 27.136 1.00 50.19 457 GLU A C 1
ATOM 3463 O O . GLU A 1 457 ? -11.121 39.573 27.570 1.00 50.19 457 GLU A O 1
ATOM 3469 N N . THR A 1 458 ? -12.554 40.844 26.404 1.00 50.19 458 THR A N 1
ATOM 3470 C CA . THR A 1 458 ? -11.485 41.789 26.109 1.00 50.19 458 THR A CA 1
ATOM 3471 C C . THR A 1 458 ? -11.160 42.674 27.308 1.00 50.19 458 THR A C 1
ATOM 3472 O O . THR A 1 458 ? -10.089 43.283 27.333 1.00 50.19 458 THR A O 1
ATOM 3476 N N . PHE A 1 459 ? -12.038 42.740 28.311 1.00 49.62 459 PHE A N 1
ATOM 3477 C CA . PHE A 1 459 ? -11.624 43.305 29.587 1.00 49.62 459 PHE A CA 1
ATOM 3478 C C . PHE A 1 459 ? -10.650 42.371 30.276 1.00 49.62 459 PHE A C 1
ATOM 3479 O O . PHE A 1 459 ? -9.682 42.816 30.893 1.00 49.62 459 PHE A O 1
ATOM 3487 N N . ASP A 1 460 ? -10.881 41.063 30.157 1.00 54.08 460 ASP A N 1
ATOM 3488 C CA . ASP A 1 460 ? -10.008 40.074 30.772 1.00 54.08 460 ASP A CA 1
ATOM 3489 C C . ASP A 1 460 ? -8.642 40.020 30.111 1.00 54.08 460 ASP A C 1
ATOM 3490 O O . ASP A 1 460 ? -7.713 39.453 30.689 1.00 54.08 460 ASP A O 1
ATOM 3495 N N . GLU A 1 461 ? -8.503 40.558 28.905 1.00 55.12 461 GLU A N 1
ATOM 3496 C CA . GLU A 1 461 ? -7.174 40.712 28.337 1.00 55.12 461 GLU A CA 1
ATOM 3497 C C . GLU A 1 461 ? -6.607 42.083 28.657 1.00 55.12 461 GLU A C 1
ATOM 3498 O O . GLU A 1 461 ? -5.391 42.282 28.610 1.00 55.12 461 GLU A O 1
ATOM 3504 N N . ALA A 1 462 ? -7.470 43.038 28.996 1.00 52.94 462 ALA A N 1
ATOM 3505 C CA . ALA A 1 462 ? -6.989 44.383 29.275 1.00 52.94 462 ALA A CA 1
ATOM 3506 C C . ALA A 1 462 ? -6.846 44.640 30.771 1.00 52.94 462 ALA A C 1
ATOM 3507 O O . ALA A 1 462 ? -5.883 45.276 31.203 1.00 52.94 462 ALA A O 1
ATOM 3509 N N . LEU A 1 463 ? -7.780 44.157 31.585 1.00 54.90 463 LEU A N 1
ATOM 3510 C CA . LEU A 1 463 ? -7.583 44.245 33.023 1.00 54.90 463 LEU A CA 1
ATOM 3511 C C . LEU A 1 463 ? -6.722 43.123 33.561 1.00 54.90 463 LEU A C 1
ATOM 3512 O O . LEU A 1 463 ? -6.521 43.056 34.775 1.00 54.90 463 LEU A O 1
ATOM 3517 N N . SER A 1 464 ? -6.235 42.229 32.707 1.00 57.77 464 SER A N 1
ATOM 3518 C CA . SER A 1 464 ? -5.070 41.421 33.028 1.00 57.77 464 SER A CA 1
ATOM 3519 C C . SER A 1 464 ? -3.888 41.804 32.159 1.00 57.77 464 SER A C 1
ATOM 3520 O O . SER A 1 464 ? -2.968 41.003 31.981 1.00 57.77 464 SER A O 1
ATOM 3523 N N . PHE A 1 465 ? -3.928 42.984 31.564 1.00 56.01 465 PHE A N 1
ATOM 3524 C CA . PHE A 1 465 ? -2.719 43.664 31.144 1.00 56.01 465 PHE A CA 1
ATOM 3525 C C . PHE A 1 465 ? -2.393 44.791 32.104 1.00 56.01 465 PHE A C 1
ATOM 3526 O O . PHE A 1 465 ? -1.233 44.963 32.481 1.00 56.01 465 PHE A O 1
ATOM 3534 N N . ARG A 1 466 ? -3.414 45.546 32.523 1.00 56.19 466 ARG A N 1
ATOM 3535 C CA . ARG A 1 466 ? -3.216 46.633 33.475 1.00 56.19 466 ARG A CA 1
ATOM 3536 C C . ARG A 1 466 ? -2.795 46.115 34.838 1.00 56.19 466 ARG A C 1
ATOM 3537 O O . ARG A 1 466 ? -2.140 46.836 35.598 1.00 56.19 466 ARG A O 1
ATOM 3545 N N . ARG A 1 467 ? -3.174 44.886 35.172 1.00 66.56 467 ARG A N 1
ATOM 3546 C CA . ARG A 1 467 ? -2.595 44.233 36.335 1.00 66.56 467 ARG A CA 1
ATOM 3547 C C . ARG A 1 467 ? -1.118 43.955 36.096 1.00 66.56 467 ARG A C 1
ATOM 3548 O O . ARG A 1 467 ? -0.253 44.543 36.751 1.00 66.56 467 ARG A O 1
ATOM 3556 N N . ALA A 1 468 ? -0.804 43.130 35.098 1.00 60.33 468 ALA A N 1
ATOM 3557 C CA . ALA A 1 468 ? 0.545 42.615 34.917 1.00 60.33 468 ALA A CA 1
ATOM 3558 C C . ALA A 1 468 ? 1.470 43.576 34.200 1.00 60.33 468 ALA A C 1
ATOM 3559 O O . ALA A 1 468 ? 2.510 43.141 33.701 1.00 60.33 468 ALA A O 1
ATOM 3561 N N . LEU A 1 469 ? 1.121 44.853 34.110 1.00 63.04 469 LEU A N 1
ATOM 3562 C CA . LEU A 1 469 ? 2.081 45.879 33.739 1.00 63.04 469 LEU A CA 1
ATOM 3563 C C . LEU A 1 469 ? 2.495 46.729 34.924 1.00 63.04 469 LEU A C 1
ATOM 3564 O O . LEU A 1 469 ? 3.649 47.154 35.004 1.00 63.04 469 LEU A O 1
ATOM 3569 N N . ALA A 1 470 ? 1.580 46.995 35.851 1.00 71.75 470 ALA A N 1
ATOM 3570 C CA . ALA A 1 470 ? 1.981 47.538 37.140 1.00 71.75 470 ALA A CA 1
ATOM 3571 C C . ALA A 1 470 ? 2.484 46.456 38.083 1.00 71.75 470 ALA A C 1
ATOM 3572 O O . ALA A 1 470 ? 3.022 46.784 39.141 1.00 71.75 470 ALA A O 1
ATOM 3574 N N . ASN A 1 471 ? 2.321 45.181 37.724 1.00 71.98 471 ASN A N 1
ATOM 3575 C CA . ASN A 1 471 ? 2.896 44.063 38.459 1.00 71.98 471 ASN A CA 1
ATOM 3576 C C . ASN A 1 471 ? 4.298 43.715 37.983 1.00 71.98 471 ASN A C 1
ATOM 3577 O O . ASN A 1 471 ? 4.771 42.600 38.227 1.00 71.98 471 ASN A O 1
ATOM 3582 N N . VAL A 1 472 ? 4.949 44.626 37.262 1.00 76.73 472 VAL A N 1
ATOM 3583 C CA . VAL A 1 472 ? 6.399 44.624 37.166 1.00 76.73 472 VAL A CA 1
ATOM 3584 C C . VAL A 1 472 ? 6.993 45.694 38.074 1.00 76.73 472 VAL A C 1
ATOM 3585 O O . VAL A 1 472 ? 8.210 45.693 38.310 1.00 76.73 472 VAL A O 1
ATOM 3589 N N . ARG A 1 473 ? 6.161 46.582 38.633 1.00 83.75 473 ARG A N 1
ATOM 3590 C CA . ARG A 1 473 ? 6.625 47.554 39.617 1.00 83.75 473 ARG A CA 1
ATOM 3591 C C . ARG A 1 473 ? 6.893 46.939 40.983 1.00 83.75 473 ARG A C 1
ATOM 3592 O O . ARG A 1 473 ? 7.428 47.628 41.854 1.00 83.75 473 ARG A O 1
ATOM 3600 N N . GLN A 1 474 ? 6.523 45.678 41.197 1.00 82.28 474 GLN A N 1
ATOM 3601 C CA . GLN A 1 474 ? 6.964 44.953 42.378 1.00 82.28 474 GLN A CA 1
ATOM 3602 C C . GLN A 1 474 ? 8.386 44.429 42.241 1.00 82.28 474 GLN A C 1
ATOM 3603 O O . GLN A 1 474 ? 8.972 44.000 43.238 1.00 82.28 474 GLN A O 1
ATOM 3609 N N . ASN A 1 475 ? 8.955 44.465 41.036 1.00 90.27 475 ASN A N 1
ATOM 3610 C CA . ASN A 1 475 ? 10.362 44.156 40.803 1.00 90.27 475 ASN A CA 1
ATOM 3611 C C . ASN A 1 475 ? 11.233 45.366 41.123 1.00 90.27 475 ASN A C 1
ATOM 3612 O O . ASN A 1 475 ? 10.801 46.258 41.861 1.00 90.27 475 ASN A O 1
ATOM 3617 N N . LEU A 1 476 ? 12.472 45.382 40.615 1.00 98.45 476 LEU A N 1
ATOM 3618 C CA . LEU A 1 476 ? 13.438 46.428 40.949 1.00 98.45 476 LEU A CA 1
ATOM 3619 C C . LEU A 1 476 ? 12.948 47.784 40.441 1.00 98.45 476 LEU A C 1
ATOM 3620 O O . LEU A 1 476 ? 12.897 48.064 39.240 1.00 98.45 476 LEU A O 1
ATOM 3625 N N . ASP A 1 477 ? 12.448 48.573 41.385 1.00 98.38 477 ASP A N 1
ATOM 3626 C CA . ASP A 1 477 ? 11.804 49.861 41.149 1.00 98.38 477 ASP A CA 1
ATOM 3627 C C . ASP A 1 477 ? 12.198 50.828 42.257 1.00 98.38 477 ASP A C 1
ATOM 3628 O O . ASP A 1 477 ? 11.356 51.287 43.031 1.00 98.38 477 ASP A O 1
ATOM 3633 N N . ARG A 1 478 ? 13.519 51.026 42.371 1.00 112.67 478 ARG A N 1
ATOM 3634 C CA . ARG A 1 478 ? 14.205 51.693 43.479 1.00 112.67 478 ARG A CA 1
ATOM 3635 C C . ARG A 1 478 ? 13.534 52.990 43.932 1.00 112.67 478 ARG A C 1
ATOM 3636 O O . ARG A 1 478 ? 13.127 53.112 45.093 1.00 112.67 478 ARG A O 1
ATOM 3644 N N . ASN A 1 479 ? 13.397 53.970 43.039 1.00 113.65 479 ASN A N 1
ATOM 3645 C CA . ASN A 1 479 ? 12.658 55.176 43.401 1.00 113.65 479 ASN A CA 1
ATOM 3646 C C . ASN A 1 479 ? 11.382 55.344 42.588 1.00 113.65 479 ASN A C 1
ATOM 3647 O O . ASN A 1 479 ? 10.286 55.219 43.148 1.00 113.65 479 ASN A O 1
ATOM 3652 N N . ASP A 1 480 ? 11.496 55.581 41.278 1.00 107.39 480 ASP A N 1
ATOM 3653 C CA . ASP A 1 480 ? 10.355 55.601 40.361 1.00 107.39 480 ASP A CA 1
ATOM 3654 C C . ASP A 1 480 ? 10.929 55.499 38.956 1.00 107.39 480 ASP A C 1
ATOM 3655 O O . ASP A 1 480 ? 11.460 56.491 38.448 1.00 107.39 480 ASP A O 1
ATOM 3660 N N . TRP A 1 481 ? 10.813 54.333 38.317 1.00 99.21 481 TRP A N 1
ATOM 3661 C CA . TRP A 1 481 ? 11.295 54.244 36.938 1.00 99.21 481 TRP A CA 1
ATOM 3662 C C . TRP A 1 481 ? 10.503 53.162 36.199 1.00 99.21 481 TRP A C 1
ATOM 3663 O O . TRP A 1 481 ? 10.951 52.016 36.104 1.00 99.21 481 TRP A O 1
ATOM 3674 N N . TRP A 1 482 ? 9.374 53.564 35.613 1.00 79.23 482 TRP A N 1
ATOM 3675 C CA . TRP A 1 482 ? 8.528 52.722 34.768 1.00 79.23 482 TRP A CA 1
ATOM 3676 C C . TRP A 1 482 ? 7.469 53.604 34.126 1.00 79.23 482 TRP A C 1
ATOM 3677 O O . TRP A 1 482 ? 7.219 54.727 34.571 1.00 79.23 482 TRP A O 1
ATOM 3688 N N . PHE A 1 483 ? 6.881 53.081 33.050 1.00 74.84 483 PHE A N 1
ATOM 3689 C CA . PHE A 1 483 ? 5.732 53.688 32.409 1.00 74.84 483 PHE A CA 1
ATOM 3690 C C . PHE A 1 483 ? 4.585 53.789 33.396 1.00 74.84 483 PHE A C 1
ATOM 3691 O O . PHE A 1 483 ? 4.128 52.780 33.939 1.00 74.84 483 PHE A O 1
ATOM 3699 N N . GLY A 1 484 ? 4.143 55.010 33.651 1.00 67.43 484 GLY A N 1
ATOM 3700 C CA . GLY A 1 484 ? 3.017 55.190 34.534 1.00 67.43 484 GLY A CA 1
ATOM 3701 C C . GLY A 1 484 ? 1.731 54.884 33.810 1.00 67.43 484 GLY A C 1
ATOM 3702 O O . GLY A 1 484 ? 1.288 55.684 32.988 1.00 67.43 484 GLY A O 1
ATOM 3703 N N . VAL A 1 485 ? 1.137 53.720 34.080 1.00 63.63 485 VAL A N 1
ATOM 3704 C CA . VAL A 1 485 ? -0.179 53.429 33.537 1.00 63.63 485 VAL A CA 1
ATOM 3705 C C . VAL A 1 485 ? -1.174 54.390 34.188 1.00 63.63 485 VAL A C 1
ATOM 3706 O O . VAL A 1 485 ? -0.989 54.834 35.327 1.00 63.63 485 VAL A O 1
ATOM 3710 N N . TRP A 1 486 ? -2.238 54.728 33.463 1.00 64.09 486 TRP A N 1
ATOM 3711 C CA . TRP A 1 486 ? -3.161 55.757 33.920 1.00 64.09 486 TRP A CA 1
ATOM 3712 C C . TRP A 1 486 ? -4.240 55.194 34.845 1.00 64.09 486 TRP A C 1
ATOM 3713 O O . TRP A 1 486 ? -5.333 55.758 34.950 1.00 64.09 486 TRP A O 1
ATOM 3724 N N . GLN A 1 487 ? -3.949 54.071 35.517 1.00 70.73 487 GLN A N 1
ATOM 3725 C CA . GLN A 1 487 ? -4.759 53.568 36.633 1.00 70.73 487 GLN A CA 1
ATOM 3726 C C . GLN A 1 487 ? -3.907 53.247 37.865 1.00 70.73 487 GLN A C 1
ATOM 3727 O O . GLN A 1 487 ? -3.980 52.140 38.404 1.00 70.73 487 GLN A O 1
ATOM 3733 N N . PRO A 1 488 ? -3.113 54.197 38.381 1.00 75.81 488 PRO A N 1
ATOM 3734 C CA . PRO A 1 488 ? -2.126 53.831 39.412 1.00 75.81 488 PRO A CA 1
ATOM 3735 C C . PRO A 1 488 ? -2.707 53.616 40.806 1.00 75.81 488 PRO A C 1
ATOM 3736 O O . PRO A 1 488 ? -1.987 53.144 41.696 1.00 75.81 488 PRO A O 1
ATOM 3740 N N . GLU A 1 489 ? -3.975 53.940 41.015 1.00 78.69 489 GLU A N 1
ATOM 3741 C CA . GLU A 1 489 ? -4.656 53.810 42.294 1.00 78.69 489 GLU A CA 1
ATOM 3742 C C . GLU A 1 489 ? -5.347 52.448 42.374 1.00 78.69 489 GLU A C 1
ATOM 3743 O O . GLU A 1 489 ? -4.972 51.505 41.673 1.00 78.69 489 GLU A O 1
ATOM 3749 N N . GLN A 1 490 ? -6.355 52.352 43.244 1.00 83.76 490 GLN A N 1
ATOM 3750 C CA . GLN A 1 490 ? -7.063 51.165 43.727 1.00 83.76 490 GLN A CA 1
ATOM 3751 C C . GLN A 1 490 ? -7.420 50.090 42.708 1.00 83.76 490 GLN A C 1
ATOM 3752 O O . GLN A 1 490 ? -7.594 48.924 43.072 1.00 83.76 490 GLN A O 1
ATOM 3758 N N . VAL A 1 491 ? -7.526 50.454 41.436 1.00 81.09 491 VAL A N 1
ATOM 3759 C CA . VAL A 1 491 ? -8.113 49.583 40.427 1.00 81.09 491 VAL A CA 1
ATOM 3760 C C . VAL A 1 491 ? -7.050 48.713 39.766 1.00 81.09 491 VAL A C 1
ATOM 3761 O O . VAL A 1 491 ? -7.283 48.132 38.701 1.00 81.09 491 VAL A O 1
ATOM 3765 N N . GLU A 1 492 ? -5.881 48.615 40.395 1.00 82.45 492 GLU A N 1
ATOM 3766 C CA . GLU A 1 492 ? -4.791 47.768 39.918 1.00 82.45 492 GLU A CA 1
ATOM 3767 C C . GLU A 1 492 ? -5.161 46.307 40.130 1.00 82.45 492 GLU A C 1
ATOM 3768 O O . GLU A 1 492 ? -5.068 45.785 41.242 1.00 82.45 492 GLU A O 1
ATOM 3774 N N . GLY A 1 493 ? -5.583 45.639 39.071 1.00 80.60 493 GLY A N 1
ATOM 3775 C CA . GLY A 1 493 ? -5.863 44.216 39.121 1.00 80.60 493 GLY A CA 1
ATOM 3776 C C . GLY A 1 493 ? -7.205 43.883 38.501 1.00 80.60 493 GLY A C 1
ATOM 3777 O O . GLY A 1 493 ? -8.084 44.728 38.348 1.00 80.60 493 GLY A O 1
ATOM 3778 N N . THR A 1 494 ? -7.368 42.607 38.158 1.00 81.51 494 THR A N 1
ATOM 3779 C CA . THR A 1 494 ? -8.562 42.103 37.488 1.00 81.51 494 THR A CA 1
ATOM 3780 C C . THR A 1 494 ? -9.704 41.762 38.444 1.00 81.51 494 THR A C 1
ATOM 3781 O O . THR A 1 494 ? -10.298 40.682 38.356 1.00 81.51 494 THR A O 1
ATOM 3785 N N . ASP A 1 495 ? -10.060 42.699 39.323 1.00 87.15 495 ASP A N 1
ATOM 3786 C CA . ASP A 1 495 ? -10.989 42.377 40.402 1.00 87.15 495 ASP A CA 1
ATOM 3787 C C . ASP A 1 495 ? -12.436 42.355 39.915 1.00 87.15 495 ASP A C 1
ATOM 3788 O O . ASP A 1 495 ? -13.084 41.304 39.916 1.00 87.15 495 ASP A O 1
ATOM 3793 N N . GLN A 1 496 ? -12.945 43.499 39.461 1.00 80.43 496 GLN A N 1
ATOM 3794 C CA . GLN A 1 496 ? -14.338 43.590 39.045 1.00 80.43 496 GLN A CA 1
ATOM 3795 C C . GLN A 1 496 ? -14.517 44.787 38.128 1.00 80.43 496 GLN A C 1
ATOM 3796 O O . GLN A 1 496 ? -13.848 45.811 38.279 1.00 80.43 496 GLN A O 1
ATOM 3802 N N . VAL A 1 497 ? -15.428 44.642 37.175 1.00 70.25 497 VAL A N 1
ATOM 3803 C CA . VAL A 1 497 ? -15.730 45.708 36.232 1.00 70.25 497 VAL A CA 1
ATOM 3804 C C . VAL A 1 497 ? -16.973 46.474 36.673 1.00 70.25 497 VAL A C 1
ATOM 3805 O O . VAL A 1 497 ? -18.089 46.227 36.203 1.00 70.25 497 VAL A O 1
ATOM 3809 N N . GLY A 1 498 ? -16.785 47.434 37.564 1.00 68.48 498 GLY A N 1
ATOM 3810 C CA . GLY A 1 498 ? -17.892 48.155 38.152 1.00 68.48 498 GLY A CA 1
ATOM 3811 C C . GLY A 1 498 ? -18.066 49.533 37.547 1.00 68.48 498 GLY A C 1
ATOM 3812 O O . GLY A 1 498 ? -17.104 50.186 37.161 1.00 68.48 498 GLY A O 1
ATOM 3813 N N . THR A 1 499 ? -19.312 49.975 37.493 1.00 71.19 499 THR A N 1
ATOM 3814 C CA . THR A 1 499 ? -19.656 51.263 36.919 1.00 71.19 499 THR A CA 1
ATOM 3815 C C . THR A 1 499 ? -19.516 52.414 37.911 1.00 71.19 499 THR A C 1
ATOM 3816 O O . THR A 1 499 ? -20.003 53.514 37.629 1.00 71.19 499 THR A O 1
ATOM 3820 N N . HIS A 1 500 ? -18.870 52.200 39.058 1.00 73.33 500 HIS A N 1
ATOM 3821 C CA . HIS A 1 500 ? -18.681 53.266 40.032 1.00 73.33 500 HIS A CA 1
ATOM 3822 C C . HIS A 1 500 ? -17.284 53.339 40.620 1.00 73.33 500 HIS A C 1
ATOM 3823 O O . HIS A 1 500 ? -17.008 54.273 41.378 1.00 73.33 500 HIS A O 1
ATOM 3830 N N . ASP A 1 501 ? -16.405 52.396 40.314 1.00 77.08 501 ASP A N 1
ATOM 3831 C CA . ASP A 1 501 ? -15.005 52.514 40.675 1.00 77.08 501 ASP A CA 1
ATOM 3832 C C . ASP A 1 501 ? -14.123 52.804 39.473 1.00 77.08 501 ASP A C 1
ATOM 3833 O O . ASP A 1 501 ? -12.916 53.003 39.641 1.00 77.08 501 ASP A O 1
ATOM 3838 N N . TRP A 1 502 ? -14.689 52.818 38.267 1.00 62.63 502 TRP A N 1
ATOM 3839 C CA . TRP A 1 502 ? -13.954 53.214 37.077 1.00 62.63 502 TRP A CA 1
ATOM 3840 C C . TRP A 1 502 ? -14.247 54.632 36.648 1.00 62.63 502 TRP A C 1
ATOM 3841 O O . TRP A 1 502 ? -13.533 55.159 35.794 1.00 62.63 502 TRP A O 1
ATOM 3852 N N . VAL A 1 503 ? -15.299 55.236 37.197 1.00 63.26 503 VAL A N 1
ATOM 3853 C CA . VAL A 1 503 ? -15.584 56.635 36.941 1.00 63.26 503 VAL A CA 1
ATOM 3854 C C . VAL A 1 503 ? -14.466 57.474 37.521 1.00 63.26 503 VAL A C 1
ATOM 3855 O O . VAL A 1 503 ? -13.936 57.166 38.595 1.00 63.26 503 VAL A O 1
ATOM 3859 N N . LEU A 1 504 ? -14.053 58.492 36.780 1.00 76.77 504 LEU A N 1
ATOM 3860 C CA . LEU A 1 504 ? -13.139 59.482 37.323 1.00 76.77 504 LEU A CA 1
ATOM 3861 C C . LEU A 1 504 ? -13.810 60.205 38.477 1.00 76.77 504 LEU A C 1
ATOM 3862 O O . LEU A 1 504 ? -14.940 60.685 38.351 1.00 76.77 504 LEU A O 1
ATOM 3867 N N . GLU A 1 505 ? -13.127 60.243 39.615 1.00 88.40 505 GLU A N 1
ATOM 3868 C CA . GLU A 1 505 ? -13.686 60.873 40.794 1.00 88.40 505 GLU A CA 1
ATOM 3869 C C . GLU A 1 505 ? -13.666 62.391 40.627 1.00 88.40 505 GLU A C 1
ATOM 3870 O O . GLU A 1 505 ? -12.746 62.935 40.010 1.00 88.40 505 GLU A O 1
ATOM 3876 N N . PRO A 1 506 ? -14.681 63.090 41.136 1.00 90.69 506 PRO A N 1
ATOM 3877 C CA . PRO A 1 506 ? -14.766 64.541 40.927 1.00 90.69 506 PRO A CA 1
ATOM 3878 C C . PRO A 1 506 ? -13.668 65.281 41.674 1.00 90.69 506 PRO A C 1
ATOM 3879 O O . PRO A 1 506 ? -13.483 65.092 42.879 1.00 90.69 506 PRO A O 1
ATOM 3883 N N . SER A 1 507 ? -12.962 66.150 40.939 1.00 93.36 507 SER A N 1
ATOM 3884 C CA . SER A 1 507 ? -11.810 66.932 41.415 1.00 93.36 507 SER A CA 1
ATOM 3885 C C . SER A 1 507 ? -10.745 66.056 42.072 1.00 93.36 507 SER A C 1
ATOM 3886 O O . SER A 1 507 ? -10.141 66.424 43.079 1.00 93.36 507 SER A O 1
ATOM 3889 N N . ALA A 1 508 ? -10.500 64.888 41.489 1.00 92.25 508 ALA A N 1
ATOM 3890 C CA . ALA A 1 508 ? -9.499 63.972 42.013 1.00 92.25 508 ALA A CA 1
ATOM 3891 C C . ALA A 1 508 ? -8.125 64.345 41.462 1.00 92.25 508 ALA A C 1
ATOM 3892 O O . ALA A 1 508 ? -7.931 65.426 40.902 1.00 92.25 508 ALA A O 1
ATOM 3894 N N . ASP A 1 509 ? -7.147 63.454 41.633 1.00 91.35 509 ASP A N 1
ATOM 3895 C CA . ASP A 1 509 ? -5.804 63.734 41.143 1.00 91.35 509 ASP A CA 1
ATOM 3896 C C . ASP A 1 509 ? -5.137 62.479 40.589 1.00 91.35 509 ASP A C 1
ATOM 3897 O O . ASP A 1 509 ? -3.913 62.329 40.668 1.00 91.35 509 ASP A O 1
ATOM 3902 N N . TRP A 1 510 ? -5.922 61.555 40.046 1.00 81.66 510 TRP A N 1
ATOM 3903 C CA . TRP A 1 510 ? -5.386 60.472 39.237 1.00 81.66 510 TRP A CA 1
ATOM 3904 C C . TRP A 1 510 ? -5.741 60.651 37.772 1.00 81.66 510 TRP A C 1
ATOM 3905 O O . TRP A 1 510 ? -5.431 59.777 36.959 1.00 81.66 510 TRP A O 1
ATOM 3916 N N . HIS A 1 511 ? -6.410 61.748 37.424 1.00 83.52 511 HIS A N 1
ATOM 3917 C CA . HIS A 1 511 ? -6.586 62.142 36.033 1.00 83.52 511 HIS A CA 1
ATOM 3918 C C . HIS A 1 511 ? -6.003 63.522 35.760 1.00 83.52 511 HIS A C 1
ATOM 3919 O O . HIS A 1 511 ? -5.149 63.657 34.880 1.00 83.52 511 HIS A O 1
ATOM 3926 N N . GLY A 1 512 ? -6.416 64.546 36.494 1.00 84.99 512 GLY A N 1
ATOM 3927 C CA . GLY A 1 512 ? -5.936 65.894 36.272 1.00 84.99 512 GLY A CA 1
ATOM 3928 C C . GLY A 1 512 ? -6.962 66.846 35.702 1.00 84.99 512 GLY A C 1
ATOM 3929 O O . GLY A 1 512 ? -6.722 68.059 35.710 1.00 84.99 512 GLY A O 1
ATOM 3930 N N . PHE A 1 513 ? -8.082 66.349 35.197 1.00 85.43 513 PHE A N 1
ATOM 3931 C CA . PHE A 1 513 ? -9.139 67.223 34.704 1.00 85.43 513 PHE A CA 1
ATOM 3932 C C . PHE A 1 513 ? -9.886 67.772 35.908 1.00 85.43 513 PHE A C 1
ATOM 3933 O O . PHE A 1 513 ? -10.586 67.030 36.603 1.00 85.43 513 PHE A O 1
ATOM 3941 N N . GLY A 1 514 ? -9.716 69.063 36.173 1.00 93.94 514 GLY A N 1
ATOM 3942 C CA . GLY A 1 514 ? -10.304 69.652 37.357 1.00 93.94 514 GLY A CA 1
ATOM 3943 C C . GLY A 1 514 ? -11.800 69.854 37.221 1.00 93.94 514 GLY A C 1
ATOM 3944 O O . GLY A 1 514 ? -12.316 70.145 36.142 1.00 93.94 514 GLY A O 1
ATOM 3945 N N . ASP A 1 515 ? -12.488 69.692 38.358 1.00 92.02 515 ASP A N 1
ATOM 3946 C CA . ASP A 1 515 ? -13.939 69.865 38.499 1.00 92.02 515 ASP A CA 1
ATOM 3947 C C . ASP A 1 515 ? -14.712 68.968 37.535 1.00 92.02 515 ASP A C 1
ATOM 3948 O O . ASP A 1 515 ? -15.488 69.430 36.695 1.00 92.02 515 ASP A O 1
ATOM 3953 N N . ILE A 1 516 ? -14.471 67.666 37.656 1.00 91.06 516 ILE A N 1
ATOM 3954 C CA . ILE A 1 516 ? -15.290 66.675 36.981 1.00 91.06 516 ILE A CA 1
ATOM 3955 C C . ILE A 1 516 ? -16.675 66.659 37.610 1.00 91.06 516 ILE A C 1
ATOM 3956 O O . ILE A 1 516 ? -16.813 66.656 38.839 1.00 91.06 516 ILE A O 1
ATOM 3961 N N . ALA A 1 517 ? -17.711 66.677 36.774 1.00 82.93 517 ALA A N 1
ATOM 3962 C CA . ALA A 1 517 ? -19.072 66.656 37.283 1.00 82.93 517 ALA A CA 1
ATOM 3963 C C . ALA A 1 517 ? -19.454 65.252 37.762 1.00 82.93 517 ALA A C 1
ATOM 3964 O O . ALA A 1 517 ? -18.656 64.311 37.747 1.00 82.93 517 ALA A O 1
ATOM 3966 N N . GLU A 1 518 ? -20.705 65.111 38.191 1.00 81.39 518 GLU A N 1
ATOM 3967 C CA . GLU A 1 518 ? -21.125 63.951 38.971 1.00 81.39 518 GLU A CA 1
ATOM 3968 C C . GLU A 1 518 ? -21.413 62.761 38.066 1.00 81.39 518 GLU A C 1
ATOM 3969 O O . GLU A 1 518 ? -22.431 62.749 37.363 1.00 81.39 518 GLU A O 1
ATOM 3975 N N . ASP A 1 519 ? -20.521 61.762 38.112 1.00 75.29 519 ASP A N 1
ATOM 3976 C CA . ASP A 1 519 ? -20.686 60.435 37.507 1.00 75.29 519 ASP A CA 1
ATOM 3977 C C . ASP A 1 519 ? -20.902 60.539 35.994 1.00 75.29 519 ASP A C 1
ATOM 3978 O O . ASP A 1 519 ? -21.986 60.309 35.459 1.00 75.29 519 ASP A O 1
ATOM 3983 N N . TYR A 1 520 ? -19.827 60.919 35.330 1.00 68.95 520 TYR A N 1
ATOM 3984 C CA . TYR A 1 520 ? -19.900 61.468 33.988 1.00 68.95 520 TYR A CA 1
ATOM 3985 C C . TYR A 1 520 ? -19.038 60.741 32.980 1.00 68.95 520 TYR A C 1
ATOM 3986 O O . TYR A 1 520 ? -19.433 60.601 31.826 1.00 68.95 520 TYR A O 1
ATOM 3995 N N . VAL A 1 521 ? -17.856 60.301 33.385 1.00 57.05 521 VAL A N 1
ATOM 3996 C CA . VAL A 1 521 ? -16.769 60.059 32.451 1.00 57.05 521 VAL A CA 1
ATOM 3997 C C . VAL A 1 521 ? -16.144 58.687 32.581 1.00 57.05 521 VAL A C 1
ATOM 3998 O O . VAL A 1 521 ? -14.914 58.620 32.654 1.00 57.05 521 VAL A O 1
ATOM 4002 N N . LEU A 1 522 ? -16.944 57.625 32.754 1.00 50.63 522 LEU A N 1
ATOM 4003 C CA . LEU A 1 522 ? -16.382 56.302 33.035 1.00 50.63 522 LEU A CA 1
ATOM 4004 C C . LEU A 1 522 ? -15.348 55.853 32.017 1.00 50.63 522 LEU A C 1
ATOM 4005 O O . LEU A 1 522 ? -15.616 55.809 30.818 1.00 50.63 522 LEU A O 1
ATOM 4010 N N . LEU A 1 523 ? -14.127 55.670 32.497 1.00 48.92 523 LEU A N 1
ATOM 4011 C CA . LEU A 1 523 ? -13.013 55.356 31.624 1.00 48.92 523 LEU A CA 1
ATOM 4012 C C . LEU A 1 523 ? -13.198 53.972 31.032 1.00 48.92 523 LEU A C 1
ATOM 4013 O O . LEU A 1 523 ? -13.803 53.094 31.647 1.00 48.92 523 LEU A O 1
ATOM 4018 N N . ASP A 1 524 ? -12.718 53.795 29.817 1.00 48.75 524 ASP A N 1
ATOM 4019 C CA . ASP A 1 524 ? -12.862 52.526 29.139 1.00 48.75 524 ASP A CA 1
ATOM 4020 C C . ASP A 1 524 ? -11.713 51.626 29.556 1.00 48.75 524 ASP A C 1
ATOM 4021 O O . ASP A 1 524 ? -10.556 51.970 29.312 1.00 48.75 524 ASP A O 1
ATOM 4026 N N . PRO A 1 525 ? -11.977 50.469 30.158 1.00 48.65 525 PRO A N 1
ATOM 4027 C CA . PRO A 1 525 ? -10.901 49.605 30.647 1.00 48.65 525 PRO A CA 1
ATOM 4028 C C . PRO A 1 525 ? -10.143 48.851 29.568 1.00 48.65 525 PRO A C 1
ATOM 4029 O O . PRO A 1 525 ? -9.295 48.024 29.903 1.00 48.65 525 PRO A O 1
ATOM 4033 N N . ILE A 1 526 ? -10.437 49.118 28.301 1.00 47.98 526 ILE A N 1
ATOM 4034 C CA . ILE A 1 526 ? -9.750 48.503 27.188 1.00 47.98 526 ILE A CA 1
ATOM 4035 C C . ILE A 1 526 ? -8.711 49.431 26.564 1.00 47.98 526 ILE A C 1
ATOM 4036 O O . ILE A 1 526 ? -7.645 48.963 26.149 1.00 47.98 526 ILE A O 1
ATOM 4041 N N . LYS A 1 527 ? -8.949 50.740 26.569 1.00 48.22 527 LYS A N 1
ATOM 4042 C CA . LYS A 1 527 ? -8.003 51.720 26.047 1.00 48.22 527 LYS A CA 1
ATOM 4043 C C . LYS A 1 527 ? -7.029 52.090 27.158 1.00 48.22 527 LYS A C 1
ATOM 4044 O O . LYS A 1 527 ? -7.148 53.122 27.819 1.00 48.22 527 LYS A O 1
ATOM 4050 N N . VAL A 1 528 ? -6.046 51.220 27.366 1.00 47.91 528 VAL A N 1
ATOM 4051 C CA . VAL A 1 528 ? -5.075 51.429 28.432 1.00 47.91 528 VAL A CA 1
ATOM 4052 C C . VAL A 1 528 ? -4.119 52.550 28.040 1.00 47.91 528 VAL A C 1
ATOM 4053 O O . VAL A 1 528 ? -3.401 52.470 27.038 1.00 47.91 528 VAL A O 1
ATOM 4057 N N . THR A 1 529 ? -4.135 53.630 28.819 1.00 52.08 529 THR A N 1
ATOM 4058 C CA . THR A 1 529 ? -3.488 54.887 28.446 1.00 52.08 529 THR A CA 1
ATOM 4059 C C . THR A 1 529 ? -2.117 54.967 29.104 1.00 52.08 529 THR A C 1
ATOM 4060 O O . THR A 1 529 ? -1.944 55.581 30.150 1.00 52.08 529 THR A O 1
ATOM 4064 N N . LEU A 1 530 ? -1.129 54.351 28.468 1.00 52.85 530 LEU A N 1
ATOM 4065 C CA . LEU A 1 530 ? 0.211 54.363 29.031 1.00 52.85 530 LEU A CA 1
ATOM 4066 C C . LEU A 1 530 ? 0.815 55.751 28.955 1.00 52.85 530 LEU A C 1
ATOM 4067 O O . LEU A 1 530 ? 0.866 56.361 27.883 1.00 52.85 530 LEU A O 1
ATOM 4072 N N . THR A 1 531 ? 1.254 56.255 30.100 1.00 62.78 531 THR A N 1
ATOM 4073 C CA . THR A 1 531 ? 2.041 57.475 30.174 1.00 62.78 531 THR A CA 1
ATOM 4074 C C . THR A 1 531 ? 3.490 57.080 30.411 1.00 62.78 531 THR A C 1
ATOM 4075 O O . THR A 1 531 ? 3.812 56.433 31.411 1.00 62.78 531 THR A O 1
ATOM 4079 N N . THR A 1 532 ? 4.337 57.419 29.458 1.00 76.29 532 THR A N 1
ATOM 4080 C CA . THR A 1 532 ? 5.761 57.246 29.604 1.00 76.29 532 THR A CA 1
ATOM 4081 C C . THR A 1 532 ? 6.292 58.285 30.595 1.00 76.29 532 THR A C 1
ATOM 4082 O O . THR A 1 532 ? 5.711 59.362 30.732 1.00 76.29 532 THR A O 1
ATOM 4086 N N . PRO A 1 533 ? 7.381 57.989 31.308 1.00 82.84 533 PRO A N 1
ATOM 4087 C CA . PRO A 1 533 ? 7.896 58.952 32.284 1.00 82.84 533 PRO A CA 1
ATOM 4088 C C . PRO A 1 533 ? 8.533 60.159 31.623 1.00 82.84 533 PRO A C 1
ATOM 4089 O O . PRO A 1 533 ? 9.168 60.064 30.570 1.00 82.84 533 PRO A O 1
ATOM 4093 N N . GLY A 1 534 ? 8.374 61.307 32.273 1.00 91.97 534 GLY A N 1
ATOM 4094 C CA . GLY A 1 534 ? 9.016 62.520 31.815 1.00 91.97 534 GLY A CA 1
ATOM 4095 C C . GLY A 1 534 ? 8.217 63.785 32.015 1.00 91.97 534 GLY A C 1
ATOM 4096 O O . GLY A 1 534 ? 8.789 64.875 32.087 1.00 91.97 534 GLY A O 1
ATOM 4097 N N . LEU A 1 535 ? 6.904 63.666 32.116 1.00 96.03 535 LEU A N 1
ATOM 4098 C CA . LEU A 1 535 ? 6.056 64.780 32.502 1.00 96.03 535 LEU A CA 1
ATOM 4099 C C . LEU A 1 535 ? 5.466 64.455 33.861 1.00 96.03 535 LEU A C 1
ATOM 4100 O O . LEU A 1 535 ? 4.764 63.449 34.012 1.00 96.03 535 LEU A O 1
ATOM 4105 N N . SER A 1 536 ? 5.765 65.289 34.846 1.00 107.82 536 SER A N 1
ATOM 4106 C CA . SER A 1 536 ? 5.317 65.058 36.206 1.00 107.82 536 SER A CA 1
ATOM 4107 C C . SER A 1 536 ? 3.881 65.530 36.386 1.00 107.82 536 SER A C 1
ATOM 4108 O O . SER A 1 536 ? 3.402 66.420 35.677 1.00 107.82 536 SER A O 1
ATOM 4111 N N . ALA A 1 537 ? 3.198 64.922 37.356 1.00 110.59 537 ALA A N 1
ATOM 4112 C CA . ALA A 1 537 ? 1.888 65.388 37.793 1.00 110.59 537 ALA A CA 1
ATOM 4113 C C . ALA A 1 537 ? 1.977 66.572 38.744 1.00 110.59 537 ALA A C 1
ATOM 4114 O O . ALA A 1 537 ? 0.940 67.044 39.221 1.00 110.59 537 ALA A O 1
ATOM 4116 N N . GLY A 1 538 ? 3.187 67.045 39.045 1.00 113.34 538 GLY A N 1
ATOM 4117 C CA . GLY A 1 538 ? 3.441 68.228 39.833 1.00 113.34 538 GLY A CA 1
ATOM 4118 C C . GLY A 1 538 ? 3.428 69.523 39.063 1.00 113.34 538 GLY A C 1
ATOM 4119 O O . GLY A 1 538 ? 3.558 70.593 39.665 1.00 113.34 538 GLY A O 1
ATOM 4120 N N . GLY A 1 539 ? 3.268 69.467 37.741 1.00 110.42 539 GLY A N 1
ATOM 4121 C CA . GLY A 1 539 ? 3.095 70.683 36.971 1.00 110.42 539 GLY A CA 1
ATOM 4122 C C . GLY A 1 539 ? 3.920 70.849 35.711 1.00 110.42 539 GLY A C 1
ATOM 4123 O O . GLY A 1 539 ? 3.404 71.368 34.719 1.00 110.42 539 GLY A O 1
ATOM 4124 N N . LYS A 1 540 ? 5.171 70.403 35.707 1.00 111.46 540 LYS A N 1
ATOM 4125 C CA . LYS A 1 540 ? 6.039 70.652 34.563 1.00 111.46 540 LYS A CA 1
ATOM 4126 C C . LYS A 1 540 ? 7.070 69.525 34.504 1.00 111.46 540 LYS A C 1
ATOM 4127 O O . LYS A 1 540 ? 7.121 68.663 35.385 1.00 111.46 540 LYS A O 1
ATOM 4133 N N . LEU A 1 541 ? 7.896 69.542 33.463 1.00 106.83 541 LEU A N 1
ATOM 4134 C CA . LEU A 1 541 ? 8.703 68.403 33.059 1.00 106.83 541 LEU A CA 1
ATOM 4135 C C . LEU A 1 541 ? 9.856 68.171 34.025 1.00 106.83 541 LEU A C 1
ATOM 4136 O O . LEU A 1 541 ? 10.503 69.113 34.485 1.00 106.83 541 LEU A O 1
ATOM 4141 N N . SER A 1 542 ? 10.101 66.904 34.333 1.00 102.50 542 SER A N 1
ATOM 4142 C CA . SER A 1 542 ? 11.319 66.479 35.000 1.00 102.50 542 SER A CA 1
ATOM 4143 C C . SER A 1 542 ? 12.261 65.899 33.956 1.00 102.50 542 SER A C 1
ATOM 4144 O O . SER A 1 542 ? 11.830 65.458 32.891 1.00 102.50 542 SER A O 1
ATOM 4147 N N . GLU A 1 543 ? 13.553 65.905 34.264 1.00 102.85 543 GLU A N 1
ATOM 4148 C CA . GLU A 1 543 ? 14.567 65.558 33.270 1.00 102.85 543 GLU A CA 1
ATOM 4149 C C . GLU A 1 543 ? 14.898 64.065 33.305 1.00 102.85 543 GLU A C 1
ATOM 4150 O O . GLU A 1 543 ? 16.038 63.650 33.503 1.00 102.85 543 GLU A O 1
ATOM 4156 N N . GLN A 1 544 ? 13.865 63.249 33.122 1.00 98.77 544 GLN A N 1
ATOM 4157 C CA . GLN A 1 544 ? 14.038 61.829 32.829 1.00 98.77 544 GLN A CA 1
ATOM 4158 C C . GLN A 1 544 ? 13.012 61.398 31.785 1.00 98.77 544 GLN A C 1
ATOM 4159 O O . GLN A 1 544 ? 12.314 60.393 31.927 1.00 98.77 544 GLN A O 1
ATOM 4165 N N . GLY A 1 545 ? 12.891 62.190 30.723 1.00 95.18 545 GLY A N 1
ATOM 4166 C CA . GLY A 1 545 ? 11.893 61.942 29.703 1.00 95.18 545 GLY A CA 1
ATOM 4167 C C . GLY A 1 545 ? 12.356 60.935 28.664 1.00 95.18 545 GLY A C 1
ATOM 4168 O O . GLY A 1 545 ? 13.549 60.781 28.414 1.00 95.18 545 GLY A O 1
ATOM 4169 N N . ILE A 1 546 ? 11.389 60.232 28.080 1.00 88.63 546 ILE A N 1
ATOM 4170 C CA . ILE A 1 546 ? 11.601 59.418 26.891 1.00 88.63 546 ILE A CA 1
ATOM 4171 C C . ILE A 1 546 ? 10.578 59.848 25.850 1.00 88.63 546 ILE A C 1
ATOM 4172 O O . ILE A 1 546 ? 9.384 59.852 26.143 1.00 88.63 546 ILE A O 1
ATOM 4177 N N . PRO A 1 547 ? 10.998 60.171 24.625 1.00 89.93 547 PRO A N 1
ATOM 4178 C CA . PRO A 1 547 ? 10.109 60.873 23.696 1.00 89.93 547 PRO A CA 1
ATOM 4179 C C . PRO A 1 547 ? 9.022 59.964 23.150 1.00 89.93 547 PRO A C 1
ATOM 4180 O O . PRO A 1 547 ? 9.110 58.735 23.213 1.00 89.93 547 PRO A O 1
ATOM 4184 N N . ALA A 1 548 ? 7.976 60.615 22.627 1.00 77.44 548 ALA A N 1
ATOM 4185 C CA . ALA A 1 548 ? 6.778 59.911 22.196 1.00 77.44 548 ALA A CA 1
ATOM 4186 C C . ALA A 1 548 ? 7.066 58.950 21.062 1.00 77.44 548 ALA A C 1
ATOM 4187 O O . ALA A 1 548 ? 6.556 57.826 21.062 1.00 77.44 548 ALA A O 1
ATOM 4189 N N . ALA A 1 549 ? 7.914 59.353 20.122 1.00 81.95 549 ALA A N 1
ATOM 4190 C CA . ALA A 1 549 ? 8.104 58.561 18.916 1.00 81.95 549 ALA A CA 1
ATOM 4191 C C . ALA A 1 549 ? 8.948 57.322 19.187 1.00 81.95 549 ALA A C 1
ATOM 4192 O O . ALA A 1 549 ? 8.568 56.213 18.795 1.00 81.95 549 ALA A O 1
ATOM 4194 N N . ILE A 1 550 ? 10.077 57.488 19.885 1.00 83.91 550 ILE A N 1
ATOM 4195 C CA . ILE A 1 550 ? 11.096 56.441 19.972 1.00 83.91 550 ILE A CA 1
ATOM 4196 C C . ILE A 1 550 ? 10.594 55.232 20.763 1.00 83.91 550 ILE A C 1
ATOM 4197 O O . ILE A 1 550 ? 10.926 54.085 20.436 1.00 83.91 550 ILE A O 1
ATOM 4202 N N . VAL A 1 551 ? 9.740 55.457 21.762 1.00 79.56 551 VAL A N 1
ATOM 4203 C CA . VAL A 1 551 ? 9.141 54.332 22.468 1.00 79.56 551 VAL A CA 1
ATOM 4204 C C . VAL A 1 551 ? 8.154 53.596 21.563 1.00 79.56 551 VAL A C 1
ATOM 4205 O O . VAL A 1 551 ? 7.993 52.376 21.674 1.00 79.56 551 VAL A O 1
ATOM 4209 N N . SER A 1 552 ? 7.535 54.292 20.608 1.00 76.62 552 SER A N 1
ATOM 4210 C CA . SER A 1 552 ? 6.763 53.579 19.599 1.00 76.62 552 SER A CA 1
ATOM 4211 C C . SER A 1 552 ? 7.664 53.030 18.515 1.00 76.62 552 SER A C 1
ATOM 4212 O O . SER A 1 552 ? 7.442 51.916 18.034 1.00 76.62 552 SER A O 1
ATOM 4215 N N . ARG A 1 553 ? 8.684 53.804 18.121 1.00 79.96 553 ARG A N 1
ATOM 4216 C CA . ARG A 1 553 ? 9.554 53.384 17.027 1.00 79.96 553 ARG A CA 1
ATOM 4217 C C . ARG A 1 553 ? 10.421 52.201 17.418 1.00 79.96 553 ARG A C 1
ATOM 4218 O O . ARG A 1 553 ? 10.951 51.513 16.538 1.00 79.96 553 ARG A O 1
ATOM 4226 N N . PHE A 1 554 ? 10.576 51.946 18.718 1.00 77.02 554 PHE A N 1
ATOM 4227 C CA . PHE A 1 554 ? 11.258 50.735 19.148 1.00 77.02 554 PHE A CA 1
ATOM 4228 C C . PHE A 1 554 ? 10.439 49.506 18.797 1.00 77.02 554 PHE A C 1
ATOM 4229 O O . PHE A 1 554 ? 10.870 48.659 18.011 1.00 77.02 554 PHE A O 1
ATOM 4237 N N . LEU A 1 555 ? 9.234 49.410 19.347 1.00 70.61 555 LEU A N 1
ATOM 4238 C CA . LEU A 1 555 ? 8.363 48.287 19.043 1.00 70.61 555 LEU A CA 1
ATOM 4239 C C . LEU A 1 555 ? 7.666 48.406 17.694 1.00 70.61 555 LEU A C 1
ATOM 4240 O O . LEU A 1 555 ? 6.938 47.485 17.316 1.00 70.61 555 LEU A O 1
ATOM 4245 N N . TRP A 1 556 ? 7.870 49.499 16.961 1.00 70.48 556 TRP A N 1
ATOM 4246 C CA . TRP A 1 556 ? 7.511 49.507 15.551 1.00 70.48 556 TRP A CA 1
ATOM 4247 C C . TRP A 1 556 ? 8.354 48.511 14.776 1.00 70.48 556 TRP A C 1
ATOM 4248 O O . TRP A 1 556 ? 7.814 47.672 14.050 1.00 70.48 556 TRP A O 1
ATOM 4259 N N . GLU A 1 557 ? 9.682 48.577 14.929 1.00 76.60 557 GLU A N 1
ATOM 4260 C CA . GLU A 1 557 ? 10.544 47.612 14.251 1.00 76.60 557 GLU A CA 1
ATOM 4261 C C . GLU A 1 557 ? 10.410 46.226 14.869 1.00 76.60 557 GLU A C 1
ATOM 4262 O O . GLU A 1 557 ? 10.423 45.217 14.152 1.00 76.60 557 GLU A O 1
ATOM 4268 N N . ARG A 1 558 ? 10.223 46.158 16.188 1.00 74.89 558 ARG A N 1
ATOM 4269 C CA . ARG A 1 558 ? 9.905 44.886 16.824 1.00 74.89 558 ARG A CA 1
ATOM 4270 C C . ARG A 1 558 ? 8.538 44.363 16.406 1.00 74.89 558 ARG A C 1
ATOM 4271 O O . ARG A 1 558 ? 8.297 43.157 16.502 1.00 74.89 558 ARG A O 1
ATOM 4279 N N . GLY A 1 559 ? 7.645 45.235 15.946 1.00 68.78 559 GLY A N 1
ATOM 4280 C CA . GLY A 1 559 ? 6.435 44.784 15.298 1.00 68.78 559 GLY A CA 1
ATOM 4281 C C . GLY A 1 559 ? 5.148 44.989 16.065 1.00 68.78 559 GLY A C 1
ATOM 4282 O O . GLY A 1 559 ? 4.266 44.128 16.027 1.00 68.78 559 GLY A O 1
ATOM 4283 N N . LEU A 1 560 ? 5.026 46.112 16.771 1.00 62.00 560 LEU A N 1
ATOM 4284 C CA . LEU A 1 560 ? 3.770 46.527 17.380 1.00 62.00 560 LEU A CA 1
ATOM 4285 C C . LEU A 1 560 ? 3.442 47.930 16.905 1.00 62.00 560 LEU A C 1
ATOM 4286 O O . LEU A 1 560 ? 4.335 48.716 16.592 1.00 62.00 560 LEU A O 1
ATOM 4291 N N . VAL A 1 561 ? 2.152 48.236 16.839 1.00 55.04 561 VAL A N 1
ATOM 4292 C CA . VAL A 1 561 ? 1.681 49.571 16.499 1.00 55.04 561 VAL A CA 1
ATOM 4293 C C . VAL A 1 561 ? 0.919 50.115 17.688 1.00 55.04 561 VAL A C 1
ATOM 4294 O O . VAL A 1 561 ? -0.037 49.492 18.159 1.00 55.04 561 VAL A O 1
ATOM 4298 N N . VAL A 1 562 ? 1.337 51.271 18.172 1.00 51.27 562 VAL A N 1
ATOM 4299 C CA . VAL A 1 562 ? 0.757 51.880 19.356 1.00 51.27 562 VAL A CA 1
ATOM 4300 C C . VAL A 1 562 ? 0.330 53.294 19.006 1.00 51.27 562 VAL A C 1
ATOM 4301 O O . VAL A 1 562 ? 1.120 54.064 18.454 1.00 51.27 562 VAL A O 1
ATOM 4305 N N . GLU A 1 563 ? -0.918 53.633 19.316 1.00 51.22 563 GLU A N 1
ATOM 4306 C CA . GLU A 1 563 ? -1.424 54.969 19.069 1.00 51.22 563 GLU A CA 1
ATOM 4307 C C . GLU A 1 563 ? -0.712 55.973 19.974 1.00 51.22 563 GLU A C 1
ATOM 4308 O O . GLU A 1 563 ? -0.049 55.613 20.946 1.00 51.22 563 GLU A O 1
ATOM 4314 N N . LYS A 1 564 ? -0.850 57.251 19.649 1.00 64.45 564 LYS A N 1
ATOM 4315 C CA . LYS A 1 564 ? 0.202 58.187 20.007 1.00 64.45 564 LYS A CA 1
ATOM 4316 C C . LYS A 1 564 ? -0.247 59.452 20.723 1.00 64.45 564 LYS A C 1
ATOM 4317 O O . LYS A 1 564 ? 0.591 60.064 21.394 1.00 64.45 564 LYS A O 1
ATOM 4323 N N . THR A 1 565 ? -1.532 59.823 20.661 1.00 72.38 565 THR A N 1
ATOM 4324 C CA . THR A 1 565 ? -1.975 61.173 21.015 1.00 72.38 565 THR A CA 1
ATOM 4325 C C . THR A 1 565 ? -1.682 61.511 22.473 1.00 72.38 565 THR A C 1
ATOM 4326 O O . THR A 1 565 ? -1.527 60.631 23.321 1.00 72.38 565 THR A O 1
ATOM 4330 N N . GLY A 1 566 ? -1.523 62.798 22.738 1.00 80.04 566 GLY A N 1
ATOM 4331 C CA . GLY A 1 566 ? -0.839 63.217 23.939 1.00 80.04 566 GLY A CA 1
ATOM 4332 C C . GLY A 1 566 ? 0.658 63.343 23.711 1.00 80.04 566 GLY A C 1
ATOM 4333 O O . GLY A 1 566 ? 1.234 62.749 22.795 1.00 80.04 566 GLY A O 1
ATOM 4334 N N . LEU A 1 567 ? 1.301 64.132 24.574 1.00 85.88 567 LEU A N 1
ATOM 4335 C CA . LEU A 1 567 ? 2.707 64.468 24.361 1.00 85.88 567 LEU A CA 1
ATOM 4336 C C . LEU A 1 567 ? 3.624 63.303 24.687 1.00 85.88 567 LEU A C 1
ATOM 4337 O O . LEU A 1 567 ? 4.527 62.991 23.908 1.00 85.88 567 LEU A O 1
ATOM 4342 N N . TYR A 1 568 ? 3.423 62.665 25.837 1.00 83.45 568 TYR A N 1
ATOM 4343 C CA . TYR A 1 568 ? 4.121 61.437 26.178 1.00 83.45 568 TYR A CA 1
ATOM 4344 C C . TYR A 1 568 ? 3.177 60.249 26.310 1.00 83.45 568 TYR A C 1
ATOM 4345 O O . TYR A 1 568 ? 3.609 59.177 26.739 1.00 83.45 568 TYR A O 1
ATOM 4354 N N . SER A 1 569 ? 1.907 60.411 25.944 1.00 68.65 569 SER A N 1
ATOM 4355 C CA . SER A 1 569 ? 0.878 59.399 26.190 1.00 68.65 569 SER A CA 1
ATOM 4356 C C . SER A 1 569 ? 0.905 58.324 25.115 1.00 68.65 569 SER A C 1
ATOM 4357 O O . SER A 1 569 ? 0.284 58.432 24.057 1.00 68.65 569 SER A O 1
ATOM 4360 N N . PHE A 1 570 ? 1.604 57.250 25.437 1.00 57.28 570 PHE A N 1
ATOM 4361 C CA . PHE A 1 570 ? 1.792 56.065 24.624 1.00 57.28 570 PHE A CA 1
ATOM 4362 C C . PHE A 1 570 ? 0.529 55.220 24.620 1.00 57.28 570 PHE A C 1
ATOM 4363 O O . PHE A 1 570 ? 0.519 54.157 25.236 1.00 57.28 570 PHE A O 1
ATOM 4371 N N . LEU A 1 571 ? -0.550 55.657 23.967 1.00 48.75 571 LEU A N 1
ATOM 4372 C CA . LEU A 1 571 ? -1.834 54.964 24.128 1.00 48.75 571 LEU A CA 1
ATOM 4373 C C . LEU A 1 571 ? -1.841 53.648 23.363 1.00 48.75 571 LEU A C 1
ATOM 4374 O O . LEU A 1 571 ? -1.812 53.625 22.129 1.00 48.75 571 LEU A O 1
ATOM 4379 N N . VAL A 1 572 ? -1.880 52.556 24.103 1.00 45.57 572 VAL A N 1
ATOM 4380 C CA . VAL A 1 572 ? -2.154 51.248 23.541 1.00 45.57 572 VAL A CA 1
ATOM 4381 C C . VAL A 1 572 ? -3.655 51.081 23.507 1.00 45.57 572 VAL A C 1
ATOM 4382 O O . VAL A 1 572 ? -4.338 51.358 24.497 1.00 45.57 572 VAL A O 1
ATOM 4386 N N . LEU A 1 573 ? -4.175 50.663 22.363 1.00 46.92 573 LEU A N 1
ATOM 4387 C CA . LEU A 1 573 ? -5.586 50.358 22.212 1.00 46.92 573 LEU A CA 1
ATOM 4388 C C . LEU A 1 573 ? -5.715 48.851 22.053 1.00 46.92 573 LEU A C 1
ATOM 4389 O O . LEU A 1 573 ? -5.310 48.288 21.034 1.00 46.92 573 LEU A O 1
ATOM 4394 N N . PHE A 1 574 ? -6.213 48.198 23.095 1.00 51.11 574 PHE A N 1
ATOM 4395 C CA . PHE A 1 574 ? -6.689 46.834 22.972 1.00 51.11 574 PHE A CA 1
ATOM 4396 C C . PHE A 1 574 ? -7.976 46.846 22.164 1.00 51.11 574 PHE A C 1
ATOM 4397 O O . PHE A 1 574 ? -8.641 47.869 22.032 1.00 51.11 574 PHE A O 1
ATOM 4405 N N . SER A 1 575 ? -8.333 45.702 21.604 1.00 52.64 575 SER A N 1
ATOM 4406 C CA . SER A 1 575 ? -9.560 45.662 20.832 1.00 52.64 575 SER A CA 1
ATOM 4407 C C . SER A 1 575 ? -10.159 44.281 20.975 1.00 52.64 575 SER A C 1
ATOM 4408 O O . SER A 1 575 ? -9.707 43.471 21.790 1.00 52.64 575 SER A O 1
ATOM 4411 N N . MET A 1 576 ? -11.179 44.010 20.177 1.00 46.14 576 MET A N 1
ATOM 4412 C CA . MET A 1 576 ? -11.700 42.665 20.057 1.00 46.14 576 MET A CA 1
ATOM 4413 C C . MET A 1 576 ? -10.934 41.859 19.031 1.00 46.14 576 MET A C 1
ATOM 4414 O O . MET A 1 576 ? -11.161 40.655 18.912 1.00 46.14 576 MET A O 1
ATOM 4419 N N . GLY A 1 577 ? -10.014 42.492 18.314 1.00 46.97 577 GLY A N 1
ATOM 4420 C CA . GLY A 1 577 ? -9.221 41.831 17.303 1.00 46.97 577 GLY A CA 1
ATOM 4421 C C . GLY A 1 577 ? -7.797 41.588 17.744 1.00 46.97 577 GLY A C 1
ATOM 4422 O O . GLY A 1 577 ? -6.845 41.873 17.012 1.00 46.97 577 GLY A O 1
ATOM 4423 N N . ILE A 1 578 ? -7.635 41.094 18.959 1.00 48.83 578 ILE A N 1
ATOM 4424 C CA . ILE A 1 578 ? -6.345 40.657 19.463 1.00 48.83 578 ILE A CA 1
ATOM 4425 C C . ILE A 1 578 ? -6.412 39.161 19.711 1.00 48.83 578 ILE A C 1
ATOM 4426 O O . ILE A 1 578 ? -7.450 38.639 20.136 1.00 48.83 578 ILE A O 1
ATOM 4431 N N . THR A 1 579 ? -5.327 38.463 19.402 1.00 48.61 579 THR A N 1
ATOM 4432 C CA . THR A 1 579 ? -5.273 37.064 19.772 1.00 48.61 579 THR A CA 1
ATOM 4433 C C . THR A 1 579 ? -5.169 36.981 21.283 1.00 48.61 579 THR A C 1
ATOM 4434 O O . THR A 1 579 ? -4.653 37.891 21.934 1.00 48.61 579 THR A O 1
ATOM 4438 N N . LYS A 1 580 ? -5.715 35.913 21.846 1.00 53.25 580 LYS A N 1
ATOM 4439 C CA . LYS A 1 580 ? -5.652 35.731 23.289 1.00 53.25 580 LYS A CA 1
ATOM 4440 C C . LYS A 1 580 ? -4.206 35.462 23.675 1.00 53.25 580 LYS A C 1
ATOM 4441 O O . LYS A 1 580 ? -3.655 34.411 23.342 1.00 53.25 580 LYS A O 1
ATOM 4447 N N . GLY A 1 581 ? -3.575 36.427 24.336 1.00 52.81 581 GLY A N 1
ATOM 4448 C CA . GLY A 1 581 ? -2.165 36.316 24.637 1.00 52.81 581 GLY A CA 1
ATOM 4449 C C . GLY A 1 581 ? -1.290 37.280 23.868 1.00 52.81 581 GLY A C 1
ATOM 4450 O O . GLY A 1 581 ? -0.192 36.926 23.439 1.00 52.81 581 GLY A O 1
ATOM 4451 N N . LYS A 1 582 ? -1.763 38.504 23.668 1.00 56.28 582 LYS A N 1
ATOM 4452 C CA . LYS A 1 582 ? -0.934 39.545 23.084 1.00 56.28 582 LYS A CA 1
ATOM 4453 C C . LYS A 1 582 ? -0.655 40.680 24.055 1.00 56.28 582 LYS A C 1
ATOM 4454 O O . LYS A 1 582 ? 0.004 41.652 23.675 1.00 56.28 582 LYS A O 1
ATOM 4460 N N . TRP A 1 583 ? -1.152 40.606 25.289 1.00 62.59 583 TRP A N 1
ATOM 4461 C CA . TRP A 1 583 ? -0.626 41.505 26.305 1.00 62.59 583 TRP A CA 1
ATOM 4462 C C . TRP A 1 583 ? 0.808 41.150 26.636 1.00 62.59 583 TRP A C 1
ATOM 4463 O O . TRP A 1 583 ? 1.612 42.036 26.916 1.00 62.59 583 TRP A O 1
ATOM 4474 N N . SER A 1 584 ? 1.153 39.866 26.559 1.00 60.29 584 SER A N 1
ATOM 4475 C CA . SER A 1 584 ? 2.487 39.430 26.946 1.00 60.29 584 SER A CA 1
ATOM 4476 C C . SER A 1 584 ? 3.535 39.774 25.904 1.00 60.29 584 SER A C 1
ATOM 4477 O O . SER A 1 584 ? 4.723 39.812 26.226 1.00 60.29 584 SER A O 1
ATOM 4480 N N . THR A 1 585 ? 3.140 39.995 24.655 1.00 59.40 585 THR A N 1
ATOM 4481 C CA . THR A 1 585 ? 4.113 40.517 23.706 1.00 59.40 585 THR A CA 1
ATOM 4482 C C . THR A 1 585 ? 4.359 41.990 23.969 1.00 59.40 585 THR A C 1
ATOM 4483 O O . THR A 1 585 ? 5.502 42.455 23.910 1.00 59.40 585 THR A O 1
ATOM 4487 N N . LEU A 1 586 ? 3.308 42.728 24.316 1.00 58.54 586 LEU A N 1
ATOM 4488 C CA . LEU A 1 586 ? 3.472 44.139 24.640 1.00 58.54 586 LEU A CA 1
ATOM 4489 C C . LEU A 1 586 ? 4.200 44.336 25.971 1.00 58.54 586 LEU A C 1
ATOM 4490 O O . LEU A 1 586 ? 4.947 45.308 26.136 1.00 58.54 586 LEU A O 1
ATOM 4495 N N . VAL A 1 587 ? 3.992 43.427 26.930 1.00 61.72 587 VAL A N 1
ATOM 4496 C CA . VAL A 1 587 ? 4.774 43.437 28.165 1.00 61.72 587 VAL A CA 1
ATOM 4497 C C . VAL A 1 587 ? 6.244 43.221 27.854 1.00 61.72 587 VAL A C 1
ATOM 4498 O O . VAL A 1 587 ? 7.104 43.984 28.300 1.00 61.72 587 VAL A O 1
ATOM 4502 N N . THR A 1 588 ? 6.540 42.207 27.037 1.00 65.00 588 THR A N 1
ATOM 4503 C CA . THR A 1 588 ? 7.921 41.863 26.718 1.00 65.00 588 THR A CA 1
ATOM 4504 C C . THR A 1 588 ? 8.593 42.960 25.911 1.00 65.00 588 THR A C 1
ATOM 4505 O O . THR A 1 588 ? 9.712 43.371 26.233 1.00 65.00 588 THR A O 1
ATOM 4509 N N . GLU A 1 589 ? 7.907 43.509 24.915 1.00 70.11 589 GLU A N 1
ATOM 4510 C CA . GLU A 1 589 ? 8.475 44.593 24.131 1.00 70.11 589 GLU A CA 1
ATOM 4511 C C . GLU A 1 589 ? 8.217 45.967 24.740 1.00 70.11 589 GLU A C 1
ATOM 4512 O O . GLU A 1 589 ? 8.303 46.975 24.032 1.00 70.11 589 GLU A O 1
ATOM 4518 N N . LEU A 1 590 ? 7.892 46.029 26.027 1.00 71.69 590 LEU A N 1
ATOM 4519 C CA . LEU A 1 590 ? 8.099 47.223 26.834 1.00 71.69 590 LEU A CA 1
ATOM 4520 C C . LEU A 1 590 ? 9.145 47.019 27.912 1.00 71.69 590 LEU A C 1
ATOM 4521 O O . LEU A 1 590 ? 9.899 47.940 28.220 1.00 71.69 590 LEU A O 1
ATOM 4526 N N . LEU A 1 591 ? 9.199 45.823 28.499 1.00 75.69 591 LEU A N 1
ATOM 4527 C CA . LEU A 1 591 ? 10.295 45.465 29.381 1.00 75.69 591 LEU A CA 1
ATOM 4528 C C . LEU A 1 591 ? 11.610 45.329 28.628 1.00 75.69 591 LEU A C 1
ATOM 4529 O O . LEU A 1 591 ? 12.669 45.405 29.257 1.00 75.69 591 LEU A O 1
ATOM 4534 N N . GLU A 1 592 ? 11.572 45.127 27.312 1.00 78.06 592 GLU A N 1
ATOM 4535 C CA . GLU A 1 592 ? 12.764 45.241 26.484 1.00 78.06 592 GLU A CA 1
ATOM 4536 C C . GLU A 1 592 ? 13.100 46.698 26.176 1.00 78.06 592 GLU A C 1
ATOM 4537 O O . GLU A 1 592 ? 14.263 47.012 25.895 1.00 78.06 592 GLU A O 1
ATOM 4543 N N . PHE A 1 593 ? 12.129 47.615 26.277 1.00 78.66 593 PHE A N 1
ATOM 4544 C CA . PHE A 1 593 ? 12.438 49.018 26.009 1.00 78.66 593 PHE A CA 1
ATOM 4545 C C . PHE A 1 593 ? 13.294 49.622 27.110 1.00 78.66 593 PHE A C 1
ATOM 4546 O O . PHE A 1 593 ? 14.297 50.283 26.830 1.00 78.66 593 PHE A O 1
ATOM 4554 N N . LYS A 1 594 ? 12.919 49.420 28.369 1.00 82.15 594 LYS A N 1
ATOM 4555 C CA . LYS A 1 594 ? 13.798 49.817 29.470 1.00 82.15 594 LYS A CA 1
ATOM 4556 C C . LYS A 1 594 ? 14.692 48.660 29.896 1.00 82.15 594 LYS A C 1
ATOM 4557 O O . LYS A 1 594 ? 14.883 48.361 31.070 1.00 82.15 594 LYS A O 1
ATOM 4563 N N . ARG A 1 595 ? 15.235 48.001 28.881 1.00 80.21 595 ARG A N 1
ATOM 4564 C CA . ARG A 1 595 ? 16.424 47.178 28.952 1.00 80.21 595 ARG A CA 1
ATOM 4565 C C . ARG A 1 595 ? 17.383 47.515 27.836 1.00 80.21 595 ARG A C 1
ATOM 4566 O O . ARG A 1 595 ? 18.509 47.008 27.829 1.00 80.21 595 ARG A O 1
ATOM 4574 N N . CYS A 1 596 ? 16.964 48.334 26.885 1.00 92.12 596 CYS A N 1
ATOM 4575 C CA . CYS A 1 596 ? 17.807 48.918 25.859 1.00 92.12 596 CYS A CA 1
ATOM 4576 C C . CYS A 1 596 ? 17.578 50.422 25.794 1.00 92.12 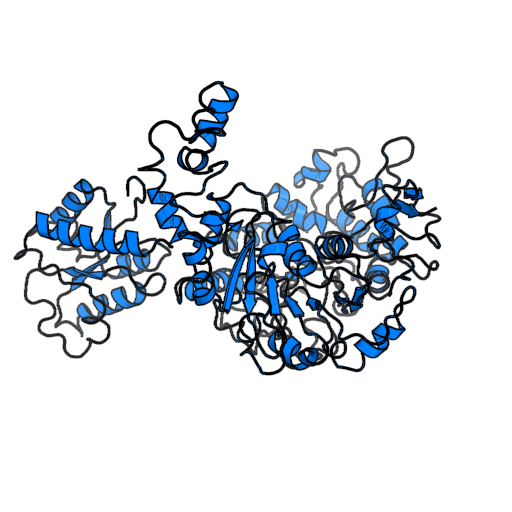596 CYS A C 1
ATOM 4577 O O . CYS A 1 596 ? 17.529 51.019 24.719 1.00 92.12 596 CYS A O 1
ATOM 4580 N N . TYR A 1 597 ? 17.387 51.036 26.954 1.00 96.48 597 TYR A N 1
ATOM 4581 C CA . TYR A 1 597 ? 17.401 52.483 27.154 1.00 96.48 597 TYR A CA 1
ATOM 4582 C C . TYR A 1 597 ? 18.318 52.898 28.293 1.00 96.48 597 TYR A C 1
ATOM 4583 O O . TYR A 1 597 ? 18.986 53.930 28.196 1.00 96.48 597 TYR A O 1
ATOM 4592 N N . ASP A 1 598 ? 18.357 52.123 29.378 1.00 101.10 598 ASP A N 1
ATOM 4593 C CA . ASP A 1 598 ? 19.419 52.288 30.361 1.00 101.10 598 ASP A CA 1
ATOM 4594 C C . ASP A 1 598 ? 20.764 51.915 29.765 1.00 101.10 598 ASP A C 1
ATOM 4595 O O . ASP A 1 598 ? 21.785 52.510 30.121 1.00 101.10 598 ASP A O 1
ATOM 4597 N N . ALA A 1 599 ? 20.778 50.932 28.860 1.00 101.71 599 ALA A N 1
ATOM 4598 C CA . ALA A 1 599 ? 21.973 50.666 28.069 1.00 101.71 599 ALA A CA 1
ATOM 4599 C C . ALA A 1 599 ? 22.264 51.808 27.106 1.00 101.71 599 ALA A C 1
ATOM 4600 O O . ALA A 1 599 ? 23.437 52.103 26.844 1.00 101.71 599 ALA A O 1
ATOM 4602 N N . ASN A 1 600 ? 21.210 52.443 26.580 1.00 100.18 600 ASN A N 1
ATOM 4603 C CA . ASN A 1 600 ? 21.271 53.658 25.758 1.00 100.18 600 ASN A CA 1
ATOM 4604 C C . ASN A 1 600 ? 22.123 53.448 24.506 1.00 100.18 600 ASN A C 1
ATOM 4605 O O . ASN A 1 600 ? 23.059 54.198 24.227 1.00 100.18 600 ASN A O 1
ATOM 4607 N N . LEU A 1 601 ? 21.782 52.398 23.762 1.00 99.28 601 LEU A N 1
ATOM 4608 C CA . LEU A 1 601 ? 22.543 52.007 22.587 1.00 99.28 601 LEU A CA 1
ATOM 4609 C C . LEU A 1 601 ? 22.383 53.055 21.488 1.00 99.28 601 LEU A C 1
ATOM 4610 O O . LEU A 1 601 ? 21.457 53.865 21.528 1.00 99.28 601 LEU A O 1
ATOM 4615 N N . PRO A 1 602 ? 23.318 53.119 20.544 1.00 94.59 602 PRO A N 1
ATOM 4616 C CA . PRO A 1 602 ? 23.088 53.927 19.346 1.00 94.59 602 PRO A CA 1
ATOM 4617 C C . PRO A 1 602 ? 21.851 53.465 18.594 1.00 94.59 602 PRO A C 1
ATOM 4618 O O . PRO A 1 602 ? 21.533 52.276 18.524 1.00 94.59 602 PRO A O 1
ATOM 4622 N N . LEU A 1 603 ? 21.131 54.453 18.055 1.00 90.00 603 LEU A N 1
ATOM 4623 C CA . LEU A 1 603 ? 19.806 54.218 17.500 1.00 90.00 603 LEU A CA 1
ATOM 4624 C C . LEU A 1 603 ? 19.839 53.370 16.240 1.00 90.00 603 LEU A C 1
ATOM 4625 O O . LEU A 1 603 ? 18.834 52.739 15.911 1.00 90.00 603 LEU A O 1
ATOM 4627 N N . LEU A 1 604 ? 20.972 53.314 15.545 1.00 91.18 604 LEU A N 1
ATOM 4628 C CA . LEU A 1 604 ? 21.103 52.433 14.393 1.00 91.18 604 LEU A CA 1
ATOM 4629 C C . LEU A 1 604 ? 21.199 50.965 14.780 1.00 91.18 604 LEU A C 1
ATOM 4630 O O . LEU A 1 604 ? 21.043 50.101 13.912 1.00 91.18 604 LEU A O 1
ATOM 4632 N N . ASP A 1 605 ? 21.446 50.662 16.051 1.00 89.03 605 ASP A N 1
ATOM 4633 C CA . ASP A 1 605 ? 21.520 49.280 16.495 1.00 89.03 605 ASP A CA 1
ATOM 4634 C C . ASP A 1 605 ? 20.150 48.669 16.743 1.00 89.03 605 ASP A C 1
ATOM 4635 O O . ASP A 1 605 ? 20.015 47.441 16.696 1.00 89.03 605 ASP A O 1
ATOM 4637 N N . VAL A 1 606 ? 19.134 49.484 17.023 1.00 89.17 606 VAL A N 1
ATOM 4638 C CA . VAL A 1 606 ? 17.797 48.958 17.288 1.00 89.17 606 VAL A CA 1
ATOM 4639 C C . VAL A 1 606 ? 16.700 49.629 16.476 1.00 89.17 606 VAL A C 1
ATOM 4640 O O . VAL A 1 606 ? 15.608 49.050 16.342 1.00 89.17 606 VAL A O 1
ATOM 4644 N N . LEU A 1 607 ? 16.895 50.825 15.908 1.00 83.64 607 LEU A N 1
ATOM 4645 C CA . LEU A 1 607 ? 15.837 51.535 15.188 1.00 83.64 607 LEU A CA 1
ATOM 4646 C C . LEU A 1 607 ? 16.269 51.797 13.751 1.00 83.64 607 LEU A C 1
ATOM 4647 O O . LEU A 1 607 ? 16.746 52.891 13.425 1.00 83.64 607 LEU A O 1
ATOM 4652 N N . PRO A 1 608 ? 16.079 50.833 12.851 1.00 0.00 608 PRO A N 1
ATOM 4653 C CA . PRO A 1 608 ? 16.363 51.100 11.438 1.00 0.00 608 PRO A CA 1
ATOM 4654 C C . PRO A 1 608 ? 15.292 51.917 10.747 1.00 0.00 608 PRO A C 1
ATOM 4655 O O . PRO A 1 608 ? 15.409 52.156 9.539 1.00 0.00 608 PRO A O 1
ATOM 4659 N N . SER A 1 609 ? 14.244 52.335 11.458 1.00 0.00 609 SER A N 1
ATOM 4660 C CA . SER A 1 609 ? 13.218 53.181 10.864 1.00 0.00 609 SER A CA 1
ATOM 4661 C C . SER A 1 609 ? 13.763 54.576 10.588 1.00 0.00 609 SER A C 1
ATOM 4662 O O . SER A 1 609 ? 13.585 55.120 9.494 1.00 0.00 609 SER A O 1
ATOM 4665 N N . VAL A 1 610 ? 14.438 55.170 11.572 1.00 0.00 610 VAL A N 1
ATOM 4666 C CA . VAL A 1 610 ? 14.970 56.512 11.374 1.00 0.00 610 VAL A CA 1
ATOM 4667 C C . VAL A 1 610 ? 16.479 56.471 11.176 1.00 0.00 610 VAL A C 1
ATOM 4668 O O . VAL A 1 610 ? 17.023 57.184 10.326 1.00 0.00 610 VAL A O 1
ATOM 4672 N N . ALA A 1 611 ? 17.181 55.644 11.954 1.00 0.00 611 ALA A N 1
ATOM 4673 C CA . ALA A 1 611 ? 18.630 55.783 12.054 1.00 0.00 611 ALA A CA 1
ATOM 4674 C C . ALA A 1 611 ? 19.405 54.936 11.051 1.00 0.00 611 ALA A C 1
ATOM 4675 O O . ALA A 1 611 ? 20.166 55.502 10.265 1.00 0.00 611 ALA A O 1
ATOM 4677 N N . GLN A 1 612 ? 19.241 53.610 11.047 1.00 0.00 612 GLN A N 1
ATOM 4678 C CA . GLN A 1 612 ? 20.063 52.759 10.189 1.00 0.00 612 GLN A CA 1
ATOM 4679 C C . GLN A 1 612 ? 19.664 52.811 8.720 1.00 0.00 612 GLN A C 1
ATOM 4680 O O . GLN A 1 612 ? 20.369 52.238 7.884 1.00 0.00 612 GLN A O 1
ATOM 4682 N N . ALA A 1 613 ? 18.550 53.462 8.385 1.00 0.00 613 ALA A N 1
ATOM 4683 C CA . ALA A 1 613 ? 18.242 53.836 7.014 1.00 0.00 613 ALA A CA 1
ATOM 4684 C C . ALA A 1 613 ? 18.352 55.334 6.786 1.00 0.00 613 ALA A C 1
ATOM 4685 O O . ALA A 1 613 ? 18.126 55.793 5.662 1.00 0.00 613 ALA A O 1
ATOM 4687 N N . GLY A 1 614 ? 18.657 56.101 7.827 1.00 0.00 614 GLY A N 1
ATOM 4688 C CA . GLY A 1 614 ? 18.942 57.516 7.720 1.00 0.00 614 GLY A CA 1
ATOM 4689 C C . GLY A 1 614 ? 20.345 57.820 8.195 1.00 0.00 614 GLY A C 1
ATOM 4690 O O . GLY A 1 614 ? 20.557 58.782 8.936 1.00 0.00 614 GLY A O 1
ATOM 4691 N N . GLY A 1 615 ? 21.314 57.012 7.770 1.00 0.00 615 GLY A N 1
ATOM 4692 C CA . GLY A 1 615 ? 22.592 56.854 8.447 1.00 0.00 615 GLY A CA 1
ATOM 4693 C C . GLY A 1 615 ? 23.567 58.013 8.549 1.00 0.00 615 GLY A C 1
ATOM 4694 O O . GLY A 1 615 ? 24.755 57.789 8.792 1.00 0.00 615 GLY A O 1
ATOM 4695 N N . LYS A 1 616 ? 23.106 59.245 8.357 1.00 0.00 616 LYS A N 1
ATOM 4696 C CA . LYS A 1 616 ? 23.972 60.413 8.436 1.00 0.00 616 LYS A CA 1
ATOM 4697 C C . LYS A 1 616 ? 23.926 61.134 9.776 1.00 0.00 616 LYS A C 1
ATOM 4698 O O . LYS A 1 616 ? 24.979 61.398 10.360 1.00 0.00 616 LYS A O 1
ATOM 4700 N N . ARG A 1 617 ? 22.734 61.446 10.291 1.00 0.00 617 ARG A N 1
ATOM 4701 C CA . ARG A 1 617 ? 22.629 62.418 11.375 1.00 0.00 617 ARG A CA 1
ATOM 4702 C C . ARG A 1 617 ? 22.962 61.801 12.728 1.00 0.00 617 ARG A C 1
ATOM 4703 O O . ARG A 1 617 ? 23.630 62.428 13.557 1.00 0.00 617 ARG A O 1
ATOM 4705 N N . TYR A 1 618 ? 22.506 60.576 12.973 1.00 0.00 618 TYR A N 1
ATOM 4706 C CA . TYR A 1 618 ? 22.639 59.960 14.288 1.00 0.00 618 TYR A CA 1
ATOM 4707 C C . TYR A 1 618 ? 23.577 58.767 14.228 1.00 0.00 618 TYR A C 1
ATOM 4708 O O . TYR A 1 618 ? 23.301 57.710 14.802 1.00 0.00 618 TYR A O 1
ATOM 4710 N N . ASN A 1 619 ? 24.694 58.916 13.525 1.00 0.00 619 ASN A N 1
ATOM 4711 C CA . ASN A 1 619 ? 25.717 57.883 13.538 1.00 0.00 619 ASN A CA 1
ATOM 4712 C C . ASN A 1 619 ? 26.437 57.880 14.881 1.00 0.00 619 ASN A C 1
ATOM 4713 O O . ASN A 1 619 ? 27.135 58.835 15.232 1.00 0.00 619 ASN A O 1
ATOM 4715 N N . GLY A 1 620 ? 26.259 56.801 15.636 1.00 0.00 620 GLY A N 1
ATOM 4716 C CA . GLY A 1 620 ? 26.854 56.701 16.958 1.00 0.00 620 GLY A CA 1
ATOM 4717 C C . GLY A 1 620 ? 26.226 57.613 17.992 1.00 0.00 620 GLY A C 1
ATOM 4718 O O . GLY A 1 620 ? 26.938 58.160 18.843 1.00 0.00 620 GLY A O 1
ATOM 4719 N N . VAL A 1 621 ? 24.908 57.793 17.936 1.00 0.00 621 VAL A N 1
ATOM 4720 C CA . VAL A 1 621 ? 24.173 58.660 18.852 1.00 0.00 621 VAL A CA 1
ATOM 4721 C C . VAL A 1 621 ? 23.179 57.806 19.624 1.00 0.00 621 VAL A C 1
ATOM 4722 O O . VAL A 1 621 ? 22.343 57.124 19.021 1.00 0.00 621 VAL A O 1
ATOM 4726 N N . GLY A 1 622 ? 23.264 57.849 20.951 1.00 0.00 622 GLY A N 1
ATOM 4727 C CA . GLY A 1 622 ? 22.407 57.009 21.772 1.00 0.00 622 GLY A CA 1
ATOM 4728 C C . GLY A 1 622 ? 20.996 57.565 21.874 1.00 0.00 622 GLY A C 1
ATOM 4729 O O . GLY A 1 622 ? 20.727 58.706 21.496 1.00 0.00 622 GLY A O 1
ATOM 4730 N N . LEU A 1 623 ? 20.085 56.739 22.400 1.00 97.71 623 LEU A N 1
ATOM 4731 C CA . LEU A 1 623 ? 18.687 57.130 22.525 1.00 97.71 623 LEU A CA 1
ATOM 4732 C C . LEU A 1 623 ? 18.542 58.158 23.632 1.00 97.71 623 LEU A C 1
ATOM 4733 O O . LEU A 1 623 ? 17.672 59.031 23.572 1.00 97.71 623 LEU A O 1
ATOM 4738 N N . ARG A 1 624 ? 19.406 58.042 24.642 1.00 103.17 624 ARG A N 1
ATOM 4739 C CA . ARG A 1 624 ? 19.196 58.719 25.916 1.00 103.17 624 ARG A CA 1
ATOM 4740 C C . ARG A 1 624 ? 19.385 60.222 25.784 1.00 103.17 624 ARG A C 1
ATOM 4741 O O . ARG A 1 624 ? 18.669 61.006 26.414 1.00 103.17 624 ARG A O 1
ATOM 4749 N N . ASP A 1 625 ? 20.348 60.640 24.970 1.00 103.39 625 ASP A N 1
ATOM 4750 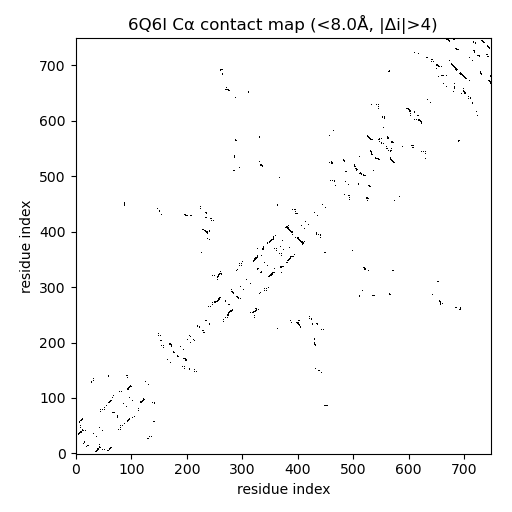C CA . ASP A 1 625 ? 20.493 62.058 24.687 1.00 103.39 625 ASP A CA 1
ATOM 4751 C C . ASP A 1 625 ? 19.548 62.494 23.581 1.00 103.39 625 ASP A C 1
ATOM 4752 O O . ASP A 1 625 ? 19.071 63.634 23.595 1.00 103.39 625 ASP A O 1
ATOM 4757 N N . LEU A 1 626 ? 19.270 61.596 22.630 1.00 102.84 626 LEU A N 1
ATOM 4758 C CA . LEU A 1 626 ? 18.223 61.825 21.637 1.00 102.84 626 LEU A CA 1
ATOM 4759 C C . LEU A 1 626 ? 16.878 62.009 22.314 1.00 102.84 626 LEU A C 1
ATOM 4760 O O . LEU A 1 626 ? 16.047 62.803 21.863 1.00 102.84 626 LEU A O 1
ATOM 4765 N N . SER A 1 627 ? 16.647 61.263 23.392 1.00 102.10 627 SER A N 1
ATOM 4766 C CA . SER A 1 627 ? 15.609 61.630 24.340 1.00 102.10 627 SER A CA 1
ATOM 4767 C C . SER A 1 627 ? 15.852 63.016 24.917 1.00 102.10 627 SER A C 1
ATOM 4768 O O . SER A 1 627 ? 15.104 63.954 24.632 1.00 102.10 627 SER A O 1
ATOM 4771 N N . ASP A 1 628 ? 16.946 63.177 25.670 1.00 105.81 628 ASP A N 1
ATOM 4772 C CA . ASP A 1 628 ? 17.051 64.298 26.600 1.00 105.81 628 ASP A CA 1
ATOM 4773 C C . ASP A 1 628 ? 17.358 65.615 25.903 1.00 105.81 628 ASP A C 1
ATOM 4774 O O . ASP A 1 628 ? 17.297 66.672 26.538 1.00 105.81 628 ASP A O 1
ATOM 4779 N N . ALA A 1 629 ? 17.696 65.587 24.614 1.00 109.86 629 ALA A N 1
ATOM 4780 C CA . ALA A 1 629 ? 17.678 66.829 23.850 1.00 109.86 629 ALA A CA 1
ATOM 4781 C C . ALA A 1 629 ? 16.272 67.136 23.359 1.00 109.86 629 ALA A C 1
ATOM 4782 O O . ALA A 1 629 ? 15.818 68.285 23.427 1.00 109.86 629 ALA A O 1
ATOM 4784 N N . MET A 1 630 ? 15.563 66.116 22.870 1.00 109.32 630 MET A N 1
ATOM 4785 C CA . MET A 1 630 ? 14.177 66.314 22.471 1.00 109.32 630 MET A CA 1
ATOM 4786 C C . MET A 1 630 ? 13.269 66.444 23.681 1.00 109.32 630 MET A C 1
ATOM 4787 O O . MET A 1 630 ? 12.211 67.066 23.588 1.00 109.32 630 MET A O 1
ATOM 4792 N N . HIS A 1 631 ? 13.671 65.876 24.821 1.00 103.17 631 HIS A N 1
ATOM 4793 C CA . HIS A 1 631 ? 12.920 66.060 26.058 1.00 103.17 631 HIS A CA 1
ATOM 4794 C C . HIS A 1 631 ? 12.965 67.507 26.526 1.00 103.17 631 HIS A C 1
ATOM 4795 O O . HIS A 1 631 ? 12.030 67.977 27.184 1.00 103.17 631 HIS A O 1
ATOM 4802 N N . ALA A 1 632 ? 14.033 68.229 26.186 1.00 104.66 632 ALA A N 1
ATOM 4803 C CA . ALA A 1 632 ? 14.118 69.650 26.484 1.00 104.66 632 ALA A CA 1
ATOM 4804 C C . ALA A 1 632 ? 13.606 70.513 25.344 1.00 104.66 632 ALA A C 1
ATOM 4805 O O . ALA A 1 632 ? 13.336 71.697 25.562 1.00 104.66 632 ALA A O 1
ATOM 4807 N N . SER A 1 633 ? 13.458 69.949 24.143 1.00 110.38 633 SER A N 1
ATOM 4808 C CA . SER A 1 633 ? 13.061 70.748 22.989 1.00 110.38 633 SER A CA 1
ATOM 4809 C C . SER A 1 633 ? 11.598 71.174 23.037 1.00 110.38 633 SER A C 1
ATOM 4810 O O . SER A 1 633 ? 11.219 72.105 22.319 1.00 110.38 633 SER A O 1
ATOM 4813 N N . TYR A 1 634 ? 10.770 70.520 23.855 1.00 113.51 634 TYR A N 1
ATOM 4814 C CA . TYR A 1 634 ? 9.441 71.045 24.139 1.00 113.51 634 TYR A CA 1
ATOM 4815 C C . TYR A 1 634 ? 9.476 72.122 25.211 1.00 113.51 634 TYR A C 1
ATOM 4816 O O . TYR A 1 634 ? 8.500 72.863 25.357 1.00 113.51 634 TYR A O 1
ATOM 4825 N N . ARG A 1 635 ? 10.576 72.224 25.957 1.00 109.76 635 ARG A N 1
ATOM 4826 C CA . ARG A 1 635 ? 10.693 73.126 27.097 1.00 109.76 635 ARG A CA 1
ATOM 4827 C C . ARG A 1 635 ? 11.363 74.448 26.758 1.00 109.76 635 ARG A C 1
ATOM 4828 O O . ARG A 1 635 ? 10.855 75.508 27.139 1.00 109.76 635 ARG A O 1
ATOM 4836 N N . ASP A 1 636 ? 12.482 74.427 26.031 1.00 115.91 636 ASP A N 1
ATOM 4837 C CA . ASP A 1 636 ? 13.116 75.672 25.612 1.00 115.91 636 ASP A CA 1
ATOM 4838 C C . ASP A 1 636 ? 12.402 76.335 24.440 1.00 115.91 636 ASP A C 1
ATOM 4839 O O . ASP A 1 636 ? 12.870 77.370 23.955 1.00 115.91 636 ASP A O 1
ATOM 4844 N N . ASN A 1 637 ? 11.318 75.741 23.948 1.00 114.75 637 ASN A N 1
ATOM 4845 C CA . ASN A 1 637 ? 10.424 76.388 23.005 1.00 114.75 637 ASN A CA 1
ATOM 4846 C C . ASN A 1 637 ? 9.093 76.754 23.651 1.00 114.75 637 ASN A C 1
ATOM 4847 O O . ASN A 1 637 ? 8.293 77.459 23.028 1.00 114.75 637 ASN A O 1
ATOM 4852 N N . ALA A 1 638 ? 8.873 76.345 24.910 1.00 117.26 638 ALA A N 1
ATOM 4853 C CA . ALA A 1 638 ? 7.601 76.507 25.635 1.00 117.26 638 ALA A CA 1
ATOM 4854 C C . ALA A 1 638 ? 6.421 75.934 24.849 1.00 117.26 638 ALA A C 1
ATOM 4855 O O . ALA A 1 638 ? 5.312 76.470 24.879 1.00 117.26 638 ALA A O 1
ATOM 4857 N N . THR A 1 639 ? 6.662 74.836 24.136 1.00 120.40 639 THR A N 1
ATOM 4858 C CA . THR A 1 639 ? 5.641 74.265 23.270 1.00 120.40 639 THR A CA 1
ATOM 4859 C C . THR A 1 639 ? 4.670 73.401 24.070 1.00 120.40 639 THR A C 1
ATOM 4860 O O . THR A 1 639 ? 3.465 73.397 23.794 1.00 120.40 639 THR A O 1
ATOM 4864 N N . ALA A 1 640 ? 5.159 72.722 25.111 1.00 115.69 640 ALA A N 1
ATOM 4865 C CA . ALA A 1 640 ? 4.250 72.031 26.015 1.00 115.69 640 ALA A CA 1
ATOM 4866 C C . ALA A 1 640 ? 3.407 73.020 26.809 1.00 115.69 640 ALA A C 1
ATOM 4867 O O . ALA A 1 640 ? 2.289 72.693 27.212 1.00 115.69 640 ALA A O 1
ATOM 4869 N N . LYS A 1 641 ? 3.919 74.231 27.034 1.00 117.64 641 LYS A N 1
ATOM 4870 C CA . LYS A 1 641 ? 3.062 75.325 27.474 1.00 117.64 641 LYS A CA 1
ATOM 4871 C C . LYS A 1 641 ? 2.086 75.717 26.376 1.00 117.64 641 LYS A C 1
ATOM 4872 O O . LYS A 1 641 ? 0.910 75.969 26.658 1.00 117.64 641 LYS A O 1
ATOM 4878 N N . ALA A 1 642 ? 2.558 75.767 25.128 1.00 118.74 642 ALA A N 1
ATOM 4879 C CA . ALA A 1 642 ? 1.719 76.210 24.022 1.00 118.74 642 ALA A CA 1
ATOM 4880 C C . ALA A 1 642 ? 0.623 75.213 23.690 1.00 118.74 642 ALA A C 1
ATOM 4881 O O . ALA A 1 642 ? -0.403 75.616 23.135 1.00 118.74 642 ALA A O 1
ATOM 4883 N N . MET A 1 643 ? 0.820 73.933 24.012 1.00 116.69 643 MET A N 1
ATOM 4884 C CA . MET A 1 643 ? -0.244 72.947 23.860 1.00 116.69 643 MET A CA 1
ATOM 4885 C C . MET A 1 643 ? -1.418 73.278 24.771 1.00 116.69 643 MET A C 1
ATOM 4886 O O . MET A 1 643 ? -2.580 73.071 24.407 1.00 116.69 643 MET A O 1
ATOM 4891 N N . LYS A 1 644 ? -1.131 73.800 25.965 1.00 119.31 644 LYS A N 1
ATOM 4892 C CA . LYS A 1 644 ? -2.194 74.370 26.782 1.00 119.31 644 LYS A CA 1
ATOM 4893 C C . LYS A 1 644 ? -2.740 75.636 26.141 1.00 119.31 644 LYS A C 1
ATOM 4894 O O . LYS A 1 644 ? -3.955 75.858 26.133 1.00 119.31 644 LYS A O 1
ATOM 4900 N N . ARG A 1 645 ? -1.858 76.452 25.557 1.00 117.78 645 ARG A N 1
ATOM 4901 C CA . ARG A 1 645 ? -2.274 77.733 24.997 1.00 117.78 645 ARG A CA 1
ATOM 4902 C C . ARG A 1 645 ? -3.113 77.549 23.742 1.00 117.78 645 ARG A C 1
ATOM 4903 O O . ARG A 1 645 ? -4.205 78.115 23.628 1.00 117.78 645 ARG A O 1
ATOM 4911 N N . MET A 1 646 ? -2.620 76.750 22.792 1.00 116.41 646 MET A N 1
ATOM 4912 C CA . MET A 1 646 ? -3.215 76.703 21.462 1.00 116.41 646 MET A CA 1
ATOM 4913 C C . MET A 1 646 ? -4.545 75.967 21.427 1.00 116.41 646 MET A C 1
ATOM 4914 O O . MET A 1 646 ? -5.302 76.131 20.465 1.00 116.41 646 MET A O 1
ATOM 4919 N N . TYR A 1 647 ? -4.854 75.174 22.446 1.00 107.02 647 TYR A N 1
ATOM 4920 C CA . TYR A 1 647 ? -6.158 74.535 22.480 1.00 107.02 647 TYR A CA 1
ATOM 4921 C C . TYR A 1 647 ? -7.197 75.427 23.145 1.00 107.02 647 TYR A C 1
ATOM 4922 O O . TYR A 1 647 ? -8.328 75.533 22.659 1.00 107.02 647 TYR A O 1
ATOM 4931 N N . THR A 1 648 ? -6.825 76.099 24.237 1.00 112.99 648 THR A N 1
ATOM 4932 C CA . THR A 1 648 ? -7.800 76.835 25.036 1.00 112.99 648 THR A CA 1
ATOM 4933 C C . THR A 1 648 ? -8.262 78.125 24.374 1.00 112.99 648 THR A C 1
ATOM 4934 O O . THR A 1 648 ? -9.235 78.726 24.845 1.00 112.99 648 THR A O 1
ATOM 4938 N N . VAL A 1 649 ? -7.609 78.559 23.309 1.00 113.71 649 VAL A N 1
ATOM 4939 C CA . VAL A 1 649 ? -8.008 79.785 22.638 1.00 113.71 649 VAL A CA 1
ATOM 4940 C C . VAL A 1 649 ? -9.178 79.498 21.709 1.00 113.71 649 VAL A C 1
ATOM 4941 O O . VAL A 1 649 ? -9.297 78.414 21.125 1.00 113.71 649 VAL A O 1
ATOM 4945 N N . LEU A 1 650 ? -10.075 80.479 21.604 1.00 117.26 650 LEU A N 1
ATOM 4946 C CA . LEU A 1 650 ? -11.130 80.463 20.603 1.00 117.26 650 LEU A CA 1
ATOM 4947 C C . LEU A 1 650 ? -10.592 81.203 19.387 1.00 117.26 650 LEU A C 1
ATOM 4948 O O . LEU A 1 650 ? -10.398 82.426 19.462 1.00 117.26 650 LEU A O 1
ATOM 4953 N N . PRO A 1 651 ? -10.317 80.522 18.274 1.00 113.72 651 PRO A N 1
ATOM 4954 C CA . PRO A 1 651 ? -9.779 81.220 17.102 1.00 113.72 651 PRO A CA 1
ATOM 4955 C C . PRO A 1 651 ? -10.833 82.112 16.468 1.00 113.72 651 PRO A C 1
ATOM 4956 O O . PRO A 1 651 ? -12.019 81.775 16.441 1.00 113.72 651 PRO A O 1
ATOM 4960 N N . GLU A 1 652 ? -10.384 83.268 15.975 1.00 113.77 652 GLU A N 1
ATOM 4961 C CA . GLU A 1 652 ? -11.287 84.321 15.517 1.00 113.77 652 GLU A CA 1
ATOM 4962 C C . GLU A 1 652 ? -11.994 83.877 14.245 1.00 113.77 652 GLU A C 1
ATOM 4963 O O . GLU A 1 652 ? -11.397 83.841 13.165 1.00 113.77 652 GLU A O 1
ATOM 4969 N N . VAL A 1 653 ? -13.272 83.542 14.387 1.00 109.72 653 VAL A N 1
ATOM 4970 C CA . VAL A 1 653 ? -14.063 82.979 13.305 1.00 109.72 653 VAL A CA 1
ATOM 4971 C C . VAL A 1 653 ? -14.392 84.098 12.333 1.00 109.72 653 VAL A C 1
ATOM 4972 O O . VAL A 1 653 ? -15.340 84.864 12.544 1.00 109.72 653 VAL A O 1
ATOM 4976 N N . ALA A 1 654 ? -13.604 84.215 11.268 1.00 104.13 654 ALA A N 1
ATOM 4977 C CA . ALA A 1 654 ? -13.852 85.245 10.275 1.00 104.13 654 ALA A CA 1
ATOM 4978 C C . ALA A 1 654 ? -14.610 84.726 9.071 1.00 104.13 654 ALA A C 1
ATOM 4979 O O . ALA A 1 654 ? -15.245 85.521 8.371 1.00 104.13 654 ALA A O 1
ATOM 4981 N N . MET A 1 655 ? -14.556 83.425 8.812 1.00 92.42 655 MET A N 1
ATOM 4982 C CA . MET A 1 655 ? -15.290 82.817 7.717 1.00 92.42 655 MET A CA 1
ATOM 4983 C C . MET A 1 655 ? -15.929 81.528 8.208 1.00 92.42 655 MET A C 1
ATOM 4984 O O . MET A 1 655 ? -15.331 80.779 8.985 1.00 92.42 655 MET A O 1
ATOM 4989 N N . ARG A 1 656 ? -17.161 81.287 7.766 1.00 82.13 656 ARG A N 1
ATOM 4990 C CA . ARG A 1 656 ? -17.762 79.975 7.926 1.00 82.13 656 ARG A CA 1
ATOM 4991 C C . ARG A 1 656 ? -16.984 78.961 7.093 1.00 82.13 656 ARG A C 1
ATOM 4992 O O . ARG A 1 656 ? -16.419 79.311 6.056 1.00 82.13 656 ARG A O 1
ATOM 5000 N N . PRO A 1 657 ? -16.930 77.700 7.523 1.00 77.52 657 PRO A N 1
ATOM 5001 C CA . PRO A 1 657 ? -16.234 76.689 6.716 1.00 77.52 657 PRO A CA 1
ATOM 5002 C C . PRO A 1 657 ? -16.913 76.383 5.395 1.00 77.52 657 PRO A C 1
ATOM 5003 O O . PRO A 1 657 ? -16.267 75.813 4.510 1.00 77.52 657 PRO A O 1
ATOM 5007 N N . SER A 1 658 ? -18.184 76.743 5.226 1.00 78.51 658 SER A N 1
ATOM 5008 C CA . SER A 1 658 ? -18.773 76.743 3.892 1.00 78.51 658 SER A CA 1
ATOM 5009 C C . SER A 1 658 ? -18.132 77.808 3.019 1.00 78.51 658 SER A C 1
ATOM 5010 O O . SER A 1 658 ? -17.721 77.537 1.887 1.00 78.51 658 SER A O 1
ATOM 5013 N N . GLU A 1 659 ? -18.043 79.030 3.532 1.00 80.34 659 GLU A N 1
ATOM 5014 C CA . GLU A 1 659 ? -17.522 80.152 2.771 1.00 80.34 659 GLU A CA 1
ATOM 5015 C C . GLU A 1 659 ? -16.006 80.251 2.824 1.00 80.34 659 GLU A C 1
ATOM 5016 O O . GLU A 1 659 ? -15.434 81.100 2.137 1.00 80.34 659 GLU A O 1
ATOM 5022 N N . ALA A 1 660 ? -15.343 79.439 3.632 1.00 76.60 660 ALA A N 1
ATOM 5023 C CA . ALA A 1 660 ? -13.897 79.353 3.587 1.00 76.60 660 ALA A CA 1
ATOM 5024 C C . ALA A 1 660 ? -13.429 78.180 2.753 1.00 76.60 660 ALA A C 1
ATOM 5025 O O . ALA A 1 660 ? -12.255 77.805 2.827 1.00 76.60 660 ALA A O 1
ATOM 5027 N N . TYR A 1 661 ? -14.328 77.575 1.983 1.00 72.34 661 TYR A N 1
ATOM 5028 C CA . TYR A 1 661 ? -13.982 76.507 1.062 1.00 72.34 661 TYR A CA 1
ATOM 5029 C C . TYR A 1 661 ? -14.267 76.871 -0.386 1.00 72.34 661 TYR A C 1
ATOM 5030 O O . TYR A 1 661 ? -13.544 76.419 -1.277 1.00 72.34 661 TYR A O 1
ATOM 5039 N N . ASP A 1 662 ? -15.281 77.702 -0.652 1.00 78.84 662 ASP A N 1
ATOM 5040 C CA . ASP A 1 662 ? -15.496 78.163 -2.019 1.00 78.84 662 ASP A CA 1
ATOM 5041 C C . ASP A 1 662 ? -14.449 79.176 -2.448 1.00 78.84 662 ASP A C 1
ATOM 5042 O O . ASP A 1 662 ? -14.339 79.466 -3.642 1.00 78.84 662 ASP A O 1
ATOM 5047 N N . LYS A 1 663 ? -13.683 79.721 -1.502 1.00 80.49 663 LYS A N 1
ATOM 5048 C CA . LYS A 1 663 ? -12.502 80.510 -1.803 1.00 80.49 663 LYS A CA 1
ATOM 5049 C C . LYS A 1 663 ? -11.264 79.646 -1.988 1.00 80.49 663 LYS A C 1
ATOM 5050 O O . LYS A 1 663 ? -10.144 80.152 -1.874 1.00 80.49 663 LYS A O 1
ATOM 5056 N N . LEU A 1 664 ? -11.440 78.355 -2.254 1.00 75.07 664 LEU A N 1
ATOM 5057 C CA . LEU A 1 664 ? -10.369 77.480 -2.705 1.00 75.07 664 LEU A CA 1
ATOM 5058 C C . LEU A 1 664 ? -10.474 77.149 -4.186 1.00 75.07 664 LEU A C 1
ATOM 5059 O O . LEU A 1 664 ? -9.456 77.121 -4.880 1.00 75.07 664 LEU A O 1
ATOM 5064 N N . VAL A 1 665 ? -11.682 76.892 -4.690 1.00 76.12 665 VAL A N 1
ATOM 5065 C CA . VAL A 1 665 ? -11.871 76.744 -6.129 1.00 76.12 665 VAL A CA 1
ATOM 5066 C C . VAL A 1 665 ? -11.831 78.100 -6.829 1.00 76.12 665 VAL A C 1
ATOM 5067 O O . VAL A 1 665 ? -11.509 78.172 -8.022 1.00 76.12 665 VAL A O 1
ATOM 5071 N N . ARG A 1 666 ? -12.097 79.186 -6.099 1.00 80.98 666 ARG A N 1
ATOM 5072 C CA . ARG A 1 666 ? -12.084 80.519 -6.689 1.00 80.98 666 ARG A CA 1
ATOM 5073 C C . ARG A 1 666 ? -10.675 80.946 -7.072 1.00 80.98 666 ARG A C 1
ATOM 5074 O O . ARG A 1 666 ? -10.458 81.486 -8.162 1.00 80.98 666 ARG A O 1
ATOM 5082 N N . GLY A 1 667 ? -9.704 80.690 -6.202 1.00 81.60 667 GLY A N 1
ATOM 5083 C CA . GLY A 1 667 ? -8.334 81.062 -6.481 1.00 81.60 667 GLY A CA 1
ATOM 5084 C C . GLY A 1 667 ? -7.716 81.843 -5.346 1.00 81.60 667 GLY A C 1
ATOM 5085 O O . GLY A 1 667 ? -6.537 82.200 -5.396 1.00 81.60 667 GLY A O 1
ATOM 5086 N N . GLU A 1 668 ? -8.512 82.108 -4.308 1.00 91.37 668 GLU A N 1
ATOM 5087 C CA . GLU A 1 668 ? -8.044 82.876 -3.163 1.00 91.37 668 GLU A CA 1
ATOM 5088 C C . GLU A 1 668 ? -7.083 82.092 -2.283 1.00 91.37 668 GLU A C 1
ATOM 5089 O O . GLU A 1 668 ? -6.404 82.694 -1.445 1.00 91.37 668 GLU A O 1
ATOM 5095 N N . VAL A 1 669 ? -7.012 80.776 -2.447 1.00 93.88 669 VAL A N 1
ATOM 5096 C CA . VAL A 1 669 ? -5.989 80.008 -1.760 1.00 93.88 669 VAL A CA 1
ATOM 5097 C C . VAL A 1 669 ? -4.654 80.300 -2.424 1.00 93.88 669 VAL A C 1
ATOM 5098 O O . VAL A 1 669 ? -4.478 80.076 -3.627 1.00 93.88 669 VAL A O 1
ATOM 5102 N N . GLU A 1 670 ? -3.719 80.842 -1.648 1.00 97.89 670 GLU A N 1
ATOM 5103 C CA . GLU A 1 670 ? -2.357 81.072 -2.099 1.00 97.89 670 GLU A CA 1
ATOM 5104 C C . GLU A 1 670 ? -1.401 80.707 -0.978 1.00 97.89 670 GLU A C 1
ATOM 5105 O O . GLU A 1 670 ? -1.784 80.588 0.187 1.00 97.89 670 GLU A O 1
ATOM 5111 N N . ALA A 1 671 ? -0.143 80.530 -1.351 1.00 109.15 671 ALA A N 1
ATOM 5112 C CA . ALA A 1 671 ? 0.881 80.043 -0.434 1.00 109.15 671 ALA A CA 1
ATOM 5113 C C . ALA A 1 671 ? 1.318 81.180 0.480 1.00 109.15 671 ALA A C 1
ATOM 5114 O O . ALA A 1 671 ? 2.095 82.051 0.084 1.00 109.15 671 ALA A O 1
ATOM 5116 N N . VAL A 1 672 ? 0.820 81.175 1.709 1.00 110.16 672 VAL A N 1
ATOM 5117 C CA . VAL A 1 672 ? 1.212 82.131 2.739 1.00 110.16 672 VAL A CA 1
ATOM 5118 C C . VAL A 1 672 ? 2.086 81.389 3.742 1.00 110.16 672 VAL A C 1
ATOM 5119 O O . VAL A 1 672 ? 1.592 80.488 4.429 1.00 110.16 672 VAL A O 1
ATOM 5123 N N . PRO A 1 673 ? 3.375 81.702 3.844 1.00 121.04 673 PRO A N 1
ATOM 5124 C CA . PRO A 1 673 ? 4.252 80.962 4.755 1.00 121.04 673 PRO A CA 1
ATOM 5125 C C . PRO A 1 673 ? 3.981 81.323 6.205 1.00 121.04 673 PRO A C 1
ATOM 5126 O O . PRO A 1 673 ? 3.206 82.227 6.528 1.00 121.04 673 PRO A O 1
ATOM 5130 N N . ILE A 1 674 ? 4.671 80.602 7.089 1.00 123.74 674 ILE A N 1
ATOM 5131 C CA . ILE A 1 674 ? 4.308 80.558 8.500 1.00 123.74 674 ILE A CA 1
ATOM 5132 C C . ILE A 1 674 ? 4.633 81.849 9.240 1.00 123.74 674 ILE A C 1
ATOM 5133 O O . ILE A 1 674 ? 4.080 82.093 10.319 1.00 123.74 674 ILE A O 1
ATOM 5138 N N . ALA A 1 675 ? 5.481 82.705 8.668 1.00 125.19 675 ALA A N 1
ATOM 5139 C CA . ALA A 1 675 ? 5.938 83.894 9.379 1.00 125.19 675 ALA A CA 1
ATOM 5140 C C . ALA A 1 675 ? 4.839 84.945 9.493 1.00 125.19 675 ALA A C 1
ATOM 5141 O O . ALA A 1 675 ? 4.576 85.463 10.585 1.00 125.19 675 ALA A O 1
ATOM 5143 N N . ARG A 1 676 ? 4.183 85.276 8.378 1.00 128.71 676 ARG A N 1
ATOM 5144 C CA . ARG A 1 676 ? 3.233 86.382 8.332 1.00 128.71 676 ARG A CA 1
ATOM 5145 C C . ARG A 1 676 ? 1.786 85.913 8.440 1.00 128.71 676 ARG A C 1
ATOM 5146 O O . ARG A 1 676 ? 0.881 86.532 7.870 1.00 128.71 676 ARG A O 1
ATOM 5154 N N . LEU A 1 677 ? 1.549 84.840 9.192 1.00 118.59 677 LEU A N 1
ATOM 5155 C CA . LEU A 1 677 ? 0.206 84.297 9.325 1.00 118.59 677 LEU A CA 1
ATOM 5156 C C . LEU A 1 677 ? -0.679 85.136 10.230 1.00 118.59 677 LEU A C 1
ATOM 5157 O O . LEU A 1 677 ? -1.906 85.042 10.131 1.00 118.59 677 LEU A O 1
ATOM 5162 N N . GLU A 1 678 ? -0.086 85.959 11.094 1.00 126.73 678 GLU A N 1
ATOM 5163 C CA . GLU A 1 678 ? -0.813 86.649 12.158 1.00 126.73 678 GLU A CA 1
ATOM 5164 C C . GLU A 1 678 ? -1.662 87.759 11.552 1.00 126.73 678 GLU A C 1
ATOM 5165 O O . GLU A 1 678 ? -1.279 88.929 11.498 1.00 126.73 678 GLU A O 1
ATOM 5171 N N . GLY A 1 679 ? -2.854 87.381 11.101 1.00 119.43 679 GLY A N 1
ATOM 5172 C CA . GLY A 1 679 ? -3.732 88.343 10.470 1.00 119.43 679 GLY A CA 1
ATOM 5173 C C . GLY A 1 679 ? -4.158 87.983 9.064 1.00 119.43 679 GLY A C 1
ATOM 5174 O O . GLY A 1 679 ? -4.432 88.872 8.254 1.00 119.43 679 GLY A O 1
ATOM 5175 N N . ARG A 1 680 ? -4.208 86.692 8.751 1.00 109.52 680 ARG A N 1
ATOM 5176 C CA . ARG A 1 680 ? -4.782 86.252 7.488 1.00 109.52 680 ARG A CA 1
ATOM 5177 C C . ARG A 1 680 ? -5.550 84.960 7.717 1.00 109.52 680 ARG A C 1
ATOM 5178 O O . ARG A 1 680 ? -5.033 84.028 8.340 1.00 109.52 680 ARG A O 1
ATOM 5186 N N . ILE A 1 681 ? -6.780 84.920 7.198 1.00 106.84 681 ILE A N 1
ATOM 5187 C CA . ILE A 1 681 ? -7.727 83.852 7.504 1.00 106.84 681 ILE A CA 1
ATOM 5188 C C . ILE A 1 681 ? -7.295 82.558 6.831 1.00 106.84 681 ILE A C 1
ATOM 5189 O O . ILE A 1 681 ? -7.130 82.508 5.608 1.00 106.84 681 ILE A O 1
ATOM 5194 N N . ALA A 1 682 ? -7.137 81.502 7.621 1.00 103.35 682 ALA A N 1
ATOM 5195 C CA . ALA A 1 682 ? -6.809 80.204 7.055 1.00 103.35 682 ALA A CA 1
ATOM 5196 C C . ALA A 1 682 ? -8.034 79.588 6.392 1.00 103.35 682 ALA A C 1
ATOM 5197 O O . ALA A 1 682 ? -9.161 79.717 6.875 1.00 103.35 682 ALA A O 1
ATOM 5199 N N . ALA A 1 683 ? -7.803 78.916 5.264 1.00 95.39 683 ALA A N 1
ATOM 5200 C CA . ALA A 1 683 ? -8.870 78.284 4.497 1.00 95.39 683 ALA A CA 1
ATOM 5201 C C . ALA A 1 683 ? -8.644 76.792 4.316 1.00 95.39 683 ALA A C 1
ATOM 5202 O O . ALA A 1 683 ? -9.262 76.184 3.437 1.00 95.39 683 ALA A O 1
ATOM 5204 N N . VAL A 1 684 ? -7.776 76.190 5.119 1.00 91.05 684 VAL A N 1
ATOM 5205 C CA . VAL A 1 684 ? -7.491 74.768 5.034 1.00 91.05 684 VAL A CA 1
ATOM 5206 C C . VAL A 1 684 ? -7.511 74.203 6.448 1.00 91.05 684 VAL A C 1
ATOM 5207 O O . VAL A 1 684 ? -7.058 74.859 7.392 1.00 91.05 684 VAL A O 1
ATOM 5211 N N . MET A 1 685 ? -8.109 73.027 6.606 1.00 91.49 685 MET A N 1
ATOM 5212 C CA . MET A 1 685 ? -8.118 72.357 7.896 1.00 91.49 685 MET A CA 1
ATOM 5213 C C . MET A 1 685 ? -6.726 71.860 8.245 1.00 91.49 685 MET A C 1
ATOM 5214 O O . MET A 1 685 ? -6.157 71.027 7.534 1.00 91.49 685 MET A O 1
ATOM 5219 N N . LEU A 1 686 ? -6.173 72.375 9.336 1.00 89.79 686 LEU A N 1
ATOM 5220 C CA . LEU A 1 686 ? -4.873 71.945 9.822 1.00 89.79 686 LEU A CA 1
ATOM 5221 C C . LEU A 1 686 ? -5.051 71.279 11.170 1.00 89.79 686 LEU A C 1
ATOM 5222 O O . LEU A 1 686 ? -5.512 71.909 12.125 1.00 89.79 686 LEU A O 1
ATOM 5227 N N . VAL A 1 687 ? -4.685 70.007 11.240 1.00 88.02 687 VAL A N 1
ATOM 5228 C CA . VAL A 1 687 ? -4.882 69.214 12.445 1.00 88.02 687 VAL A CA 1
ATOM 5229 C C . VAL A 1 687 ? -3.524 68.748 12.941 1.00 88.02 687 VAL A C 1
ATOM 5230 O O . VAL A 1 687 ? -2.769 68.132 12.176 1.00 88.02 687 VAL A O 1
ATOM 5234 N N . PRO A 1 688 ? -3.159 69.032 14.176 1.00 87.26 688 PRO A N 1
ATOM 5235 C CA . PRO A 1 688 ? -1.975 68.382 14.737 1.00 87.26 688 PRO A CA 1
ATOM 5236 C C . PRO A 1 688 ? -2.314 66.946 15.080 1.00 87.26 688 PRO A C 1
ATOM 5237 O O . PRO A 1 688 ? -2.962 66.678 16.093 1.00 87.26 688 PRO A O 1
ATOM 5241 N N . TYR A 1 689 ? -1.881 66.013 14.241 1.00 91.69 689 TYR A N 1
ATOM 5242 C CA . TYR A 1 689 ? -2.201 64.601 14.410 1.00 91.69 689 TYR A CA 1
ATOM 5243 C C . TYR A 1 689 ? -0.879 63.851 14.425 1.00 91.69 689 TYR A C 1
ATOM 5244 O O . TYR A 1 689 ? -0.072 64.013 13.490 1.00 91.69 689 TYR A O 1
ATOM 5253 N N . PRO A 1 690 ? -0.602 63.026 15.437 1.00 87.10 690 PRO A N 1
ATOM 5254 C CA . PRO A 1 690 ? -1.400 62.537 16.576 1.00 87.10 690 PRO A CA 1
ATOM 5255 C C . PRO A 1 690 ? -1.998 63.461 17.680 1.00 87.10 690 PRO A C 1
ATOM 5256 O O . PRO A 1 690 ? -3.128 63.173 18.059 1.00 87.10 690 PRO A O 1
ATOM 5260 N N . PRO A 1 691 ? -1.330 64.546 18.152 1.00 82.70 691 PRO A N 1
ATOM 5261 C CA . PRO A 1 691 ? -1.645 65.029 19.504 1.00 82.70 691 PRO A CA 1
ATOM 5262 C C . PRO A 1 691 ? -2.955 65.784 19.699 1.00 82.70 691 PRO A C 1
ATOM 5263 O O . PRO A 1 691 ? -3.088 66.489 20.702 1.00 82.70 691 PRO A O 1
ATOM 5267 N N . GLY A 1 692 ? -3.918 65.693 18.788 1.00 80.07 692 GLY A N 1
ATOM 5268 C CA . GLY A 1 692 ? -5.214 66.200 19.178 1.00 80.07 692 GLY A CA 1
ATOM 5269 C C . GLY A 1 692 ? -6.280 66.459 18.140 1.00 80.07 692 GLY A C 1
ATOM 5270 O O . GLY A 1 692 ? -6.622 65.610 17.313 1.00 80.07 692 GLY A O 1
ATOM 5271 N N . ILE A 1 693 ? -6.802 67.675 18.204 1.00 85.53 693 ILE A N 1
ATOM 5272 C CA . ILE A 1 693 ? -8.090 68.077 17.649 1.00 85.53 693 ILE A CA 1
ATOM 5273 C C . ILE A 1 693 ? -7.850 68.884 16.379 1.00 85.53 693 ILE A C 1
ATOM 5274 O O . ILE A 1 693 ? -6.690 69.153 16.045 1.00 85.53 693 ILE A O 1
ATOM 5279 N N . PRO A 1 694 ? -8.883 69.273 15.633 1.00 84.29 694 PRO A N 1
ATOM 5280 C CA . PRO A 1 694 ? -8.702 70.374 14.686 1.00 84.29 694 PRO A CA 1
ATOM 5281 C C . PRO A 1 694 ? -8.375 71.651 15.435 1.00 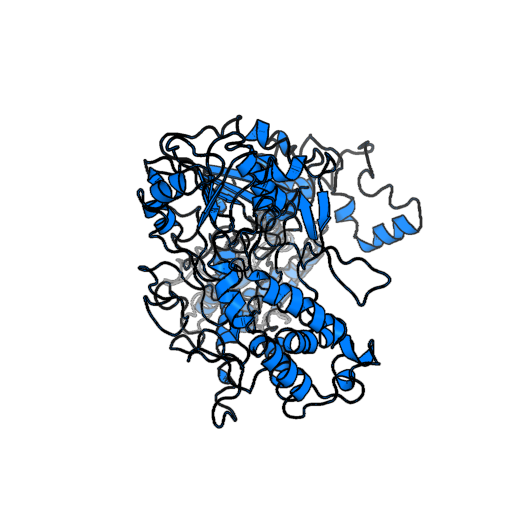84.29 694 PRO A C 1
ATOM 5282 O O . PRO A 1 694 ? -9.207 72.207 16.156 1.00 84.29 694 PRO A O 1
ATOM 5286 N N . LEU A 1 695 ? -7.140 72.107 15.260 1.00 89.13 695 LEU A N 1
ATOM 5287 C CA . LEU A 1 695 ? -6.714 73.363 15.853 1.00 89.13 695 LEU A CA 1
ATOM 5288 C C . LEU A 1 695 ? -7.371 74.535 15.135 1.00 89.13 695 LEU A C 1
ATOM 5289 O O . LEU A 1 695 ? -8.135 75.299 15.732 1.00 89.13 695 LEU A O 1
ATOM 5294 N N . ILE A 1 696 ? -7.098 74.674 13.844 1.00 90.65 696 ILE A N 1
ATOM 5295 C CA . ILE A 1 696 ? -7.667 75.729 13.023 1.00 90.65 696 ILE A CA 1
ATOM 5296 C C . ILE A 1 696 ? -8.503 75.099 11.921 1.00 90.65 696 ILE A C 1
ATOM 5297 O O . ILE A 1 696 ? -7.996 74.338 11.087 1.00 90.65 696 ILE A O 1
ATOM 5302 N N . MET A 1 697 ? -9.782 75.408 11.934 1.00 94.52 697 MET A N 1
ATOM 5303 C CA . MET A 1 697 ? -10.698 75.059 10.873 1.00 94.52 697 MET A CA 1
ATOM 5304 C C . MET A 1 697 ? -10.446 75.965 9.675 1.00 94.52 697 MET A C 1
ATOM 5305 O O . MET A 1 697 ? -9.746 76.973 9.790 1.00 94.52 697 MET A O 1
ATOM 5310 N N . PRO A 1 698 ? -10.991 75.629 8.507 1.00 89.40 698 PRO A N 1
ATOM 5311 C CA . PRO A 1 698 ? -11.094 76.636 7.445 1.00 89.40 698 PRO A CA 1
ATOM 5312 C C . PRO A 1 698 ? -12.022 77.760 7.875 1.00 89.40 698 PRO A C 1
ATOM 5313 O O . PRO A 1 698 ? -13.223 77.560 8.069 1.00 89.40 698 PRO A O 1
ATOM 5317 N N . GLY A 1 699 ? -11.451 78.948 8.024 1.00 95.20 699 GLY A N 1
ATOM 5318 C CA . GLY A 1 699 ? -12.174 80.090 8.532 1.00 95.20 699 GLY A CA 1
ATOM 5319 C C . GLY A 1 699 ? -11.766 80.549 9.912 1.00 95.20 699 GLY A C 1
ATOM 5320 O O . GLY A 1 699 ? -12.502 81.328 10.526 1.00 95.20 699 GLY A O 1
ATOM 5321 N N . GLU A 1 700 ? -10.622 80.090 10.418 1.00 106.10 700 GLU A N 1
ATOM 5322 C CA . GLU A 1 700 ? -10.130 80.438 11.753 1.00 106.10 700 GLU A CA 1
ATOM 5323 C C . GLU A 1 700 ? -9.016 81.472 11.607 1.00 106.10 700 GLU A C 1
ATOM 5324 O O . GLU A 1 700 ? -7.839 81.133 11.495 1.00 106.10 700 GLU A O 1
ATOM 5326 N N . ARG A 1 701 ? -9.394 82.750 11.625 1.00 114.41 701 ARG A N 1
ATOM 5327 C CA . ARG A 1 701 ? -8.425 83.814 11.402 1.00 114.41 701 ARG A CA 1
ATOM 5328 C C . ARG A 1 701 ? -7.561 84.026 12.636 1.00 114.41 701 ARG A C 1
ATOM 5329 O O . ARG A 1 701 ? -8.065 84.105 13.759 1.00 114.41 701 ARG A O 1
ATOM 5337 N N . PHE A 1 702 ? -6.254 84.106 12.425 1.00 117.26 702 PHE A N 1
ATOM 5338 C CA . PHE A 1 702 ? -5.347 84.501 13.490 1.00 117.26 702 PHE A CA 1
ATOM 5339 C C . PHE A 1 702 ? -5.477 85.994 13.756 1.00 117.26 702 PHE A C 1
ATOM 5340 O O . PHE A 1 702 ? -5.440 86.805 12.827 1.00 117.26 702 PHE A O 1
ATOM 5348 N N . THR A 1 703 ? -5.630 86.359 15.029 1.00 127.46 703 THR A N 1
ATOM 5349 C CA . THR A 1 703 ? -5.680 87.774 15.388 1.00 127.46 703 THR A CA 1
ATOM 5350 C C . THR A 1 703 ? -4.278 88.366 15.457 1.00 127.46 703 THR A C 1
ATOM 5351 O O . THR A 1 703 ? -3.956 89.325 14.746 1.00 127.46 703 THR A O 1
ATOM 5355 N N . GLU A 1 704 ? -3.430 87.799 16.305 1.00 136.36 704 GLU A N 1
ATOM 5356 C CA . GLU A 1 704 ? -2.077 88.291 16.528 1.00 136.36 704 GLU A CA 1
ATOM 5357 C C . GLU A 1 704 ? -1.249 87.138 17.088 1.00 136.36 704 GLU A C 1
ATOM 5358 O O . GLU A 1 704 ? -1.639 85.970 16.976 1.00 136.36 704 GLU A O 1
ATOM 5360 N N . ALA A 1 705 ? -0.107 87.468 17.701 1.00 140.60 705 ALA A N 1
ATOM 5361 C CA . ALA A 1 705 ? 0.732 86.473 18.362 1.00 140.60 705 ALA A CA 1
ATOM 5362 C C . ALA A 1 705 ? 0.078 85.877 19.607 1.00 140.60 705 ALA A C 1
ATOM 5363 O O . ALA A 1 705 ? 0.622 84.922 20.175 1.00 140.60 705 ALA A O 1
ATOM 5365 N N . THR A 1 706 ? -1.053 86.435 20.058 1.00 138.81 706 THR A N 1
ATOM 5366 C CA . THR A 1 706 ? -1.907 85.742 21.017 1.00 138.81 706 THR A CA 1
ATOM 5367 C C . THR A 1 706 ? -2.386 84.403 20.468 1.00 138.81 706 THR A C 1
ATOM 5368 O O . THR A 1 706 ? -2.515 83.434 21.223 1.00 138.81 706 THR A O 1
ATOM 5370 N N . ARG A 1 707 ? -2.630 84.321 19.161 1.00 129.60 707 ARG A N 1
ATOM 5371 C CA . ARG A 1 707 ? -2.811 83.024 18.530 1.00 129.60 707 ARG A CA 1
ATOM 5372 C C . ARG A 1 707 ? -1.454 82.333 18.464 1.00 129.60 707 ARG A C 1
ATOM 5373 O O . ARG A 1 707 ? -0.754 82.417 17.453 1.00 129.60 707 ARG A O 1
ATOM 5375 N N . SER A 1 708 ? -1.092 81.631 19.538 1.00 120.25 708 SER A N 1
ATOM 5376 C CA . SER A 1 708 ? 0.278 81.195 19.781 1.00 120.25 708 SER A CA 1
ATOM 5377 C C . SER A 1 708 ? 0.558 79.801 19.261 1.00 120.25 708 SER A C 1
ATOM 5378 O O . SER A 1 708 ? 1.316 79.052 19.889 1.00 120.25 708 SER A O 1
ATOM 5381 N N . ILE A 1 709 ? -0.045 79.421 18.134 1.00 113.13 709 ILE A N 1
ATOM 5382 C CA . ILE A 1 709 ? 0.121 78.066 17.629 1.00 113.13 709 ILE A CA 1
ATOM 5383 C C . ILE A 1 709 ? 1.480 77.873 16.974 1.00 113.13 709 ILE A C 1
ATOM 5384 O O . ILE A 1 709 ? 1.889 76.734 16.729 1.00 113.13 709 ILE A O 1
ATOM 5389 N N . LEU A 1 710 ? 2.203 78.967 16.708 1.00 117.03 710 LEU A N 1
ATOM 5390 C CA . LEU A 1 710 ? 3.431 78.919 15.924 1.00 117.03 710 LEU A CA 1
ATOM 5391 C C . LEU A 1 710 ? 4.571 78.299 16.711 1.00 117.03 710 LEU A C 1
ATOM 5392 O O . LEU A 1 710 ? 5.587 77.906 16.128 1.00 117.03 710 LEU A O 1
ATOM 5397 N N . ASP A 1 711 ? 4.419 78.197 18.029 1.00 119.04 711 ASP A N 1
ATOM 5398 C CA . ASP A 1 711 ? 5.409 77.541 18.866 1.00 119.04 711 ASP A CA 1
ATOM 5399 C C . ASP A 1 711 ? 5.462 76.037 18.635 1.00 119.04 711 ASP A C 1
ATOM 5400 O O . ASP A 1 711 ? 6.434 75.405 19.058 1.00 119.04 711 ASP A O 1
ATOM 5405 N N . TYR A 1 712 ? 4.449 75.450 17.991 1.00 114.76 712 TYR A N 1
ATOM 5406 C CA . TYR A 1 712 ? 4.500 74.059 17.564 1.00 114.76 712 TYR A CA 1
ATOM 5407 C C . TYR A 1 712 ? 4.783 73.891 16.080 1.00 114.76 712 TYR A C 1
ATOM 5408 O O . TYR A 1 712 ? 5.395 72.893 15.696 1.00 114.76 712 TYR A O 1
ATOM 5417 N N . LEU A 1 713 ? 4.357 74.840 15.241 1.00 115.37 713 LEU A N 1
ATOM 5418 C CA . LEU A 1 713 ? 4.670 74.771 13.817 1.00 115.37 713 LEU A CA 1
ATOM 5419 C C . LEU A 1 713 ? 6.164 74.936 13.586 1.00 115.37 713 LEU A C 1
ATOM 5420 O O . LEU A 1 713 ? 6.764 74.232 12.766 1.00 115.37 713 LEU A O 1
ATOM 5425 N N . GLU A 1 714 ? 6.784 75.862 14.312 1.00 114.43 714 GLU A N 1
ATOM 5426 C CA . GLU A 1 714 ? 8.231 75.999 14.272 1.00 114.43 714 GLU A CA 1
ATOM 5427 C C . GLU A 1 714 ? 8.938 74.932 15.098 1.00 114.43 714 GLU A C 1
ATOM 5428 O O . GLU A 1 714 ? 10.131 74.698 14.888 1.00 114.43 714 GLU A O 1
ATOM 5434 N N . PHE A 1 715 ? 8.238 74.286 16.032 1.00 114.74 715 PHE A N 1
ATOM 5435 C CA . PHE A 1 715 ? 8.826 73.137 16.710 1.00 114.74 715 PHE A CA 1
ATOM 5436 C C . PHE A 1 715 ? 8.910 71.944 15.776 1.00 114.74 715 PHE A C 1
ATOM 5437 O O . PHE A 1 715 ? 9.905 71.211 15.789 1.00 114.74 715 PHE A O 1
ATOM 5439 N N . ALA A 1 716 ? 7.878 71.741 14.953 1.00 118.44 716 ALA A N 1
ATOM 5440 C CA . ALA A 1 716 ? 7.868 70.618 14.021 1.00 118.44 716 ALA A CA 1
ATOM 5441 C C . ALA A 1 716 ? 8.901 70.788 12.922 1.00 118.44 716 ALA A C 1
ATOM 5442 O O . ALA A 1 716 ? 9.393 69.796 12.374 1.00 118.44 716 ALA A O 1
ATOM 5444 N N . ARG A 1 717 ? 9.244 72.032 12.593 1.00 119.06 717 ARG A N 1
ATOM 5445 C CA . ARG A 1 717 ? 10.236 72.280 11.556 1.00 119.06 717 ARG A CA 1
ATOM 5446 C C . ARG A 1 717 ? 11.618 71.855 12.024 1.00 119.06 717 ARG A C 1
ATOM 5447 O O . ARG A 1 717 ? 12.279 71.037 11.379 1.00 119.06 717 ARG A O 1
ATOM 5455 N N . THR A 1 718 ? 12.042 72.350 13.186 1.00 120.63 718 THR A N 1
ATOM 5456 C CA . THR A 1 718 ? 13.353 72.009 13.716 1.00 120.63 718 THR A CA 1
ATOM 5457 C C . THR A 1 718 ? 13.429 70.591 14.261 1.00 120.63 718 THR A C 1
ATOM 5458 O O . THR A 1 718 ? 14.533 70.103 14.514 1.00 120.63 718 THR A O 1
ATOM 5462 N N . PHE A 1 719 ? 12.290 69.931 14.469 1.00 117.60 719 PHE A N 1
ATOM 5463 C CA . PHE A 1 719 ? 12.306 68.497 14.731 1.00 117.60 719 PHE A CA 1
ATOM 5464 C C . PHE A 1 719 ? 12.821 67.744 13.514 1.00 117.60 719 PHE A C 1
ATOM 5465 O O . PHE A 1 719 ? 13.772 66.959 13.602 1.00 117.60 719 PHE A O 1
ATOM 5473 N N . GLU A 1 720 ? 12.204 67.997 12.355 1.00 120.36 720 GLU A N 1
ATOM 5474 C CA . GLU A 1 720 ? 12.577 67.308 11.127 1.00 120.36 720 GLU A CA 1
ATOM 5475 C C . GLU A 1 720 ? 13.905 67.808 10.575 1.00 120.36 720 GLU A C 1
ATOM 5476 O O . GLU A 1 720 ? 14.560 67.095 9.809 1.00 120.36 720 GLU A O 1
ATOM 5478 N N . ARG A 1 721 ? 14.315 69.023 10.936 1.00 123.19 721 ARG A N 1
ATOM 5479 C CA . ARG A 1 721 ? 15.592 69.531 10.449 1.00 123.19 721 ARG A CA 1
ATOM 5480 C C . ARG A 1 721 ? 16.755 68.954 11.245 1.00 123.19 721 ARG A C 1
ATOM 5481 O O . ARG A 1 721 ? 17.711 68.429 10.664 1.00 123.19 721 ARG A O 1
ATOM 5489 N N . ALA A 1 722 ? 16.685 69.028 12.574 1.00 119.09 722 ALA A N 1
ATOM 5490 C CA . ALA A 1 722 ? 17.811 68.594 13.391 1.00 119.09 722 ALA A CA 1
ATOM 5491 C C . ALA A 1 722 ? 17.891 67.078 13.453 1.00 119.09 722 ALA A C 1
ATOM 5492 O O . ALA A 1 722 ? 18.944 66.515 13.776 1.00 119.09 722 ALA A O 1
ATOM 5494 N N . PHE A 1 723 ? 16.788 66.394 13.153 1.00 114.53 723 PHE A N 1
ATOM 5495 C CA . PHE A 1 723 ? 16.750 64.939 13.220 1.00 114.53 723 PHE A CA 1
ATOM 5496 C C . PHE A 1 723 ? 15.886 64.399 12.087 1.00 114.53 723 PHE A C 1
ATOM 5497 O O . PHE A 1 723 ? 14.805 64.957 11.818 1.00 114.53 723 PHE A O 1
ATOM 5505 N N . PRO A 1 724 ? 16.293 63.301 11.412 1.00 114.64 724 PRO A N 1
ATOM 5506 C CA . PRO A 1 724 ? 15.500 62.770 10.288 1.00 114.64 724 PRO A CA 1
ATOM 5507 C C . PRO A 1 724 ? 14.201 62.121 10.740 1.00 114.64 724 PRO A C 1
ATOM 5508 O O . PRO A 1 724 ? 13.905 62.158 11.936 1.00 114.64 724 PRO A O 1
ATOM 5512 N N . GLY A 1 725 ? 13.495 61.450 9.814 1.00 110.10 725 GLY A N 1
ATOM 5513 C CA . GLY A 1 725 ? 12.049 61.236 9.806 1.00 110.10 725 GLY A CA 1
ATOM 5514 C C . GLY A 1 725 ? 11.352 60.990 11.128 1.00 110.10 725 GLY A C 1
ATOM 5515 O O . GLY A 1 725 ? 11.610 60.003 11.824 1.00 110.10 725 GLY A O 1
ATOM 5516 N N . PHE A 1 726 ? 10.467 61.915 11.473 1.00 105.61 726 PHE A N 1
ATOM 5517 C CA . PHE A 1 726 ? 10.095 62.165 12.851 1.00 105.61 726 PHE A CA 1
ATOM 5518 C C . PHE A 1 726 ? 8.762 62.900 12.823 1.00 105.61 726 PHE A C 1
ATOM 5519 O O . PHE A 1 726 ? 8.034 62.841 11.824 1.00 105.61 726 PHE A O 1
ATOM 5527 N N . ASP A 1 727 ? 8.446 63.598 13.910 1.00 107.99 727 ASP A N 1
ATOM 5528 C CA . ASP A 1 727 ? 7.215 64.361 14.031 1.00 107.99 727 ASP A CA 1
ATOM 5529 C C . ASP A 1 727 ? 7.230 65.594 13.140 1.00 107.99 727 ASP A C 1
ATOM 5530 O O . ASP A 1 727 ? 7.315 66.720 13.632 1.00 107.99 727 ASP A O 1
ATOM 5535 N N . SER A 1 728 ? 7.154 65.391 11.828 1.00 113.21 728 SER A N 1
ATOM 5536 C CA . SER A 1 728 ? 6.729 66.416 10.877 1.00 113.21 728 SER A CA 1
ATOM 5537 C C . SER A 1 728 ? 5.270 66.193 10.523 1.00 113.21 728 SER A C 1
ATOM 5538 O O . SER A 1 728 ? 4.827 66.382 9.385 1.00 113.21 728 SER A O 1
ATOM 5541 N N . ASP A 1 729 ? 4.519 65.785 11.539 1.00 104.72 729 ASP A N 1
ATOM 5542 C CA . ASP A 1 729 ? 3.304 64.996 11.444 1.00 104.72 729 ASP A CA 1
ATOM 5543 C C . ASP A 1 729 ? 2.035 65.810 11.282 1.00 104.72 729 ASP A C 1
ATOM 5544 O O . ASP A 1 729 ? 0.970 65.207 11.115 1.00 104.72 729 ASP A O 1
ATOM 5549 N N . VAL A 1 730 ? 2.114 67.137 11.336 1.00 97.44 730 VAL A N 1
ATOM 5550 C CA . VAL A 1 730 ? 0.925 67.983 11.367 1.00 97.44 730 VAL A CA 1
ATOM 5551 C C . VAL A 1 730 ? 0.214 67.875 10.021 1.00 97.44 730 VAL A C 1
ATOM 5552 O O . VAL A 1 730 ? 0.768 68.230 8.979 1.00 97.44 730 VAL A O 1
ATOM 5556 N N . HIS A 1 731 ? -1.004 67.344 10.047 1.00 92.40 731 HIS A N 1
ATOM 5557 C CA . HIS A 1 731 ? -1.751 67.090 8.828 1.00 92.40 731 HIS A CA 1
ATOM 5558 C C . HIS A 1 731 ? -2.294 68.386 8.253 1.00 92.40 731 HIS A C 1
ATOM 5559 O O . HIS A 1 731 ? -2.868 69.212 8.967 1.00 92.40 731 HIS A O 1
ATOM 5566 N N . GLY A 1 732 ? -2.123 68.548 6.946 1.00 96.86 732 GLY A N 1
ATOM 5567 C CA . GLY A 1 732 ? -2.498 69.756 6.251 1.00 96.86 732 GLY A CA 1
ATOM 5568 C C . GLY A 1 732 ? -1.349 70.699 5.976 1.00 96.86 732 GLY A C 1
ATOM 5569 O O . GLY A 1 732 ? -1.526 71.666 5.226 1.00 96.86 732 GLY A O 1
ATOM 5570 N N . LEU A 1 733 ? -0.184 70.441 6.554 1.00 100.90 733 LEU A N 1
ATOM 5571 C CA . LEU A 1 733 ? 0.981 71.295 6.367 1.00 100.90 733 LEU A CA 1
ATOM 5572 C C . LEU A 1 733 ? 1.544 71.056 4.970 1.00 100.90 733 LEU A C 1
ATOM 5573 O O . LEU A 1 733 ? 2.132 70.003 4.703 1.00 100.90 733 LEU A O 1
ATOM 5578 N N . GLN A 1 734 ? 1.358 72.024 4.076 1.00 102.48 734 GLN A N 1
ATOM 5579 C CA . GLN A 1 734 ? 1.858 71.908 2.710 1.00 102.48 734 GLN A CA 1
ATOM 5580 C C . GLN A 1 734 ? 3.365 72.088 2.731 1.00 102.48 734 GLN A C 1
ATOM 5581 O O . GLN A 1 734 ? 3.870 73.209 2.810 1.00 102.48 734 GLN A O 1
ATOM 5587 N N . HIS A 1 735 ? 4.092 70.980 2.676 1.00 122.30 735 HIS A N 1
ATOM 5588 C CA . HIS A 1 735 ? 5.544 71.033 2.610 1.00 122.30 735 HIS A CA 1
ATOM 5589 C C . HIS A 1 735 ? 5.973 71.183 1.158 1.00 122.30 735 HIS A C 1
ATOM 5590 O O . HIS A 1 735 ? 5.836 70.247 0.365 1.00 122.30 735 HIS A O 1
ATOM 5597 N N . GLN A 1 736 ? 6.492 72.354 0.804 1.00 126.17 736 GLN A N 1
ATOM 5598 C CA . GLN A 1 736 ? 7.135 72.506 -0.493 1.00 126.17 736 GLN A CA 1
ATOM 5599 C C . GLN A 1 736 ? 8.523 71.877 -0.456 1.00 126.17 736 GLN A C 1
ATOM 5600 O O . GLN A 1 736 ? 9.235 71.958 0.550 1.00 126.17 736 GLN A O 1
ATOM 5606 N N . ASP A 1 737 ? 8.902 71.229 -1.548 1.00 130.53 737 ASP A N 1
ATOM 5607 C CA . ASP A 1 737 ? 10.201 70.583 -1.662 1.00 130.53 737 ASP A CA 1
ATOM 5608 C C . ASP A 1 737 ? 11.056 71.384 -2.633 1.00 130.53 737 ASP A C 1
ATOM 5609 O O . ASP A 1 737 ? 10.615 71.681 -3.747 1.00 130.53 737 ASP A O 1
ATOM 5614 N N . GLY A 1 738 ? 12.271 71.735 -2.216 1.00 134.85 738 GLY A N 1
ATOM 5615 C CA . GLY A 1 738 ? 13.116 72.557 -3.050 1.00 134.85 738 GLY A CA 1
ATOM 5616 C C . GLY A 1 738 ? 14.228 73.290 -2.325 1.00 134.85 738 GLY A C 1
ATOM 5617 O O . GLY A 1 738 ? 15.047 72.686 -1.622 1.00 134.85 738 GLY A O 1
ATOM 5618 N N . PRO A 1 739 ? 14.280 74.620 -2.508 1.00 134.61 739 PRO A N 1
ATOM 5619 C CA . PRO A 1 739 ? 15.488 75.382 -2.122 1.00 134.61 739 PRO A CA 1
ATOM 5620 C C . PRO A 1 739 ? 15.747 75.457 -0.628 1.00 134.61 739 PRO A C 1
ATOM 5621 O O . PRO A 1 739 ? 16.868 75.180 -0.183 1.00 134.61 739 PRO A O 1
ATOM 5625 N N . SER A 1 740 ? 14.748 75.833 0.162 1.00 135.81 740 SER A N 1
ATOM 5626 C CA . SER A 1 740 ? 14.965 76.000 1.587 1.00 135.81 740 SER A CA 1
ATOM 5627 C C . SER A 1 740 ? 15.001 74.644 2.292 1.00 135.81 740 SER A C 1
ATOM 5628 O O . SER A 1 740 ? 14.656 73.603 1.726 1.00 135.81 740 SER A O 1
ATOM 5631 N N . GLY A 1 741 ? 15.426 74.671 3.552 1.00 133.10 741 GLY A N 1
ATOM 5632 C CA . GLY A 1 741 ? 15.585 73.458 4.331 1.00 133.10 741 GLY A CA 1
ATOM 5633 C C . GLY A 1 741 ? 14.292 72.947 4.930 1.00 133.10 741 GLY A C 1
ATOM 5634 O O . GLY A 1 741 ? 14.055 73.123 6.131 1.00 133.10 741 GLY A O 1
ATOM 5635 N N . ARG A 1 742 ? 13.460 72.320 4.085 1.00 130.56 742 ARG A N 1
ATOM 5636 C CA . ARG A 1 742 ? 12.165 71.731 4.457 1.00 130.56 742 ARG A CA 1
ATOM 5637 C C . ARG A 1 742 ? 11.228 72.759 5.087 1.00 130.56 742 ARG A C 1
ATOM 5638 O O . ARG A 1 742 ? 10.529 72.472 6.059 1.00 130.56 742 ARG A O 1
ATOM 5646 N N . CYS A 1 743 ? 11.215 73.968 4.536 1.00 124.36 743 CYS A N 1
ATOM 5647 C CA . CYS A 1 743 ? 10.348 75.014 5.053 1.00 124.36 743 CYS A CA 1
ATOM 5648 C C . CYS A 1 743 ? 8.919 74.801 4.573 1.00 124.36 743 CYS A C 1
ATOM 5649 O O . CYS A 1 743 ? 8.685 74.376 3.440 1.00 124.36 743 CYS A O 1
ATOM 5652 N N . TYR A 1 744 ? 7.964 75.103 5.447 1.00 118.66 744 TYR A N 1
ATOM 5653 C CA . TYR A 1 744 ? 6.566 74.769 5.243 1.00 118.66 744 TYR A CA 1
ATOM 5654 C C . TYR A 1 744 ? 5.730 76.011 4.972 1.00 118.66 744 TYR A C 1
ATOM 5655 O O . TYR A 1 744 ? 6.136 77.144 5.241 1.00 118.66 744 TYR A O 1
ATOM 5664 N N . THR A 1 745 ? 4.541 75.771 4.429 1.00 108.07 745 THR A N 1
ATOM 5665 C CA . THR A 1 745 ? 3.617 76.809 4.006 1.00 108.07 745 THR A CA 1
ATOM 5666 C C . THR A 1 745 ? 2.203 76.300 4.243 1.00 108.07 745 THR A C 1
ATOM 5667 O O . THR A 1 745 ? 1.938 75.106 4.100 1.00 108.07 745 THR A O 1
ATOM 5671 N N . VAL A 1 746 ? 1.301 77.197 4.634 1.00 103.66 746 VAL A N 1
ATOM 5672 C CA . VAL A 1 746 ? -0.108 76.859 4.785 1.00 103.66 746 VAL A CA 1
ATOM 5673 C C . VAL A 1 746 ? -0.913 77.720 3.816 1.00 103.66 746 VAL A C 1
ATOM 5674 O O . VAL A 1 746 ? -0.407 78.682 3.240 1.00 103.66 746 VAL A O 1
ATOM 5678 N N . GLU A 1 747 ? -2.178 77.360 3.634 1.00 99.62 747 GLU A N 1
ATOM 5679 C CA . GLU A 1 747 ? -3.047 78.087 2.724 1.00 99.62 747 GLU A CA 1
ATOM 5680 C C . GLU A 1 747 ? -3.916 79.065 3.498 1.00 99.62 747 GLU A C 1
ATOM 5681 O O . GLU A 1 747 ? -4.256 78.837 4.660 1.00 99.62 747 GLU A O 1
ATOM 5683 N N . CYS A 1 748 ? -4.256 80.172 2.846 1.00 103.71 748 CYS A N 1
ATOM 5684 C CA . CYS A 1 748 ? -5.054 81.239 3.446 1.00 103.71 748 CYS A CA 1
ATOM 5685 C C . CYS A 1 748 ? -5.932 81.862 2.366 1.00 103.71 748 CYS A C 1
ATOM 5686 O O . CYS A 1 748 ? -6.126 81.285 1.293 1.00 103.71 748 CYS A O 1
ATOM 5689 N N . ILE A 1 749 ? -6.474 83.038 2.658 1.00 97.98 749 ILE A N 1
ATOM 5690 C CA . ILE A 1 749 ? -7.339 83.774 1.745 1.00 97.98 749 ILE A CA 1
ATOM 5691 C C . ILE A 1 749 ? -6.758 85.170 1.574 1.00 97.98 749 ILE A C 1
ATOM 5692 O O . ILE A 1 749 ? -6.566 85.891 2.561 1.00 97.98 749 ILE A O 1
ATOM 5697 N N . LYS A 1 750 ? -6.481 85.548 0.331 1.00 97.61 750 LYS A N 1
ATOM 5698 C CA . LYS A 1 750 ? -5.980 86.881 0.025 1.00 97.61 750 LYS A CA 1
ATOM 5699 C C . LYS A 1 750 ? -7.091 87.922 0.137 1.00 97.61 750 LYS A C 1
ATOM 5700 O O . LYS A 1 750 ? -7.079 88.773 1.026 1.00 97.61 750 LYS A O 1
#

B-factor: mean 71.53, std 26.56, range [24.09, 140.6]

Organism: Pseudomonas aeruginosa (strain ATCC 15692 / DSM 22644 / CIP 104116 / JCM 14847 / LMG 12228 / 1C / PRS 101 / PAO1) (NCBI:txid208964)

Nearest PDB structures (foldseek):
  6q6i-assembly1_A  TM=1.001E+00  e=0.000E+00  Pseudomonas aeruginosa
  2vyc-assembly1_A  TM=9.329E-01  e=7.694E-72  Escherichia coli BL21(DE3)
  5xx1-assembly1_J  TM=9.067E-01  e=1.007E-68  Salmonella enterica subsp. enterica serovar Typhi
  5xx1-assembly1_I  TM=9.177E-01  e=5.393E-68  Salmonella enterica subsp. enterica serovar Typhi
  5xx1-assembly1_B  TM=9.094E-01  e=5.393E-68  Salmonella enterica subsp. enterica serovar Typhi

CATH classification: 3.40.640.10 (+2 more: 3.90.1150.10, 3.90.100.10)